Protein AF-A0A397E0H6-F1 (afdb_monomer_lite)

Foldseek 3Di:
DDDDDPDDPPPPVQAPLNCVCVVPDPDDDVVVVLVSLLVSLVVLVPDADAQNNLVSNCVRLVVQCVDPDPVSNVSSLSSLLSCLPPVVVRHDPVNLVSLVVCLQPDDDPLVSSLSSVCSSCVLQQNLPPVLVCVLVSLLVCCVPPPPNVSSLSSLLSNCQNPVCSNADDDPDPDDDDDDPDPPGRPSLLSVLLSLLVVLVVCVVVVNLVSVVSNQSSLVSCLVNVVLVSCLDLSNLLSLLLCQPVDDPPGHSLVSLLSSCQDPNVVSNLVSLLVQLVDPHDLSSNLSSLQNLLCQPQNPNHRPPPPDDPQRSLVSCVSLLQDPDLSSVLSVLVSLQSCLVGCQLPDAVVVVSVLVSLVSCLVLLPDDDPDDDDSSNCNNVSSQVSLVSLVCQQVVPPDPDDDDDDPRSHGNYDPVSSLVSCLSVVLPHDPVSLLVSLVVLLQLLAVVRHVCNLVSLQVLCVRQAQDPSHDVVSNLSSLVSLLVRCVVCVVPDDCCSCVVPVVVSLVSQVPDPDVVSVVSVVVSVVVD

pLDDT: mean 84.05, std 16.73, range [27.31, 98.31]

InterPro domains:
  IPR003913 Tuberin [PR01431] (282-300)
  IPR003913 Tuberin [PR01431] (344-364)
  IPR016024 Armadillo-type fold [SSF48371] (53-520)
  IPR024584 Tuberin, N-terminal [PF11864] (35-481)
  IPR027107 Tuberin/Ral GTPase-activating protein subunit alpha [PTHR10063] (54-516)

Radius of gyration: 38.67 Å; chains: 1; bounding box: 84×50×134 Å

Structure (mmCIF, N/CA/C/O backbone):
data_AF-A0A397E0H6-F1
#
_entry.id   AF-A0A397E0H6-F1
#
loop_
_atom_site.group_PDB
_atom_site.id
_atom_site.type_symbol
_atom_site.label_atom_id
_atom_site.label_alt_id
_atom_site.label_comp_id
_atom_site.label_asym_id
_atom_site.label_entity_id
_atom_site.label_seq_id
_atom_site.pdbx_PDB_ins_code
_atom_site.Cartn_x
_atom_site.Cartn_y
_atom_site.Cartn_z
_atom_site.occupancy
_atom_site.B_iso_or_equiv
_atom_site.auth_seq_id
_atom_site.auth_comp_id
_atom_site.auth_asym_id
_atom_site.auth_atom_id
_atom_site.pdbx_PDB_model_num
ATOM 1 N N . MET A 1 1 ? 41.457 31.563 -72.357 1.00 27.31 1 MET A N 1
ATOM 2 C CA . MET A 1 1 ? 42.685 30.755 -72.526 1.00 27.31 1 MET A CA 1
ATOM 3 C C . MET A 1 1 ? 43.413 30.785 -71.192 1.00 27.31 1 MET A C 1
ATOM 5 O O . MET A 1 1 ? 43.821 31.866 -70.815 1.00 27.31 1 MET A O 1
ATOM 9 N N . TYR A 1 2 ? 43.526 29.762 -70.355 1.00 27.62 2 TYR A N 1
ATOM 10 C CA . TYR A 1 2 ? 43.350 28.307 -70.429 1.00 27.62 2 TYR A CA 1
ATOM 11 C C . TYR A 1 2 ? 42.858 27.888 -69.021 1.00 27.62 2 TYR A C 1
ATOM 13 O O . TYR A 1 2 ? 43.515 28.206 -68.040 1.00 27.62 2 TYR A O 1
ATOM 21 N N . THR A 1 3 ? 41.612 27.454 -68.815 1.00 32.72 3 THR A N 1
ATOM 22 C CA . THR A 1 3 ? 41.187 26.036 -68.766 1.00 32.72 3 THR A CA 1
ATOM 23 C C . THR A 1 3 ? 42.172 25.087 -68.078 1.00 32.72 3 THR A C 1
ATOM 25 O O . THR A 1 3 ? 43.045 24.526 -68.733 1.00 32.72 3 THR A O 1
ATOM 28 N N . LEU A 1 4 ? 41.931 24.812 -66.793 1.00 31.28 4 LEU A N 1
ATOM 29 C CA . LEU A 1 4 ? 42.229 23.523 -66.167 1.00 31.28 4 LEU A CA 1
ATOM 30 C C . LEU A 1 4 ? 40.945 23.004 -65.502 1.00 31.28 4 LEU A C 1
ATOM 32 O O . LEU A 1 4 ? 40.546 23.426 -64.422 1.00 31.28 4 LEU A O 1
ATOM 36 N N . ARG A 1 5 ? 40.260 22.181 -66.302 1.00 30.34 5 ARG A N 1
ATOM 37 C CA . ARG A 1 5 ? 39.240 21.164 -66.016 1.00 30.34 5 ARG A CA 1
ATOM 38 C C . ARG A 1 5 ? 38.643 21.126 -64.601 1.00 30.34 5 ARG A C 1
ATOM 40 O O . ARG A 1 5 ? 39.133 20.460 -63.698 1.00 30.34 5 ARG A O 1
ATOM 47 N N . ARG A 1 6 ? 37.449 21.715 -64.506 1.00 35.50 6 ARG A N 1
ATOM 48 C CA . ARG A 1 6 ? 36.252 21.013 -64.015 1.00 35.50 6 ARG A CA 1
ATOM 49 C C . ARG A 1 6 ? 36.130 19.707 -64.814 1.00 35.50 6 ARG A C 1
ATOM 51 O O . ARG A 1 6 ? 35.813 19.819 -65.989 1.00 35.50 6 ARG A O 1
ATOM 58 N N . GLU A 1 7 ? 36.443 18.550 -64.227 1.00 31.86 7 GLU A N 1
ATOM 59 C CA . GLU A 1 7 ? 35.822 17.251 -64.587 1.00 31.86 7 GLU A CA 1
ATOM 60 C C . GLU A 1 7 ? 36.237 16.046 -63.716 1.00 31.86 7 GLU A C 1
ATOM 62 O O . GLU A 1 7 ? 35.491 15.081 -63.698 1.00 31.86 7 GLU A O 1
ATOM 67 N N . ASP A 1 8 ? 37.276 16.103 -62.872 1.00 29.28 8 ASP A N 1
ATOM 68 C CA . ASP A 1 8 ? 37.739 14.888 -62.149 1.00 29.28 8 ASP A CA 1
ATOM 69 C C . ASP A 1 8 ? 37.393 14.821 -60.640 1.00 29.28 8 ASP A C 1
ATOM 71 O O . ASP A 1 8 ? 37.991 14.058 -59.884 1.00 29.28 8 ASP A O 1
ATOM 75 N N . ALA A 1 9 ? 36.432 15.616 -60.155 1.00 33.66 9 ALA A N 1
ATOM 76 C CA . ALA A 1 9 ? 36.119 15.697 -58.716 1.00 33.66 9 ALA A CA 1
ATOM 77 C C . ALA A 1 9 ? 34.960 14.795 -58.245 1.00 33.66 9 ALA A C 1
ATOM 79 O O . ALA A 1 9 ? 34.721 14.706 -57.042 1.00 33.66 9 ALA A O 1
ATOM 80 N N . ALA A 1 10 ? 34.227 14.144 -59.155 1.00 33.75 10 ALA A N 1
ATOM 81 C CA . ALA A 1 10 ? 33.052 13.345 -58.791 1.00 33.75 10 ALA A CA 1
ATOM 82 C C . ALA A 1 10 ? 33.398 11.899 -58.385 1.00 33.75 10 ALA A C 1
ATOM 84 O O . ALA A 1 10 ? 32.737 11.351 -57.507 1.00 33.75 10 ALA A O 1
ATOM 85 N N . ASP A 1 11 ? 34.473 11.322 -58.931 1.00 32.25 11 ASP A N 1
ATOM 86 C CA . ASP A 1 11 ? 34.811 9.906 -58.708 1.00 32.25 11 ASP A CA 1
ATOM 87 C C . ASP A 1 11 ? 35.861 9.673 -57.604 1.00 32.25 11 ASP A C 1
ATOM 89 O O . ASP A 1 11 ? 36.039 8.549 -57.138 1.00 32.25 11 ASP A O 1
ATOM 93 N N . HIS A 1 12 ? 36.513 10.728 -57.099 1.00 39.12 12 HIS A N 1
ATOM 94 C CA . HIS A 1 12 ? 37.555 10.621 -56.064 1.00 39.12 12 HIS A CA 1
ATOM 95 C C . HIS A 1 12 ? 37.115 10.974 -54.634 1.00 39.12 12 HIS A C 1
ATOM 97 O O . HIS A 1 12 ? 37.938 10.988 -53.720 1.00 39.12 12 HIS A O 1
ATOM 103 N N . VAL A 1 13 ? 35.817 11.182 -54.402 1.00 40.03 13 VAL A N 1
ATOM 104 C CA . VAL A 1 13 ? 35.252 11.352 -53.047 1.00 40.03 13 VAL A CA 1
ATOM 105 C C . VAL A 1 13 ? 34.705 10.025 -52.500 1.00 40.03 13 VAL A C 1
ATOM 107 O O . VAL A 1 13 ? 34.210 9.972 -51.390 1.00 40.03 13 VAL A O 1
ATOM 110 N N . ALA A 1 14 ? 34.803 8.910 -53.225 1.00 39.25 14 ALA A N 1
ATOM 111 C CA . ALA A 1 14 ? 34.188 7.657 -52.783 1.00 39.25 14 ALA A CA 1
ATOM 112 C C . ALA A 1 14 ? 34.902 6.957 -51.603 1.00 39.25 14 ALA A C 1
ATOM 114 O O . ALA A 1 14 ? 34.354 5.986 -51.081 1.00 39.25 14 ALA A O 1
ATOM 115 N N . ASP A 1 15 ? 36.094 7.400 -51.165 1.00 54.31 15 ASP A N 1
ATOM 116 C CA . ASP A 1 15 ? 36.912 6.561 -50.274 1.00 54.31 15 ASP A CA 1
ATOM 117 C C . ASP A 1 15 ? 37.754 7.256 -49.191 1.00 54.31 15 ASP A C 1
ATOM 119 O O . ASP A 1 15 ? 38.861 6.818 -48.883 1.00 54.31 15 ASP A O 1
ATOM 123 N N . SER A 1 16 ? 37.245 8.302 -48.532 1.00 60.78 16 SER A N 1
ATOM 124 C CA . SER A 1 16 ? 37.999 8.911 -47.415 1.00 60.78 16 SER A CA 1
ATOM 125 C C . SER A 1 16 ? 38.149 8.007 -46.173 1.00 60.78 16 SER A C 1
ATOM 127 O O . SER A 1 16 ? 39.018 8.251 -45.337 1.00 60.78 16 SER A O 1
ATOM 129 N N . LEU A 1 17 ? 37.361 6.928 -46.068 1.00 69.06 17 LEU A N 1
ATOM 130 C CA . LEU A 1 17 ? 37.456 5.921 -44.999 1.00 69.06 17 LEU A CA 1
ATOM 131 C C . LEU A 1 17 ? 38.109 4.593 -45.441 1.00 69.06 17 LEU A C 1
ATOM 133 O O . LEU A 1 17 ? 38.307 3.700 -44.613 1.00 69.06 17 LEU A O 1
ATOM 137 N N . GLY A 1 18 ? 38.470 4.454 -46.722 1.00 71.94 18 GLY A N 1
ATOM 138 C CA . GLY A 1 18 ? 39.122 3.254 -47.259 1.00 71.94 18 GLY A CA 1
ATOM 139 C C . GLY A 1 18 ? 38.237 2.003 -47.251 1.00 71.94 18 GLY A C 1
ATOM 140 O O . GLY A 1 18 ? 38.749 0.898 -47.073 1.00 71.94 18 GLY A O 1
ATOM 141 N N . PHE A 1 19 ? 36.914 2.166 -47.356 1.00 72.12 19 PHE A N 1
ATOM 142 C CA . PHE A 1 19 ? 35.956 1.059 -47.375 1.00 72.12 19 PHE A CA 1
ATOM 143 C C . PHE A 1 19 ? 35.555 0.610 -48.789 1.00 72.12 19 PHE A C 1
ATOM 145 O O . PHE A 1 19 ? 35.068 -0.510 -48.950 1.00 72.12 19 PHE A O 1
ATOM 152 N N . SER A 1 20 ? 35.799 1.424 -49.821 1.00 65.75 20 SER A N 1
ATOM 153 C CA . SER A 1 20 ? 35.358 1.152 -51.199 1.00 65.75 20 SER A CA 1
ATOM 154 C C . SER A 1 20 ? 35.969 -0.127 -51.793 1.00 65.75 20 SER A C 1
ATOM 156 O O . SER A 1 20 ? 35.307 -0.863 -52.531 1.00 65.75 20 SER A O 1
ATOM 158 N N . VAL A 1 21 ? 37.203 -0.455 -51.389 1.00 66.31 21 VAL A N 1
ATOM 159 C CA . VAL A 1 21 ? 37.923 -1.679 -51.784 1.00 66.31 21 VAL A CA 1
ATOM 160 C C . VAL A 1 21 ? 37.172 -2.943 -51.344 1.00 66.31 21 VAL A C 1
ATOM 162 O O . VAL A 1 21 ? 37.228 -3.973 -52.014 1.00 66.31 21 VAL A O 1
ATOM 165 N N . TYR A 1 22 ? 36.424 -2.870 -50.242 1.00 66.75 22 TYR A N 1
ATOM 166 C CA . TYR A 1 22 ? 35.673 -4.002 -49.696 1.00 66.75 22 TYR A CA 1
ATOM 167 C C . TYR A 1 22 ? 34.263 -4.136 -50.287 1.00 66.75 22 TYR A C 1
ATOM 169 O O . TYR A 1 22 ? 33.674 -5.209 -50.197 1.00 66.75 22 TYR A O 1
ATOM 177 N N . LEU A 1 23 ? 33.740 -3.091 -50.938 1.00 60.72 23 LEU A N 1
ATOM 178 C CA . LEU A 1 23 ? 32.472 -3.148 -51.677 1.00 60.72 23 LEU A CA 1
ATOM 179 C C . LEU A 1 23 ? 32.618 -3.839 -53.042 1.00 60.72 23 LEU A C 1
ATOM 181 O O . LEU A 1 23 ? 31.641 -4.352 -53.580 1.00 60.72 23 LEU A O 1
ATOM 185 N N . THR A 1 24 ? 33.830 -3.853 -53.603 1.00 59.41 24 THR A N 1
ATOM 186 C CA . THR A 1 24 ? 34.114 -4.301 -54.979 1.00 59.41 24 THR A CA 1
ATOM 187 C C . THR A 1 24 ? 34.946 -5.586 -55.059 1.00 59.41 24 THR A C 1
ATOM 189 O O . THR A 1 24 ? 34.969 -6.238 -56.103 1.00 59.41 24 THR A O 1
ATOM 192 N N . SER A 1 25 ? 35.610 -5.990 -53.971 1.00 61.09 25 SER A N 1
ATOM 193 C CA . SER A 1 25 ? 36.477 -7.173 -53.941 1.00 61.09 25 SER A CA 1
ATOM 194 C C . SER A 1 25 ? 35.722 -8.461 -53.589 1.00 61.09 25 SER A C 1
ATOM 196 O O . SER A 1 25 ? 35.027 -8.543 -52.579 1.00 61.09 25 SER A O 1
ATOM 198 N N . SER A 1 26 ? 35.912 -9.512 -54.393 1.00 54.69 26 SER A N 1
ATOM 199 C CA . SER A 1 26 ? 35.296 -10.837 -54.200 1.00 54.69 26 SER A CA 1
ATOM 200 C C . SER A 1 26 ? 36.013 -11.727 -53.173 1.00 54.69 26 SER A C 1
ATOM 202 O O . SER A 1 26 ? 35.472 -12.758 -52.771 1.00 54.69 26 SER A O 1
ATOM 204 N N . ARG A 1 27 ? 37.227 -11.354 -52.738 1.00 59.03 27 ARG A N 1
ATOM 205 C CA . ARG A 1 27 ? 38.014 -12.071 -51.721 1.00 59.03 27 ARG A CA 1
ATOM 206 C C . ARG A 1 27 ? 38.712 -11.081 -50.801 1.00 59.03 27 ARG A C 1
ATOM 208 O O . ARG A 1 27 ? 39.828 -10.638 -51.059 1.00 59.03 27 ARG A O 1
ATOM 215 N N . VAL A 1 28 ? 38.031 -10.750 -49.716 1.00 66.50 28 VAL A N 1
ATOM 216 C CA . VAL A 1 28 ? 38.548 -9.907 -48.641 1.00 66.50 28 VAL A CA 1
ATOM 217 C C . VAL A 1 28 ? 38.973 -10.809 -47.488 1.00 66.50 28 VAL A C 1
ATOM 219 O O . VAL A 1 28 ? 38.177 -11.628 -47.033 1.00 66.50 28 VAL A O 1
ATOM 222 N N . ASP A 1 29 ? 40.210 -10.663 -47.005 1.00 80.56 29 ASP A N 1
ATOM 223 C CA . ASP A 1 29 ? 40.610 -11.279 -45.737 1.00 80.56 29 ASP A CA 1
ATOM 224 C C . ASP A 1 29 ? 39.825 -10.612 -44.599 1.00 80.56 29 ASP A C 1
ATOM 226 O O . ASP A 1 29 ? 40.024 -9.437 -44.278 1.00 80.56 29 ASP A O 1
ATOM 230 N N . GLU A 1 30 ? 38.914 -11.375 -44.001 1.00 80.94 30 GLU A N 1
ATOM 231 C CA . GLU A 1 30 ? 38.028 -10.922 -42.934 1.00 80.94 30 GLU A CA 1
ATOM 232 C C . GLU A 1 30 ? 38.810 -10.354 -41.740 1.00 80.94 30 GLU A C 1
ATOM 234 O O . GLU A 1 30 ? 38.400 -9.351 -41.158 1.00 80.94 30 GLU A O 1
ATOM 239 N N . ARG A 1 31 ? 39.979 -10.918 -41.399 1.00 84.44 31 ARG A N 1
ATOM 240 C CA . ARG A 1 31 ? 40.794 -10.415 -40.279 1.00 84.44 31 ARG A CA 1
ATOM 241 C C . ARG A 1 31 ? 41.354 -9.031 -40.576 1.00 84.44 31 ARG A C 1
ATOM 243 O O . ARG A 1 31 ? 41.370 -8.169 -39.697 1.00 84.44 31 ARG A O 1
ATOM 250 N N . VAL A 1 32 ? 41.798 -8.815 -41.813 1.00 85.56 32 VAL A N 1
ATOM 251 C CA . VAL A 1 32 ? 42.306 -7.517 -42.273 1.00 85.56 32 VAL A CA 1
ATOM 252 C C . VAL A 1 32 ? 41.175 -6.494 -42.305 1.00 85.56 32 VAL A C 1
ATOM 254 O O . VAL A 1 32 ? 41.358 -5.375 -41.825 1.00 85.56 32 VAL A O 1
ATOM 257 N N . PHE A 1 33 ? 39.994 -6.891 -42.782 1.00 87.94 33 PHE A N 1
ATOM 258 C CA . PHE A 1 33 ? 38.812 -6.035 -42.796 1.00 87.94 33 PHE A CA 1
ATOM 259 C C . PHE A 1 33 ? 38.377 -5.622 -41.386 1.00 87.94 33 PHE A C 1
ATOM 261 O O . PHE A 1 33 ? 38.225 -4.435 -41.116 1.00 87.94 33 PHE A O 1
ATOM 268 N N . VAL A 1 34 ? 38.260 -6.566 -40.451 1.00 89.06 34 VAL A N 1
ATOM 269 C CA . VAL A 1 34 ? 37.884 -6.278 -39.057 1.00 89.06 34 VAL A CA 1
ATOM 270 C C . VAL A 1 34 ? 38.916 -5.374 -38.371 1.00 89.06 34 VAL A C 1
ATOM 272 O O . VAL A 1 34 ? 38.546 -4.422 -37.679 1.00 89.06 34 VAL A O 1
ATOM 275 N N . ALA A 1 35 ? 40.213 -5.598 -38.608 1.00 89.31 35 ALA A N 1
ATOM 276 C CA . ALA A 1 35 ? 41.266 -4.709 -38.117 1.00 89.31 35 ALA A CA 1
ATOM 277 C C . ALA A 1 35 ? 41.178 -3.301 -38.735 1.00 89.31 35 ALA A C 1
ATOM 279 O O . ALA A 1 35 ? 41.455 -2.309 -38.055 1.00 89.31 35 ALA A O 1
ATOM 280 N N . HIS A 1 36 ? 40.777 -3.195 -40.005 1.00 89.69 36 HIS A N 1
ATOM 281 C CA . HIS A 1 36 ? 40.522 -1.914 -40.665 1.00 89.69 36 HIS A CA 1
ATOM 282 C C . HIS A 1 36 ? 39.322 -1.191 -40.049 1.00 89.69 36 HIS A C 1
ATOM 284 O O . HIS A 1 36 ? 39.450 -0.024 -39.691 1.00 89.69 36 HIS A O 1
ATOM 290 N N . VAL A 1 37 ? 38.205 -1.886 -39.805 1.00 91.00 37 VAL A N 1
ATOM 291 C CA . VAL A 1 37 ? 37.029 -1.324 -39.111 1.00 91.00 37 VAL A CA 1
ATOM 292 C C . VAL A 1 37 ? 37.414 -0.780 -37.734 1.00 91.00 37 VAL A C 1
ATOM 294 O O . VAL A 1 37 ? 37.039 0.341 -37.391 1.00 91.00 37 VAL A O 1
ATOM 297 N N . ALA A 1 38 ? 38.225 -1.515 -36.967 1.00 91.25 38 ALA A N 1
ATOM 298 C CA . ALA A 1 38 ? 38.719 -1.049 -35.672 1.00 91.25 38 ALA A CA 1
ATOM 299 C C . ALA A 1 38 ? 39.569 0.231 -35.795 1.00 91.25 38 ALA A C 1
ATOM 301 O O . ALA A 1 38 ? 39.382 1.178 -35.027 1.00 91.25 38 ALA A O 1
ATOM 302 N N . LYS A 1 39 ? 40.473 0.300 -36.783 1.00 89.75 39 LYS A N 1
ATOM 303 C CA . LYS A 1 39 ? 41.269 1.510 -37.060 1.00 89.75 39 LYS A CA 1
ATOM 304 C C . LYS A 1 39 ? 40.386 2.690 -37.451 1.00 89.75 39 LYS A C 1
ATOM 306 O O . LYS A 1 39 ? 40.607 3.794 -36.952 1.00 89.75 39 LYS A O 1
ATOM 311 N N . VAL A 1 40 ? 39.378 2.465 -38.293 1.00 89.31 40 VAL A N 1
ATOM 312 C CA . VAL A 1 40 ? 38.433 3.511 -38.695 1.00 89.31 40 VAL A CA 1
ATOM 313 C C . VAL A 1 40 ? 37.622 4.001 -37.497 1.00 89.31 40 VAL A C 1
ATOM 315 O O . VAL A 1 40 ? 37.531 5.208 -37.302 1.00 89.31 40 VAL A O 1
ATOM 318 N N . ALA A 1 41 ? 37.120 3.113 -36.635 1.00 90.81 41 ALA A N 1
ATOM 319 C CA . ALA A 1 41 ? 36.413 3.509 -35.415 1.00 90.81 41 ALA A CA 1
ATOM 320 C C . ALA A 1 41 ? 37.281 4.399 -34.501 1.00 90.81 41 ALA A C 1
ATOM 322 O O . ALA A 1 41 ? 36.798 5.390 -33.955 1.00 90.81 41 ALA A O 1
ATOM 323 N N . VAL A 1 42 ? 38.582 4.105 -34.377 1.00 90.94 42 VAL A N 1
ATOM 324 C CA . VAL A 1 42 ? 39.536 4.968 -33.652 1.00 90.94 42 VAL A CA 1
ATOM 325 C C . VAL A 1 42 ? 39.750 6.305 -34.372 1.00 90.94 42 VAL A C 1
ATOM 327 O O . VAL A 1 42 ? 39.802 7.349 -33.720 1.00 90.94 42 VAL A O 1
ATOM 330 N N . GLY A 1 43 ? 39.855 6.296 -35.703 1.00 87.44 43 GLY A N 1
ATOM 331 C CA . GLY A 1 43 ? 40.001 7.502 -36.524 1.00 87.44 43 GLY A CA 1
ATOM 332 C C . GLY A 1 43 ? 38.798 8.444 -36.427 1.00 87.44 43 GLY A C 1
ATOM 333 O O . GLY A 1 43 ? 38.975 9.649 -36.243 1.00 87.44 43 GLY A O 1
ATOM 334 N N . LEU A 1 44 ? 37.582 7.894 -36.434 1.00 89.38 44 LEU A N 1
ATOM 335 C CA . LEU A 1 44 ? 36.327 8.637 -36.288 1.00 89.38 44 LEU A CA 1
ATOM 336 C C . LEU A 1 44 ? 36.214 9.375 -34.948 1.00 89.38 44 LEU A C 1
ATOM 338 O O . LEU A 1 44 ? 35.483 10.356 -34.854 1.00 89.38 44 LEU A O 1
ATOM 342 N N . ARG A 1 45 ? 36.964 8.974 -33.914 1.00 90.31 45 ARG A N 1
ATOM 343 C CA . ARG A 1 45 ? 37.030 9.737 -32.654 1.00 90.31 45 ARG A CA 1
ATOM 344 C C . ARG A 1 45 ? 37.818 11.041 -32.772 1.00 90.31 45 ARG A C 1
ATOM 346 O O . ARG A 1 45 ? 37.684 11.909 -31.918 1.00 90.31 45 ARG A O 1
ATOM 353 N N . ARG A 1 46 ? 38.665 11.169 -33.795 1.00 89.44 46 ARG A N 1
ATOM 354 C CA . ARG A 1 46 ? 39.565 12.315 -33.997 1.00 89.44 46 ARG A CA 1
ATOM 355 C C . ARG A 1 46 ? 39.123 13.218 -35.143 1.00 89.44 46 ARG A C 1
ATOM 357 O O . ARG A 1 46 ? 39.477 14.392 -35.150 1.00 89.44 46 ARG A O 1
ATOM 364 N N . VAL A 1 47 ? 38.384 12.676 -36.110 1.00 86.69 47 VAL A N 1
ATOM 365 C CA . VAL A 1 47 ? 38.043 13.365 -37.358 1.00 86.69 47 VAL A CA 1
ATOM 366 C C . VAL A 1 47 ? 36.541 13.305 -37.603 1.00 86.69 47 VAL A C 1
ATOM 368 O O . VAL A 1 47 ? 35.925 12.248 -37.482 1.00 86.69 47 VAL A O 1
ATOM 371 N N . ARG A 1 48 ? 35.956 14.449 -37.976 1.00 85.38 48 ARG A N 1
ATOM 372 C CA . ARG A 1 48 ? 34.564 14.535 -38.431 1.00 85.38 48 ARG A CA 1
ATOM 373 C C . ARG A 1 48 ? 34.439 14.124 -39.888 1.00 85.38 48 ARG A C 1
ATOM 375 O O . ARG A 1 48 ? 35.131 14.665 -40.742 1.00 85.38 48 ARG A O 1
ATOM 382 N N . VAL A 1 49 ? 33.500 13.226 -40.151 1.00 87.06 49 VAL A N 1
ATOM 383 C CA . VAL A 1 49 ? 33.224 12.675 -41.482 1.00 87.06 49 VAL A CA 1
ATOM 384 C C . VAL A 1 49 ? 31.828 13.102 -41.918 1.00 87.06 49 VAL A C 1
ATOM 386 O O . VAL A 1 49 ? 30.996 13.427 -41.073 1.00 87.06 49 VAL A O 1
ATOM 389 N N . ASP A 1 50 ? 31.591 13.248 -43.215 1.00 87.88 50 ASP A N 1
ATOM 390 C CA . ASP A 1 50 ? 30.279 13.626 -43.743 1.00 87.88 50 ASP A CA 1
ATOM 391 C C . ASP A 1 50 ? 29.299 12.431 -43.781 1.00 87.88 50 ASP A C 1
ATOM 393 O O . ASP A 1 50 ? 29.629 11.284 -43.471 1.00 87.88 50 ASP A O 1
ATOM 397 N N . SER A 1 51 ? 28.056 12.716 -44.157 1.00 89.00 51 SER A N 1
ATOM 398 C CA . SER A 1 51 ? 26.976 11.733 -44.190 1.00 89.00 51 SER A CA 1
ATOM 399 C C . SER A 1 51 ? 27.156 10.637 -45.245 1.00 89.00 51 SER A C 1
ATOM 401 O O . SER A 1 51 ? 26.753 9.500 -44.999 1.00 89.00 51 SER A O 1
ATOM 403 N N . CYS A 1 52 ? 27.739 10.943 -46.411 1.00 86.12 52 CYS A N 1
ATOM 404 C CA . CYS A 1 52 ? 27.876 9.962 -47.492 1.00 86.12 52 CYS A CA 1
ATOM 405 C C . CYS A 1 52 ? 28.941 8.912 -47.164 1.00 86.12 52 CYS A C 1
ATOM 407 O O . CYS A 1 52 ? 28.691 7.721 -47.335 1.00 86.12 52 CYS A O 1
ATOM 409 N N . HIS A 1 53 ? 30.079 9.318 -46.599 1.00 85.69 53 HIS A N 1
ATOM 410 C CA . HIS A 1 53 ? 31.125 8.379 -46.208 1.00 85.69 53 HIS A CA 1
ATOM 411 C C . HIS A 1 53 ? 30.702 7.495 -45.029 1.00 85.69 53 HIS A C 1
ATOM 413 O O . HIS A 1 53 ? 31.016 6.304 -45.021 1.00 85.69 53 HIS A O 1
ATOM 419 N N . LEU A 1 54 ? 29.951 8.037 -44.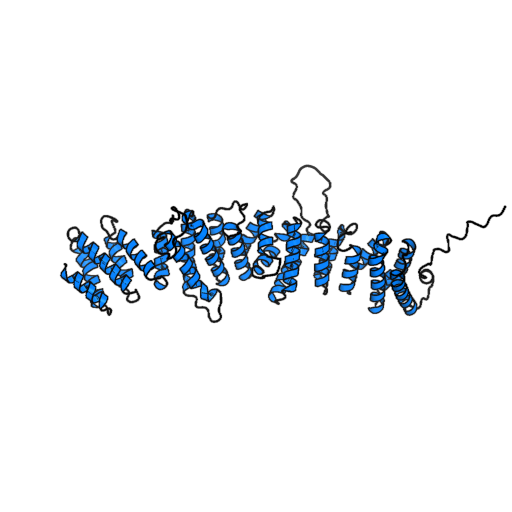059 1.00 89.06 54 LEU A N 1
ATOM 420 C CA . LEU A 1 54 ? 29.375 7.235 -42.971 1.00 89.06 54 LEU A CA 1
ATOM 421 C C . LEU A 1 54 ? 28.384 6.188 -43.498 1.00 89.06 54 LEU A C 1
ATOM 423 O O . LEU A 1 54 ? 28.420 5.041 -43.056 1.00 89.06 54 LEU A O 1
ATOM 427 N N . GLN A 1 55 ? 27.547 6.550 -44.476 1.00 88.94 55 GLN A N 1
ATOM 428 C CA . GLN A 1 55 ? 26.608 5.621 -45.108 1.00 88.94 55 GLN A CA 1
ATOM 429 C C . GLN A 1 55 ? 27.328 4.492 -45.865 1.00 88.94 55 GLN A C 1
ATOM 431 O O . GLN A 1 55 ? 26.944 3.331 -45.728 1.00 88.94 55 GLN A O 1
ATOM 436 N N . SER A 1 56 ? 28.375 4.806 -46.633 1.00 85.69 56 SER A N 1
ATOM 437 C CA . SER A 1 56 ? 29.169 3.797 -47.352 1.00 85.69 56 SER A CA 1
ATOM 438 C C . SER A 1 56 ? 29.923 2.873 -46.392 1.00 85.69 56 SER A C 1
ATOM 440 O O . SER A 1 56 ? 29.955 1.659 -46.587 1.00 85.69 56 SER A O 1
ATOM 442 N N . ALA A 1 57 ? 30.485 3.427 -45.312 1.00 87.44 57 ALA A N 1
ATOM 443 C CA . ALA A 1 57 ? 31.119 2.643 -44.254 1.00 87.44 57 ALA A CA 1
ATOM 444 C C . ALA A 1 57 ? 30.118 1.695 -43.579 1.00 87.44 57 ALA A C 1
ATOM 446 O O . ALA A 1 57 ? 30.408 0.516 -43.380 1.00 87.44 57 ALA A O 1
ATOM 447 N N . TRP A 1 58 ? 28.915 2.186 -43.281 1.00 90.19 58 TRP A N 1
ATOM 448 C CA . TRP A 1 58 ? 27.841 1.387 -42.700 1.00 90.19 58 TRP A CA 1
ATOM 449 C C . TRP A 1 58 ? 27.452 0.186 -43.569 1.00 90.19 58 TRP A C 1
ATOM 451 O O . TRP A 1 58 ? 27.360 -0.918 -43.044 1.00 90.19 58 TRP A O 1
ATOM 461 N N . GLN A 1 59 ? 27.319 0.366 -44.887 1.00 87.38 59 GLN A N 1
ATOM 462 C CA . GLN A 1 59 ? 27.017 -0.726 -45.832 1.00 87.38 59 GLN A CA 1
ATOM 463 C C . GLN A 1 59 ? 28.078 -1.841 -45.855 1.00 87.38 59 GLN A C 1
ATOM 465 O O . GLN A 1 59 ? 27.808 -2.941 -46.335 1.00 87.38 59 GLN A O 1
ATOM 470 N N . CYS A 1 60 ? 29.290 -1.560 -45.371 1.00 86.06 60 CYS A N 1
ATOM 471 C CA . CYS A 1 60 ? 30.349 -2.557 -45.229 1.00 86.06 60 CYS A CA 1
ATOM 472 C C . CYS A 1 60 ? 30.316 -3.239 -43.854 1.00 86.06 60 CYS A C 1
ATOM 474 O O . CYS A 1 60 ? 30.648 -4.418 -43.735 1.00 86.06 60 CYS A O 1
ATOM 476 N N . VAL A 1 61 ? 29.973 -2.486 -42.804 1.00 89.00 61 VAL A N 1
ATOM 477 C CA . VAL A 1 61 ? 30.074 -2.922 -41.403 1.00 89.00 61 VAL A CA 1
ATOM 478 C C . VAL A 1 61 ? 28.807 -3.628 -40.911 1.00 89.00 61 VAL A C 1
ATOM 480 O O . VAL A 1 61 ? 28.909 -4.475 -40.026 1.00 89.00 61 VAL A O 1
ATOM 483 N N . ASP A 1 62 ? 27.630 -3.335 -41.469 1.00 88.62 62 ASP A N 1
ATOM 484 C CA . ASP A 1 62 ? 26.335 -3.853 -40.999 1.00 88.62 62 ASP A CA 1
ATOM 485 C C . ASP A 1 62 ? 26.300 -5.388 -40.865 1.00 88.62 62 ASP A C 1
ATOM 487 O O . ASP A 1 62 ? 25.874 -5.924 -39.839 1.00 88.62 62 ASP A O 1
ATOM 491 N N . LYS A 1 63 ? 26.856 -6.112 -41.840 1.00 86.62 63 LYS A N 1
ATOM 492 C CA . LYS A 1 63 ? 26.942 -7.580 -41.848 1.00 86.62 63 LYS A CA 1
ATOM 493 C C . LYS A 1 63 ? 27.788 -8.133 -40.702 1.00 86.62 63 LYS A C 1
ATOM 495 O O . LYS A 1 63 ? 27.530 -9.248 -40.244 1.00 86.62 63 LYS A O 1
ATOM 500 N N . LEU A 1 64 ? 28.763 -7.368 -40.199 1.00 89.75 64 LEU A N 1
ATOM 501 C CA . LEU A 1 64 ? 29.602 -7.792 -39.076 1.00 89.75 64 LEU A CA 1
ATOM 502 C C . LEU A 1 64 ? 28.817 -7.886 -37.764 1.00 89.75 64 LEU A C 1
ATOM 504 O O . LEU A 1 64 ? 29.223 -8.644 -36.888 1.00 89.75 64 LEU A O 1
ATOM 508 N N . LEU A 1 65 ? 27.683 -7.187 -37.628 1.00 87.62 65 LEU A N 1
ATOM 509 C CA . LEU A 1 65 ? 26.826 -7.267 -36.437 1.00 87.62 65 LEU A CA 1
ATOM 510 C C . LEU A 1 65 ? 26.137 -8.633 -36.294 1.00 87.62 65 LEU A C 1
ATOM 512 O O . LEU A 1 65 ? 25.782 -9.021 -35.185 1.00 87.62 65 LEU A O 1
ATOM 516 N N . SER A 1 66 ? 26.001 -9.386 -37.390 1.00 87.12 66 SER A N 1
ATOM 517 C CA . SER A 1 66 ? 25.470 -10.760 -37.396 1.00 87.12 66 SER A CA 1
ATOM 518 C C . SER A 1 66 ? 26.572 -11.826 -37.479 1.00 87.12 66 SER A C 1
ATOM 520 O O . SER A 1 66 ? 26.295 -13.001 -37.727 1.00 87.12 66 SER A O 1
ATOM 522 N N . HIS A 1 67 ? 27.839 -11.438 -37.300 1.00 90.00 67 HIS A N 1
ATOM 523 C CA . HIS A 1 67 ? 28.964 -12.361 -37.417 1.00 90.00 67 HIS A CA 1
ATOM 524 C C . HIS A 1 67 ? 28.973 -13.406 -36.290 1.00 90.00 67 HIS A C 1
ATOM 526 O O . HIS A 1 67 ? 28.502 -13.134 -35.192 1.00 90.00 67 HIS A O 1
ATOM 532 N N . ARG A 1 68 ? 29.541 -14.602 -36.508 1.00 88.12 68 ARG A N 1
ATOM 533 C CA . ARG A 1 68 ? 29.575 -15.674 -35.485 1.00 88.12 68 ARG A CA 1
ATOM 534 C C . ARG A 1 68 ? 30.514 -15.357 -34.317 1.00 88.12 68 ARG A C 1
ATOM 536 O O . ARG A 1 68 ? 30.223 -15.724 -33.181 1.00 88.12 68 ARG A O 1
ATOM 543 N N . ASN A 1 69 ? 31.618 -14.663 -34.589 1.00 89.81 69 ASN A N 1
ATOM 544 C CA . ASN A 1 69 ? 32.618 -14.298 -33.585 1.00 89.81 69 ASN A CA 1
ATOM 545 C C . ASN A 1 69 ? 32.188 -13.060 -32.773 1.00 89.81 69 ASN A C 1
ATOM 547 O O . ASN A 1 69 ? 31.918 -12.005 -33.351 1.00 89.81 69 ASN A O 1
ATOM 551 N N . HIS A 1 70 ? 32.196 -13.191 -31.443 1.00 90.31 70 HIS A N 1
ATOM 552 C CA . HIS A 1 70 ? 31.913 -12.117 -30.487 1.00 90.31 70 HIS A CA 1
ATOM 553 C C . HIS A 1 70 ? 32.844 -10.909 -30.647 1.00 90.31 70 HIS A C 1
ATOM 555 O O . HIS A 1 70 ? 32.370 -9.776 -30.613 1.00 90.31 70 HIS A O 1
ATOM 561 N N . ASP A 1 71 ? 34.142 -11.120 -30.872 1.00 91.50 71 ASP A N 1
ATOM 562 C CA . ASP A 1 71 ? 35.106 -10.014 -30.974 1.00 91.50 71 ASP A CA 1
ATOM 563 C C . ASP A 1 71 ? 34.870 -9.177 -32.236 1.00 91.50 71 ASP A C 1
ATOM 565 O O . ASP A 1 71 ? 34.925 -7.946 -32.208 1.00 91.50 71 ASP A O 1
ATOM 569 N N . THR A 1 72 ? 34.518 -9.840 -33.341 1.00 91.62 72 THR A N 1
ATOM 570 C CA . THR A 1 72 ? 34.133 -9.176 -34.592 1.00 91.62 72 THR A CA 1
ATOM 571 C C . THR A 1 72 ? 32.886 -8.317 -34.394 1.00 91.62 72 THR A C 1
ATOM 573 O O . THR A 1 72 ? 32.877 -7.147 -34.782 1.00 91.62 72 THR A O 1
ATOM 576 N N . ARG A 1 73 ? 31.849 -8.863 -33.741 1.00 91.88 73 ARG A N 1
ATOM 577 C CA . ARG A 1 73 ? 30.634 -8.100 -33.423 1.00 91.88 73 ARG A CA 1
ATOM 578 C C . ARG A 1 73 ? 30.940 -6.929 -32.492 1.00 91.88 73 ARG A C 1
ATOM 580 O O . ARG A 1 73 ? 30.461 -5.826 -32.727 1.00 91.88 73 ARG A O 1
ATOM 587 N N . ALA A 1 74 ? 31.789 -7.122 -31.483 1.00 93.25 74 ALA A N 1
ATOM 588 C CA . ALA A 1 74 ? 32.194 -6.070 -30.553 1.00 93.25 74 ALA A CA 1
ATOM 589 C C . ALA A 1 74 ? 32.865 -4.878 -31.257 1.00 93.25 74 ALA A C 1
ATOM 591 O O . ALA A 1 74 ? 32.605 -3.726 -30.900 1.00 93.25 74 ALA A O 1
ATOM 592 N N . ILE A 1 75 ? 33.694 -5.140 -32.270 1.00 93.81 75 ILE A N 1
ATOM 593 C CA . ILE A 1 75 ? 34.311 -4.098 -33.101 1.00 93.81 75 ILE A CA 1
ATOM 594 C C . ILE A 1 75 ? 33.248 -3.366 -33.930 1.00 93.81 75 ILE A C 1
ATOM 596 O O . ILE A 1 75 ? 33.267 -2.136 -33.985 1.00 93.81 75 ILE A O 1
ATOM 600 N N . ALA A 1 76 ? 32.285 -4.091 -34.505 1.00 93.25 76 ALA A N 1
ATOM 601 C CA . ALA A 1 76 ? 31.173 -3.491 -35.243 1.00 93.25 76 ALA A CA 1
ATOM 602 C C . ALA A 1 76 ? 30.288 -2.598 -34.350 1.00 93.25 76 ALA A C 1
ATOM 604 O O . ALA A 1 76 ? 29.978 -1.470 -34.731 1.00 93.25 76 ALA A O 1
ATOM 605 N N . TYR A 1 77 ? 29.963 -3.039 -33.128 1.00 95.12 77 TYR A N 1
ATOM 606 C CA . TYR A 1 77 ? 29.272 -2.206 -32.134 1.00 95.12 77 TYR A CA 1
ATOM 607 C C . TYR A 1 77 ? 30.100 -0.982 -31.734 1.00 95.12 77 TYR A C 1
ATOM 609 O O . TYR A 1 77 ? 29.558 0.106 -31.627 1.00 95.12 77 TYR A O 1
ATOM 617 N N . THR A 1 78 ? 31.421 -1.116 -31.592 1.00 95.38 78 THR A N 1
ATOM 618 C CA . THR A 1 78 ? 32.292 0.030 -31.276 1.00 95.38 78 THR A CA 1
ATOM 619 C C . THR A 1 78 ? 32.267 1.079 -32.390 1.00 95.38 78 THR A C 1
ATOM 621 O O . THR A 1 78 ? 32.232 2.276 -32.113 1.00 95.38 78 THR A O 1
ATOM 624 N N . PHE A 1 79 ? 32.273 0.645 -33.653 1.00 94.88 79 PHE A N 1
ATOM 625 C CA . PHE A 1 79 ? 32.098 1.539 -34.797 1.00 94.88 79 PHE A CA 1
ATOM 626 C C . PHE A 1 79 ? 30.731 2.237 -34.754 1.00 94.88 79 PHE A C 1
ATOM 628 O O . PHE A 1 79 ? 30.664 3.459 -34.897 1.00 94.88 79 PHE A O 1
ATOM 635 N N . LEU A 1 80 ? 29.660 1.472 -34.515 1.00 95.25 80 LEU A N 1
ATOM 636 C CA . LEU A 1 80 ? 28.295 1.983 -34.403 1.00 95.25 80 LEU A CA 1
ATOM 637 C C . LEU A 1 80 ? 28.170 3.034 -33.291 1.00 95.25 80 LEU A C 1
ATOM 639 O O . LEU A 1 80 ? 27.666 4.130 -33.537 1.00 95.25 80 LEU A O 1
ATOM 643 N N . ASP A 1 81 ? 28.673 2.721 -32.098 1.00 95.69 81 ASP A N 1
ATOM 644 C CA . ASP A 1 81 ? 28.632 3.597 -30.931 1.00 95.69 81 ASP A CA 1
ATOM 645 C C . ASP A 1 81 ? 29.373 4.908 -31.213 1.00 95.69 81 ASP A C 1
ATOM 647 O O . ASP A 1 81 ? 28.828 5.978 -30.969 1.00 95.69 81 ASP A O 1
ATOM 651 N N . VAL A 1 82 ? 30.561 4.858 -31.833 1.00 95.31 82 VAL A N 1
ATOM 652 C CA . VAL A 1 82 ? 31.309 6.069 -32.222 1.00 95.31 82 VAL A CA 1
ATOM 653 C C . VAL A 1 82 ? 30.534 6.919 -33.234 1.00 95.31 82 VAL A C 1
ATOM 655 O O . VAL A 1 82 ? 30.536 8.148 -33.128 1.00 95.31 82 VAL A O 1
ATOM 658 N N . CYS A 1 83 ? 29.858 6.295 -34.202 1.00 94.75 83 CYS A N 1
ATOM 659 C CA . CYS A 1 83 ? 29.026 7.018 -35.165 1.00 94.75 83 CYS A CA 1
ATOM 660 C C . CYS A 1 83 ? 27.859 7.734 -34.472 1.00 94.75 83 CYS A C 1
ATOM 662 O O . CYS A 1 83 ? 27.615 8.910 -34.739 1.00 94.75 83 CYS A O 1
ATOM 664 N N . LEU A 1 84 ? 27.156 7.041 -33.572 1.00 95.50 84 LEU A N 1
ATOM 665 C CA . LEU A 1 84 ? 25.991 7.579 -32.869 1.00 95.50 84 LEU A CA 1
ATOM 666 C C . LEU A 1 84 ? 26.360 8.577 -31.763 1.00 95.50 84 LEU A C 1
ATOM 668 O O . LEU A 1 84 ? 25.593 9.495 -31.502 1.00 95.50 84 LEU A O 1
ATOM 672 N N . GLU A 1 85 ? 27.516 8.428 -31.123 1.00 94.62 85 GLU A N 1
ATOM 673 C CA . GLU A 1 85 ? 27.963 9.306 -30.040 1.00 94.62 85 GLU A CA 1
ATOM 674 C C . GLU A 1 85 ? 28.568 10.612 -30.573 1.00 94.62 85 GLU A C 1
ATOM 676 O O . GLU A 1 85 ? 28.233 11.692 -30.087 1.00 94.62 85 GLU A O 1
ATOM 681 N N . LEU A 1 86 ? 29.441 10.538 -31.587 1.00 93.44 86 LEU A N 1
ATOM 682 C CA . LEU A 1 86 ? 30.251 11.686 -32.024 1.00 93.44 86 LEU A CA 1
ATOM 683 C C . LEU A 1 86 ? 29.786 12.334 -33.330 1.00 93.44 86 LEU A C 1
ATOM 685 O O . LEU A 1 86 ? 30.111 13.498 -33.573 1.00 93.44 86 LEU A O 1
ATOM 689 N N . HIS A 1 87 ? 29.039 11.605 -34.164 1.00 93.00 87 HIS A N 1
ATOM 690 C CA . HIS A 1 87 ? 28.615 12.063 -35.495 1.00 93.00 87 HIS A CA 1
ATOM 691 C C . HIS A 1 87 ? 27.102 11.977 -35.695 1.00 93.00 87 HIS A C 1
ATOM 693 O O . HIS A 1 87 ? 26.644 11.927 -36.836 1.00 93.00 87 HIS A O 1
ATOM 699 N N . TYR A 1 88 ? 26.317 11.947 -34.612 1.00 93.69 88 TYR A N 1
ATOM 700 C CA . TYR A 1 88 ? 24.867 11.733 -34.662 1.00 93.69 88 TYR A CA 1
ATOM 701 C C . TYR A 1 88 ? 24.164 12.617 -35.700 1.00 93.69 88 TYR A C 1
ATOM 703 O O . TYR A 1 88 ? 23.387 12.125 -36.515 1.00 93.69 88 TYR A O 1
ATOM 711 N N . ASP A 1 89 ? 24.481 13.914 -35.700 1.00 92.31 89 ASP A N 1
ATOM 712 C CA . ASP A 1 89 ? 23.980 14.953 -36.608 1.00 92.31 89 ASP A CA 1
ATOM 713 C C . ASP A 1 89 ? 24.209 14.631 -38.090 1.00 92.31 89 ASP A C 1
ATOM 715 O O . ASP A 1 89 ? 23.456 15.091 -38.946 1.00 92.31 89 ASP A O 1
ATOM 719 N N . ARG A 1 90 ? 25.209 13.801 -38.390 1.00 92.38 90 ARG A N 1
ATOM 720 C CA . ARG A 1 90 ? 25.602 13.408 -39.744 1.00 92.38 90 ARG A CA 1
ATOM 721 C C . ARG A 1 90 ? 25.197 11.987 -40.109 1.00 92.38 90 ARG A C 1
ATOM 723 O O . ARG A 1 90 ? 25.242 11.664 -41.293 1.00 92.38 90 ARG A O 1
ATOM 730 N N . VAL A 1 91 ? 24.779 11.158 -39.151 1.00 94.06 91 VAL A N 1
ATOM 731 C CA . VAL A 1 91 ? 24.225 9.824 -39.430 1.00 94.06 91 VAL A CA 1
ATOM 732 C C . VAL A 1 91 ? 22.877 9.986 -40.151 1.00 94.06 91 VAL A C 1
ATOM 734 O O . VAL A 1 91 ? 21.928 10.478 -39.526 1.00 94.06 91 VAL A O 1
ATOM 737 N N . PRO A 1 92 ? 22.752 9.572 -41.430 1.00 93.31 92 PRO A N 1
ATOM 738 C CA . PRO A 1 92 ? 21.520 9.734 -42.202 1.00 93.31 92 PRO A CA 1
ATOM 739 C C . PRO A 1 92 ? 20.340 8.974 -41.599 1.00 93.31 92 PRO A C 1
ATOM 741 O O . PRO A 1 92 ? 20.513 7.913 -40.999 1.00 93.31 92 PRO A O 1
ATOM 744 N N . LEU A 1 93 ? 19.118 9.455 -41.842 1.00 92.50 93 LEU A N 1
ATOM 745 C CA . LEU A 1 93 ? 17.896 8.808 -41.352 1.00 92.50 93 LEU A CA 1
ATOM 746 C C . LEU A 1 93 ? 17.791 7.335 -41.782 1.00 92.50 93 LEU A C 1
ATOM 748 O O . LEU A 1 93 ? 17.445 6.488 -40.965 1.00 92.50 93 LEU A O 1
ATOM 752 N N . GLY A 1 94 ? 18.139 7.021 -43.035 1.00 92.94 94 GLY A N 1
ATOM 753 C CA . GLY A 1 94 ? 18.134 5.646 -43.544 1.00 92.94 94 GLY A CA 1
ATOM 754 C C . GLY A 1 94 ? 19.078 4.721 -42.768 1.00 92.94 94 GLY A C 1
ATOM 755 O O . GLY A 1 94 ? 18.682 3.621 -42.392 1.00 92.94 94 GLY A O 1
ATOM 756 N N . MET A 1 95 ? 20.287 5.195 -42.443 1.00 94.12 95 MET A N 1
ATOM 757 C CA . MET A 1 95 ? 21.219 4.471 -41.572 1.00 94.12 95 MET A CA 1
ATOM 758 C C . MET A 1 95 ? 20.637 4.292 -40.169 1.00 94.12 95 MET A C 1
ATOM 760 O O . MET A 1 95 ? 20.668 3.186 -39.642 1.00 94.12 95 MET A O 1
ATOM 764 N N . ARG A 1 96 ? 20.043 5.335 -39.576 1.00 95.31 96 ARG A N 1
ATOM 765 C CA . ARG A 1 96 ? 19.423 5.242 -38.243 1.00 95.31 96 ARG A CA 1
ATOM 766 C C . ARG A 1 96 ? 18.278 4.221 -38.187 1.00 95.31 96 ARG A C 1
ATOM 768 O O . ARG A 1 96 ? 18.191 3.469 -37.221 1.00 95.31 96 ARG A O 1
ATOM 775 N N . LEU A 1 97 ? 17.429 4.167 -39.215 1.00 94.94 97 LEU A N 1
ATOM 776 C CA . LEU A 1 97 ? 16.349 3.177 -39.334 1.00 94.94 97 LEU A CA 1
ATOM 777 C C . LEU A 1 97 ? 16.892 1.751 -39.487 1.00 94.94 97 LEU A C 1
ATOM 779 O O . LEU A 1 97 ? 16.411 0.844 -38.812 1.00 94.94 97 LEU A O 1
ATOM 783 N N . ALA A 1 98 ? 17.925 1.559 -40.312 1.00 93.69 98 ALA A N 1
ATOM 784 C CA . ALA A 1 98 ? 18.578 0.259 -40.467 1.00 93.69 98 ALA A CA 1
ATOM 785 C C . ALA A 1 98 ? 19.230 -0.211 -39.156 1.00 93.69 98 ALA A C 1
ATOM 787 O O . ALA A 1 98 ? 19.065 -1.363 -38.757 1.00 93.69 98 ALA A O 1
ATOM 788 N N . ILE A 1 99 ? 19.913 0.695 -38.445 1.00 95.25 99 ILE A N 1
ATOM 789 C CA . ILE A 1 99 ? 20.466 0.429 -37.112 1.00 95.25 99 ILE A CA 1
ATOM 790 C C . ILE A 1 99 ? 19.345 0.006 -36.160 1.00 95.25 99 ILE A C 1
ATOM 792 O O . ILE A 1 99 ? 19.476 -1.018 -35.498 1.00 95.25 99 ILE A O 1
ATOM 796 N N . PHE A 1 100 ? 18.236 0.749 -36.100 1.00 95.75 100 PHE A N 1
ATOM 797 C CA . PHE A 1 100 ? 17.110 0.406 -35.229 1.00 95.75 100 PHE A CA 1
ATOM 798 C C . PHE A 1 100 ? 16.572 -1.003 -35.507 1.00 95.75 100 PHE A C 1
ATOM 800 O O . PHE A 1 100 ? 16.422 -1.791 -34.577 1.00 95.75 100 PHE A O 1
ATOM 807 N N . GLN A 1 101 ? 16.344 -1.348 -36.777 1.00 93.56 101 GLN A N 1
ATOM 808 C CA . GLN A 1 101 ? 15.851 -2.671 -37.173 1.00 93.56 101 GLN A CA 1
ATOM 809 C C . GLN A 1 101 ? 16.811 -3.798 -36.768 1.00 93.56 101 GLN A C 1
ATOM 811 O O . GLN A 1 101 ? 16.367 -4.827 -36.253 1.00 93.56 101 GLN A O 1
ATOM 816 N N . LEU A 1 102 ? 18.122 -3.601 -36.934 1.00 92.56 102 LEU A N 1
ATOM 817 C CA . LEU A 1 102 ? 19.139 -4.562 -36.490 1.00 92.56 102 LEU A CA 1
ATOM 818 C C . LEU A 1 102 ? 19.156 -4.711 -34.966 1.00 92.56 102 LEU A C 1
ATOM 820 O O . LEU A 1 102 ? 19.207 -5.825 -34.446 1.00 92.56 102 LEU A O 1
ATOM 824 N N . LEU A 1 103 ? 19.077 -3.596 -34.237 1.00 93.25 103 LEU A N 1
ATOM 825 C CA . LEU A 1 103 ? 19.032 -3.611 -32.777 1.00 93.25 103 LEU A CA 1
ATOM 826 C C . LEU A 1 103 ? 17.746 -4.255 -32.251 1.00 93.25 103 LEU A C 1
ATOM 828 O O . LEU A 1 103 ? 17.804 -4.918 -31.217 1.00 93.25 103 LEU A O 1
ATOM 832 N N . ALA A 1 104 ? 16.620 -4.107 -32.952 1.00 90.69 104 ALA A N 1
ATOM 833 C CA . ALA A 1 104 ? 15.335 -4.707 -32.604 1.00 90.69 104 ALA A CA 1
ATOM 834 C C . ALA A 1 104 ? 15.318 -6.227 -32.835 1.00 90.69 104 ALA A C 1
ATOM 836 O O . ALA A 1 104 ? 14.925 -6.980 -31.948 1.00 90.69 104 ALA A O 1
ATOM 837 N N . THR A 1 105 ? 15.799 -6.682 -33.993 1.00 89.00 105 THR A N 1
ATOM 838 C CA . THR A 1 105 ? 15.719 -8.094 -34.422 1.00 89.00 105 THR A CA 1
ATOM 839 C C . THR A 1 105 ? 16.898 -8.958 -33.976 1.00 89.00 105 THR A C 1
ATOM 841 O O . THR A 1 105 ? 16.817 -10.182 -34.044 1.00 89.00 105 THR A O 1
ATOM 844 N N . GLY A 1 106 ? 17.991 -8.350 -33.504 1.00 83.56 106 GLY A N 1
ATOM 845 C CA . GLY A 1 106 ? 19.181 -9.080 -33.075 1.00 83.56 106 GLY A CA 1
ATOM 846 C C . GLY A 1 106 ? 18.927 -10.092 -31.948 1.00 83.56 106 GLY A C 1
ATOM 847 O O . GLY A 1 106 ? 17.992 -9.972 -31.151 1.00 83.56 106 GLY A O 1
ATOM 848 N N . HIS A 1 107 ? 19.824 -11.071 -31.828 1.00 81.25 107 HIS A N 1
ATOM 849 C CA . HIS A 1 107 ? 19.831 -12.054 -30.742 1.00 81.25 107 HIS A CA 1
ATOM 850 C C . HIS A 1 107 ? 21.127 -11.953 -29.931 1.00 81.25 107 HIS A C 1
ATOM 852 O O . HIS A 1 107 ? 22.204 -11.757 -30.492 1.00 81.25 107 HIS A O 1
ATOM 858 N N . GLY A 1 108 ? 21.030 -12.095 -28.606 1.00 85.44 108 GLY A N 1
ATOM 859 C CA . GLY A 1 108 ? 22.177 -11.979 -27.702 1.00 85.44 108 GLY A CA 1
ATOM 860 C C . GLY A 1 108 ? 22.752 -10.559 -27.610 1.00 85.44 108 GLY A C 1
ATOM 861 O O . GLY A 1 108 ? 22.133 -9.595 -28.059 1.00 85.44 108 GLY A O 1
ATOM 862 N N . GLU A 1 109 ? 23.920 -10.440 -26.964 1.00 89.44 109 GLU A N 1
ATOM 863 C CA . GLU A 1 109 ? 24.671 -9.184 -26.749 1.00 89.44 109 GLU A CA 1
ATOM 864 C C . GLU A 1 109 ? 23.811 -8.012 -26.253 1.00 89.44 109 GLU A C 1
ATOM 866 O O . GLU A 1 109 ? 24.006 -6.857 -26.641 1.00 89.44 109 GLU A O 1
ATOM 871 N N . PHE A 1 110 ? 22.864 -8.320 -25.362 1.00 93.00 110 PHE A N 1
ATOM 872 C CA . PHE A 1 110 ? 21.840 -7.391 -24.894 1.00 93.00 110 PHE A CA 1
ATOM 873 C C . PHE A 1 110 ? 22.422 -6.075 -24.382 1.00 93.00 110 PHE A C 1
ATOM 875 O O . PHE A 1 110 ? 21.939 -5.013 -24.761 1.00 93.00 110 PHE A O 1
ATOM 882 N N . LEU A 1 111 ? 23.505 -6.132 -23.602 1.00 94.00 111 LEU A N 1
ATOM 883 C CA . LEU A 1 111 ? 24.171 -4.942 -23.078 1.00 94.00 111 LEU A CA 1
ATOM 884 C C . LEU A 1 111 ? 24.651 -3.993 -24.192 1.00 94.00 111 LEU A C 1
ATOM 886 O O . LEU A 1 111 ? 24.416 -2.789 -24.121 1.00 94.00 111 LEU A O 1
ATOM 890 N N . ARG A 1 112 ? 25.299 -4.524 -25.239 1.00 93.25 112 ARG A N 1
ATOM 891 C CA . ARG A 1 112 ? 25.787 -3.713 -26.369 1.00 93.25 112 ARG A CA 1
ATOM 892 C C . ARG A 1 112 ? 24.620 -3.128 -27.148 1.00 93.25 112 ARG A C 1
ATOM 894 O O . ARG A 1 112 ? 24.595 -1.929 -27.393 1.00 93.25 112 ARG A O 1
ATOM 901 N N . ARG A 1 113 ? 23.613 -3.953 -27.443 1.00 93.75 113 ARG A N 1
ATOM 902 C CA . ARG A 1 113 ? 22.404 -3.514 -28.149 1.00 93.75 113 ARG A CA 1
ATOM 903 C C . ARG A 1 113 ? 21.676 -2.400 -27.413 1.00 93.75 113 ARG A C 1
ATOM 905 O O . ARG A 1 113 ? 21.276 -1.426 -28.038 1.00 93.75 113 ARG A O 1
ATOM 912 N N . GLN A 1 114 ? 21.523 -2.522 -26.097 1.00 95.31 114 GLN A N 1
ATOM 913 C CA . GLN A 1 114 ? 20.875 -1.510 -25.265 1.00 95.31 114 GLN A CA 1
ATOM 914 C C . GLN A 1 114 ? 21.681 -0.212 -25.207 1.00 95.31 114 GLN A C 1
ATOM 916 O O . GLN A 1 114 ? 21.088 0.864 -25.263 1.00 95.31 114 GLN A O 1
ATOM 921 N N . ASN A 1 115 ? 23.014 -0.290 -25.157 1.00 95.44 115 ASN A N 1
ATOM 922 C CA . ASN A 1 115 ? 23.879 0.889 -25.214 1.00 95.44 115 ASN A CA 1
ATOM 923 C C . ASN A 1 115 ? 23.785 1.599 -26.571 1.00 95.44 115 ASN A C 1
ATOM 925 O O . ASN A 1 115 ? 23.549 2.805 -26.609 1.00 95.44 115 ASN A O 1
ATOM 929 N N . SER A 1 116 ? 23.876 0.867 -27.682 1.00 95.75 116 SER A N 1
ATOM 930 C CA . SER A 1 116 ? 23.714 1.460 -29.013 1.00 95.75 116 SER A CA 1
ATOM 931 C C . SER A 1 116 ? 22.296 1.998 -29.227 1.00 95.75 116 SER A C 1
ATOM 933 O O . SER A 1 116 ? 22.131 3.065 -29.813 1.00 95.75 116 SER A O 1
ATOM 935 N N . LEU A 1 117 ? 21.264 1.322 -28.700 1.00 96.38 117 LEU A N 1
ATOM 936 C CA . LEU A 1 117 ? 19.882 1.810 -28.731 1.00 96.38 117 LEU A CA 1
ATOM 937 C C . LEU A 1 117 ? 19.752 3.121 -27.951 1.00 96.38 117 LEU A C 1
ATOM 939 O O . LEU A 1 117 ? 19.152 4.065 -28.457 1.00 96.38 117 LEU A O 1
ATOM 943 N N . ARG A 1 118 ? 20.361 3.211 -26.761 1.00 96.62 118 ARG A N 1
ATOM 944 C CA . ARG A 1 118 ? 20.418 4.437 -25.952 1.00 96.62 118 ARG A CA 1
ATOM 945 C C . ARG A 1 118 ? 21.035 5.601 -26.725 1.00 96.62 118 ARG A C 1
ATOM 947 O O . ARG A 1 118 ? 20.483 6.702 -26.684 1.00 96.62 118 ARG A O 1
ATOM 954 N N . LEU A 1 119 ? 22.140 5.363 -27.432 1.00 97.00 119 LEU A N 1
ATOM 955 C CA . LEU A 1 119 ? 22.786 6.372 -28.277 1.00 97.00 119 LEU A CA 1
ATOM 956 C C . LEU A 1 119 ? 21.902 6.760 -29.470 1.00 97.00 119 LEU A C 1
ATOM 958 O O . LEU A 1 119 ? 21.769 7.943 -29.777 1.00 97.00 119 LEU A O 1
ATOM 962 N N . LEU A 1 120 ? 21.241 5.784 -30.100 1.00 96.69 120 LEU A N 1
ATOM 963 C CA . LEU A 1 120 ? 20.361 6.007 -31.247 1.00 96.69 120 LEU A CA 1
ATOM 964 C C . LEU A 1 120 ? 19.176 6.921 -30.907 1.00 96.69 120 LEU A C 1
ATOM 966 O O . LEU A 1 120 ? 18.853 7.819 -31.687 1.00 96.69 120 LEU A O 1
ATOM 970 N N . VAL A 1 121 ? 18.565 6.718 -29.736 1.00 95.50 121 VAL A N 1
ATOM 971 C CA . VAL A 1 121 ? 17.455 7.553 -29.243 1.00 95.50 121 VAL A CA 1
ATOM 972 C C . VAL A 1 121 ? 17.921 8.766 -28.423 1.00 95.50 121 VAL A C 1
ATOM 974 O O . VAL A 1 121 ? 17.094 9.503 -27.881 1.00 95.50 121 VAL A O 1
ATOM 977 N N . GLN A 1 122 ? 19.240 8.956 -28.281 1.00 94.62 122 GLN A N 1
ATOM 978 C CA . GLN A 1 122 ? 19.899 9.980 -27.459 1.00 94.62 122 GLN A CA 1
ATOM 979 C C . GLN A 1 122 ? 19.279 10.130 -26.061 1.00 94.62 122 GLN A C 1
ATOM 981 O O . GLN A 1 122 ? 18.856 11.222 -25.652 1.00 94.62 122 GLN A O 1
ATOM 986 N N . ASP A 1 123 ? 19.190 9.015 -25.328 1.00 92.50 123 ASP A N 1
ATOM 987 C CA . ASP A 1 123 ? 18.556 8.952 -24.002 1.00 92.50 123 ASP A CA 1
ATOM 988 C C . ASP A 1 123 ? 17.117 9.510 -24.011 1.00 92.50 123 ASP A C 1
ATOM 990 O O . ASP A 1 123 ? 16.714 10.240 -23.107 1.00 92.50 123 ASP A O 1
ATOM 994 N N . GLY A 1 124 ? 16.354 9.241 -25.071 1.00 91.44 124 GLY A N 1
ATOM 995 C CA . GLY A 1 124 ? 14.970 9.688 -25.214 1.00 91.44 124 GLY A CA 1
ATOM 996 C C . GLY A 1 124 ? 14.783 11.101 -25.763 1.00 91.44 124 GLY A C 1
ATOM 997 O O . GLY A 1 124 ? 13.663 11.591 -25.745 1.00 91.44 124 GLY A O 1
ATOM 998 N N . ARG A 1 125 ? 15.834 11.790 -26.232 1.00 91.38 125 ARG A N 1
ATOM 999 C CA . ARG A 1 125 ? 15.676 13.097 -26.913 1.00 91.38 125 ARG A CA 1
ATOM 1000 C C . ARG A 1 125 ? 15.166 12.949 -28.344 1.00 91.38 125 ARG A C 1
ATOM 1002 O O . ARG A 1 125 ? 14.496 13.843 -28.848 1.00 91.38 125 ARG A O 1
ATOM 1009 N N . THR A 1 126 ? 15.500 11.842 -28.996 1.00 90.94 126 THR A N 1
ATOM 1010 C CA . THR A 1 126 ? 15.220 11.584 -30.414 1.00 90.94 126 THR A CA 1
ATOM 1011 C C . THR A 1 126 ? 14.541 10.230 -30.554 1.00 90.94 126 THR A C 1
ATOM 1013 O O . THR A 1 126 ? 15.123 9.246 -31.001 1.00 90.94 126 THR A O 1
ATOM 1016 N N . VAL A 1 127 ? 13.280 10.177 -30.121 1.00 90.12 127 VAL A N 1
ATOM 1017 C CA . VAL A 1 127 ? 12.457 8.961 -30.204 1.00 90.12 127 VAL A CA 1
ATOM 1018 C C . VAL A 1 127 ? 11.803 8.808 -31.578 1.00 90.12 127 VAL A C 1
ATOM 1020 O O . VAL A 1 127 ? 11.703 7.696 -32.087 1.00 90.12 127 VAL A O 1
ATOM 1023 N N . LEU A 1 128 ? 11.398 9.907 -32.219 1.00 88.25 128 LEU A N 1
ATOM 1024 C CA . LEU A 1 128 ? 10.951 9.883 -33.614 1.00 88.25 128 LEU A CA 1
ATOM 1025 C C . LEU A 1 128 ? 12.170 9.700 -34.537 1.00 88.25 128 LEU A C 1
ATOM 1027 O O . LEU A 1 128 ? 13.173 10.395 -34.349 1.00 88.25 128 LEU A O 1
ATOM 1031 N N . PRO A 1 129 ? 12.120 8.783 -35.525 1.00 89.19 129 PRO A N 1
ATOM 1032 C CA . PRO A 1 129 ? 10.934 8.114 -36.093 1.00 89.19 129 PRO A CA 1
ATOM 1033 C C . PRO A 1 129 ? 10.561 6.746 -35.479 1.00 89.19 129 PRO A C 1
ATOM 1035 O O . PRO A 1 129 ? 9.636 6.102 -35.959 1.00 89.19 129 PRO A O 1
ATOM 1038 N N . PHE A 1 130 ? 11.270 6.268 -34.457 1.00 91.12 130 PHE A N 1
ATOM 1039 C CA . PHE A 1 130 ? 11.153 4.894 -33.938 1.00 91.12 130 PHE A CA 1
ATOM 1040 C C . PHE A 1 130 ? 9.942 4.652 -33.029 1.00 91.12 130 PHE A C 1
ATOM 1042 O O . PHE A 1 130 ? 9.679 3.507 -32.673 1.00 91.12 130 PHE A O 1
ATOM 1049 N N . ALA A 1 131 ? 9.225 5.710 -32.639 1.00 85.12 131 ALA A N 1
ATOM 1050 C CA . ALA A 1 131 ? 8.146 5.693 -31.646 1.00 85.12 131 ALA A CA 1
ATOM 1051 C C . ALA A 1 131 ? 7.163 4.518 -31.799 1.00 85.12 131 ALA A C 1
ATOM 1053 O O . ALA A 1 131 ? 6.850 3.857 -30.812 1.00 85.12 131 ALA A O 1
ATOM 1054 N N . LYS A 1 132 ? 6.754 4.217 -33.041 1.00 84.69 132 LYS A N 1
ATOM 1055 C CA . LYS A 1 132 ? 5.787 3.157 -33.366 1.00 84.69 132 LYS A CA 1
ATOM 1056 C C . LYS A 1 132 ? 6.198 1.778 -32.834 1.00 84.69 132 LYS A C 1
ATOM 1058 O O . LYS A 1 132 ? 5.369 1.062 -32.286 1.00 84.69 132 LYS A O 1
ATOM 1063 N N . ASP A 1 133 ? 7.468 1.418 -32.998 1.00 88.88 133 ASP A N 1
ATOM 1064 C CA . ASP A 1 133 ? 7.963 0.071 -32.697 1.00 88.88 133 ASP A CA 1
ATOM 1065 C C . ASP A 1 133 ? 8.809 0.042 -31.412 1.00 88.88 133 ASP A C 1
ATOM 1067 O O . ASP A 1 133 ? 9.015 -1.015 -30.816 1.00 88.88 133 ASP A O 1
ATOM 1071 N N . LEU A 1 134 ? 9.304 1.200 -30.955 1.00 91.75 134 LEU A N 1
ATOM 1072 C CA . LEU A 1 134 ? 10.228 1.298 -29.824 1.00 91.75 134 LEU A CA 1
ATOM 1073 C C . LEU A 1 134 ? 9.644 0.704 -28.538 1.00 91.75 134 LEU A C 1
ATOM 1075 O O . LEU A 1 134 ? 10.359 0.002 -27.826 1.00 91.75 134 LEU A O 1
ATOM 1079 N N . GLY A 1 135 ? 8.366 0.954 -28.247 1.00 90.50 135 GLY A N 1
ATOM 1080 C CA . GLY A 1 135 ? 7.707 0.409 -27.058 1.00 90.50 135 GLY A CA 1
ATOM 1081 C C . GLY A 1 135 ? 7.735 -1.124 -27.024 1.00 90.50 135 GLY A C 1
ATOM 1082 O O . GLY A 1 135 ? 8.169 -1.713 -26.034 1.00 90.50 135 GLY A O 1
ATOM 1083 N N . TRP A 1 136 ? 7.376 -1.767 -28.137 1.00 90.00 136 TRP A N 1
ATOM 1084 C CA . TRP A 1 136 ? 7.392 -3.227 -28.282 1.00 90.00 136 TRP A CA 1
ATOM 1085 C C . TRP A 1 136 ? 8.800 -3.817 -28.202 1.00 90.00 136 TRP A C 1
ATOM 1087 O O . TRP A 1 136 ? 9.011 -4.852 -27.566 1.00 90.00 136 TRP A O 1
ATOM 1097 N N . VAL A 1 137 ? 9.786 -3.144 -28.802 1.00 92.81 137 VAL A N 1
ATOM 1098 C CA . VAL A 1 137 ? 11.194 -3.554 -28.711 1.00 92.81 137 VAL A CA 1
ATOM 1099 C C . VAL A 1 137 ? 11.678 -3.501 -27.264 1.00 92.81 137 VAL A C 1
ATOM 1101 O O . VAL A 1 137 ? 12.327 -4.436 -26.800 1.00 92.81 137 VAL A O 1
ATOM 1104 N N . LEU A 1 138 ? 11.344 -2.440 -26.527 1.00 94.19 138 LEU A N 1
ATOM 1105 C CA . LEU A 1 138 ? 11.704 -2.312 -25.115 1.00 94.19 138 LEU A CA 1
ATOM 1106 C C . LEU A 1 138 ? 11.016 -3.374 -24.254 1.00 94.19 138 LEU A C 1
ATOM 1108 O O . LEU A 1 138 ? 11.674 -3.944 -23.388 1.00 94.19 138 LEU A O 1
ATOM 1112 N N . LEU A 1 139 ? 9.742 -3.681 -24.515 1.00 93.19 139 LEU A N 1
ATOM 1113 C CA . LEU A 1 139 ? 9.018 -4.753 -23.831 1.00 93.19 139 LEU A CA 1
ATOM 1114 C C . LEU A 1 139 ? 9.664 -6.125 -24.090 1.00 93.19 139 LEU A C 1
ATOM 1116 O O . LEU A 1 139 ? 10.000 -6.836 -23.148 1.00 93.19 139 LEU A O 1
ATOM 1120 N N . THR A 1 140 ? 9.967 -6.441 -25.350 1.00 92.94 140 THR A N 1
ATOM 1121 C CA . THR A 1 140 ? 10.644 -7.696 -25.729 1.00 92.94 140 THR A CA 1
ATOM 1122 C C . THR A 1 140 ? 12.027 -7.803 -25.077 1.00 92.94 140 THR A C 1
ATOM 1124 O O . THR A 1 140 ? 12.434 -8.858 -24.580 1.00 92.94 140 THR A O 1
ATOM 1127 N N . LEU A 1 141 ? 12.783 -6.699 -25.049 1.00 94.12 141 LEU A N 1
ATOM 1128 C CA . LEU A 1 141 ? 14.079 -6.651 -24.374 1.00 94.12 141 LEU A CA 1
ATOM 1129 C C . LEU A 1 141 ? 13.924 -6.797 -22.862 1.00 94.12 141 LEU A C 1
ATOM 1131 O O . LEU A 1 141 ? 14.771 -7.433 -22.238 1.00 94.12 141 LEU A O 1
ATOM 1135 N N . LEU A 1 142 ? 12.863 -6.247 -22.264 1.00 94.12 142 LEU A N 1
ATOM 1136 C CA . LEU A 1 142 ? 12.597 -6.448 -20.848 1.00 94.12 142 LEU A CA 1
ATOM 1137 C C . LEU A 1 142 ? 12.423 -7.935 -20.603 1.00 94.12 142 LEU A C 1
ATOM 1139 O O . LEU A 1 142 ? 13.147 -8.458 -19.769 1.00 94.12 142 LEU A O 1
ATOM 1143 N N . GLU A 1 143 ? 11.582 -8.630 -21.358 1.00 92.75 143 GLU A N 1
ATOM 1144 C CA . GLU A 1 143 ? 11.324 -10.064 -21.190 1.00 92.75 143 GLU A CA 1
ATOM 1145 C C . GLU A 1 143 ? 12.569 -10.942 -21.373 1.00 92.75 143 GLU A C 1
ATOM 1147 O O . GLU A 1 143 ? 12.786 -11.860 -20.584 1.00 92.75 143 GLU A O 1
ATOM 1152 N N . THR A 1 144 ? 13.410 -10.640 -22.366 1.00 92.31 144 THR A N 1
ATOM 1153 C CA . THR A 1 144 ? 14.474 -11.558 -22.823 1.00 92.31 144 THR A CA 1
ATOM 1154 C C . THR A 1 144 ? 15.881 -11.233 -22.317 1.00 92.31 144 THR A C 1
ATOM 1156 O O . THR A 1 144 ? 16.736 -12.117 -22.285 1.00 92.31 144 THR A O 1
ATOM 1159 N N . SER A 1 145 ? 16.157 -9.985 -21.931 1.00 92.81 145 SER A N 1
ATOM 1160 C CA . SER A 1 145 ? 17.512 -9.533 -21.597 1.00 92.81 145 SER A CA 1
ATOM 1161 C C . SER A 1 145 ? 17.996 -9.997 -20.219 1.00 92.81 145 SER A C 1
ATOM 1163 O O . SER A 1 145 ? 17.265 -9.975 -19.234 1.00 92.81 145 SER A O 1
ATOM 1165 N N . ASP A 1 146 ? 19.301 -10.231 -20.098 1.00 90.00 146 ASP A N 1
ATOM 1166 C CA . ASP A 1 146 ? 20.022 -10.360 -18.823 1.00 90.00 146 ASP A CA 1
ATOM 1167 C C . ASP A 1 146 ? 20.491 -8.995 -18.258 1.00 90.00 146 ASP A C 1
ATOM 1169 O O . ASP A 1 146 ? 20.524 -8.783 -17.047 1.00 90.00 146 ASP A O 1
ATOM 1173 N N . ALA A 1 147 ? 20.763 -8.015 -19.125 1.00 90.81 147 ALA A N 1
ATOM 1174 C CA . ALA A 1 147 ? 21.207 -6.655 -18.789 1.00 90.81 147 ALA A CA 1
ATOM 1175 C C . ALA A 1 147 ? 20.102 -5.695 -18.269 1.00 90.81 147 ALA A C 1
ATOM 1177 O O . ALA A 1 147 ? 20.015 -4.535 -18.668 1.00 90.81 147 ALA A O 1
ATOM 1178 N N . GLN A 1 148 ? 19.262 -6.136 -17.329 1.00 90.75 148 GLN A N 1
ATOM 1179 C CA . GLN A 1 148 ? 18.073 -5.382 -16.884 1.00 90.75 148 GLN A CA 1
ATOM 1180 C C . GLN A 1 148 ? 18.358 -3.982 -16.321 1.00 90.75 148 GLN A C 1
ATOM 1182 O O . GLN A 1 148 ? 17.559 -3.064 -16.493 1.00 90.75 148 GLN A O 1
ATOM 1187 N N . LYS A 1 149 ? 19.506 -3.789 -15.664 1.00 91.69 149 LYS A N 1
ATOM 1188 C CA . LYS A 1 149 ? 19.886 -2.493 -15.082 1.00 91.69 149 LYS A CA 1
ATOM 1189 C C . LYS A 1 149 ? 19.990 -1.393 -16.143 1.00 91.69 149 LYS A C 1
ATOM 1191 O O . LYS A 1 149 ? 19.493 -0.288 -15.919 1.00 91.69 149 LYS A O 1
ATOM 1196 N N . GLU A 1 150 ? 20.630 -1.691 -17.271 1.00 92.19 150 GLU A N 1
ATOM 1197 C CA . GLU A 1 150 ? 20.814 -0.712 -18.343 1.00 92.19 150 GLU A CA 1
ATOM 1198 C C . GLU A 1 150 ? 19.502 -0.413 -19.053 1.00 92.19 150 GLU A C 1
ATOM 1200 O O . GLU A 1 150 ? 19.188 0.754 -19.304 1.00 92.19 150 GLU A O 1
ATOM 1205 N N . LEU A 1 151 ? 18.691 -1.444 -19.276 1.00 93.56 151 LEU A N 1
ATOM 1206 C CA . LEU A 1 151 ? 17.378 -1.292 -19.876 1.00 93.56 151 LEU A CA 1
ATOM 1207 C C . LEU A 1 151 ? 16.427 -0.447 -19.018 1.00 93.56 151 LEU A C 1
ATOM 1209 O O . LEU A 1 151 ? 15.812 0.481 -19.538 1.00 93.56 151 LEU A O 1
ATOM 1213 N N . SER A 1 152 ? 16.355 -0.688 -17.702 1.00 93.69 152 SER A N 1
ATOM 1214 C CA . SER A 1 152 ? 15.562 0.157 -16.795 1.00 93.69 152 SER A CA 1
ATOM 1215 C C . SER A 1 152 ? 16.040 1.611 -16.817 1.00 93.69 152 SER A C 1
ATOM 1217 O O . SER A 1 152 ? 15.232 2.533 -16.861 1.00 93.69 152 SER A O 1
ATOM 1219 N N . SER A 1 153 ? 17.359 1.831 -16.825 1.00 94.88 153 SER A N 1
ATOM 1220 C CA . SER A 1 153 ? 17.933 3.179 -16.910 1.00 94.88 153 SER A CA 1
ATOM 1221 C C . SER A 1 153 ? 17.553 3.881 -18.222 1.00 94.88 153 SER A C 1
ATOM 1223 O O . SER A 1 153 ? 17.154 5.044 -18.208 1.00 94.88 153 SER A O 1
ATOM 1225 N N . LEU A 1 154 ? 17.597 3.165 -19.352 1.00 94.94 154 LEU A N 1
ATOM 1226 C CA . LEU A 1 154 ? 17.157 3.690 -20.647 1.00 94.94 154 LEU A CA 1
ATOM 1227 C C . LEU A 1 154 ? 15.660 4.039 -20.642 1.00 94.94 154 LEU A C 1
ATOM 1229 O O . LEU A 1 154 ? 15.295 5.132 -21.071 1.00 94.94 154 LEU A O 1
ATOM 1233 N N . LEU A 1 155 ? 14.807 3.161 -20.109 1.00 94.81 155 LEU A N 1
ATOM 1234 C CA . LEU A 1 155 ? 13.370 3.417 -19.963 1.00 94.81 155 LEU A CA 1
ATOM 1235 C C . LEU A 1 155 ? 13.091 4.679 -19.141 1.00 94.81 155 LEU A C 1
ATOM 1237 O O . LEU A 1 155 ? 12.268 5.500 -19.544 1.00 94.81 155 LEU A O 1
ATOM 1241 N N . HIS A 1 156 ? 13.822 4.882 -18.039 1.00 94.75 156 HIS A N 1
ATOM 1242 C CA . HIS A 1 156 ? 13.712 6.102 -17.235 1.00 94.75 156 HIS A CA 1
ATOM 1243 C C . HIS A 1 156 ? 14.046 7.351 -18.056 1.00 94.75 156 HIS A C 1
ATOM 1245 O O . HIS A 1 156 ? 13.343 8.355 -17.960 1.00 94.75 156 HIS A O 1
ATOM 1251 N N . CYS A 1 157 ? 15.121 7.305 -18.848 1.00 95.62 157 CYS A N 1
ATOM 1252 C CA . CYS A 1 157 ? 15.525 8.413 -19.712 1.00 95.62 157 CYS A CA 1
ATOM 1253 C C . CYS A 1 157 ? 14.458 8.727 -20.770 1.00 95.62 157 CYS A C 1
ATOM 1255 O O . CYS A 1 157 ? 14.101 9.894 -20.937 1.00 95.62 157 CYS A O 1
ATOM 1257 N N . ILE A 1 158 ? 13.925 7.694 -21.434 1.00 94.38 158 ILE A N 1
ATOM 1258 C CA . ILE A 1 158 ? 12.897 7.830 -22.473 1.00 94.38 158 ILE A CA 1
ATOM 1259 C C . ILE A 1 158 ? 11.635 8.465 -21.902 1.00 94.38 158 ILE A C 1
ATOM 1261 O O . ILE A 1 158 ? 11.239 9.526 -22.374 1.00 94.38 158 ILE A O 1
ATOM 1265 N N . LEU A 1 159 ? 11.048 7.884 -20.855 1.00 92.38 159 LEU A N 1
ATOM 1266 C CA . LEU A 1 159 ? 9.802 8.402 -20.289 1.00 92.38 159 LEU A CA 1
ATOM 1267 C C . LEU A 1 159 ? 9.972 9.790 -19.665 1.00 92.38 159 LEU A C 1
ATOM 1269 O O . LEU A 1 159 ? 9.069 10.610 -19.758 1.00 92.38 159 LEU A O 1
ATOM 1273 N N . ARG A 1 160 ? 11.146 10.107 -19.103 1.00 94.06 160 ARG A N 1
ATOM 1274 C CA . ARG A 1 160 ? 11.406 11.445 -18.551 1.00 94.06 160 ARG A CA 1
ATOM 1275 C C . ARG A 1 160 ? 11.478 12.538 -19.619 1.00 94.06 160 ARG A C 1
ATOM 1277 O O . ARG A 1 160 ? 11.154 13.690 -19.345 1.00 94.06 160 ARG A O 1
ATOM 1284 N N . ARG A 1 161 ? 11.999 12.222 -20.808 1.00 93.62 161 ARG A N 1
ATOM 1285 C CA . ARG A 1 161 ? 12.217 13.209 -21.884 1.00 93.62 161 ARG A CA 1
ATOM 1286 C C . ARG A 1 161 ? 11.135 13.185 -22.956 1.00 93.62 161 ARG A C 1
ATOM 1288 O O . ARG A 1 161 ? 11.009 14.145 -23.706 1.00 93.62 161 ARG A O 1
ATOM 1295 N N . SER A 1 162 ? 10.408 12.084 -23.071 1.00 90.44 162 SER A N 1
ATOM 1296 C CA . SER A 1 162 ? 9.413 11.819 -24.107 1.00 90.44 162 SER A CA 1
ATOM 1297 C C . SER A 1 162 ? 8.332 10.867 -23.561 1.00 90.44 162 SER A C 1
ATOM 1299 O O . SER A 1 162 ? 8.221 9.733 -24.032 1.00 90.44 162 SER A O 1
ATOM 1301 N N . PRO A 1 163 ? 7.540 11.302 -22.560 1.00 86.00 163 PRO A N 1
ATOM 1302 C CA . PRO A 1 163 ? 6.620 10.439 -21.808 1.00 86.00 163 PRO A CA 1
ATOM 1303 C C . PRO A 1 163 ? 5.581 9.737 -22.686 1.00 86.00 163 PRO A C 1
ATOM 1305 O O . PRO A 1 163 ? 5.357 8.540 -22.539 1.00 86.00 163 PRO A O 1
ATOM 1308 N N . HIS A 1 164 ? 5.023 10.439 -23.672 1.00 85.75 164 HIS A N 1
ATOM 1309 C CA . HIS A 1 164 ? 3.994 9.889 -24.565 1.00 85.75 164 HIS A CA 1
ATOM 1310 C C . HIS A 1 164 ? 4.561 9.221 -25.829 1.00 85.75 164 HIS A C 1
ATOM 1312 O O . HIS A 1 164 ? 3.810 8.780 -26.698 1.00 85.75 164 HIS A O 1
ATOM 1318 N N . ALA A 1 165 ? 5.888 9.127 -25.973 1.00 82.62 165 ALA A N 1
ATOM 1319 C CA . ALA A 1 165 ? 6.480 8.618 -27.209 1.00 82.62 165 ALA A CA 1
ATOM 1320 C C . ALA A 1 165 ? 6.380 7.097 -27.366 1.00 82.62 165 ALA A C 1
ATOM 1322 O O . ALA A 1 165 ? 6.464 6.605 -28.486 1.00 82.62 165 ALA A O 1
ATOM 1323 N N . LEU A 1 166 ? 6.175 6.355 -26.274 1.00 80.94 166 LEU A N 1
ATOM 1324 C CA . LEU A 1 166 ? 5.962 4.903 -26.314 1.00 80.94 166 LEU A CA 1
ATOM 1325 C C . LEU A 1 166 ? 4.497 4.522 -26.564 1.00 80.94 166 LEU A C 1
ATOM 1327 O O . LEU A 1 166 ? 4.176 3.337 -26.564 1.00 80.94 166 LEU A O 1
ATOM 1331 N N . GLY A 1 167 ? 3.622 5.518 -26.747 1.00 63.19 167 GLY A N 1
ATOM 1332 C CA . GLY A 1 167 ? 2.185 5.318 -26.693 1.00 63.19 167 GLY A CA 1
ATOM 1333 C C . GLY A 1 167 ? 1.361 5.632 -27.925 1.00 63.19 167 GLY A C 1
ATOM 1334 O O . GLY A 1 167 ? 0.138 5.617 -27.874 1.00 63.19 167 GLY A O 1
ATOM 1335 N N . THR A 1 168 ? 2.003 5.919 -29.047 1.00 53.69 168 THR A N 1
ATOM 1336 C CA . THR A 1 168 ? 1.289 6.317 -30.258 1.00 53.69 168 THR A CA 1
ATOM 1337 C C . THR A 1 168 ? 1.031 5.122 -31.168 1.00 53.69 168 THR A C 1
ATOM 1339 O O . THR A 1 168 ? 1.789 4.867 -32.100 1.00 53.69 168 THR A O 1
ATOM 1342 N N . GLN A 1 169 ? -0.097 4.440 -30.958 1.00 45.91 169 GLN A N 1
ATOM 1343 C CA . GLN A 1 169 ? -0.865 3.862 -32.061 1.00 45.91 169 GLN A CA 1
ATOM 1344 C C . GLN A 1 169 ? -2.346 4.215 -31.901 1.00 45.91 169 GLN A C 1
ATOM 1346 O O . GLN A 1 169 ? -2.937 3.992 -30.855 1.00 45.91 169 GLN A O 1
ATOM 1351 N N . ASN A 1 170 ? -2.906 4.753 -32.988 1.00 42.25 170 ASN A N 1
ATOM 1352 C CA . ASN A 1 170 ? -4.297 5.157 -33.198 1.00 42.25 170 ASN A CA 1
ATOM 1353 C C . ASN A 1 170 ? -4.690 6.525 -32.619 1.00 42.25 170 ASN A C 1
ATOM 1355 O O . ASN A 1 170 ? -5.582 6.635 -31.784 1.00 42.25 170 ASN A O 1
ATOM 1359 N N . GLN A 1 171 ? -4.165 7.603 -33.222 1.00 38.53 171 GLN A N 1
ATOM 1360 C CA . GLN A 1 171 ? -5.100 8.674 -33.581 1.00 38.53 171 GLN A CA 1
ATOM 1361 C C . GLN A 1 171 ? -6.200 8.011 -34.409 1.00 38.53 171 GLN A C 1
ATOM 1363 O O . GLN A 1 171 ? -5.952 7.569 -35.534 1.00 38.53 171 GLN A O 1
ATOM 1368 N N . HIS A 1 172 ? -7.377 7.866 -33.806 1.00 37.31 172 HIS A N 1
ATOM 1369 C CA . HIS A 1 172 ? -8.594 7.563 -34.529 1.00 37.31 172 HIS A CA 1
ATOM 1370 C C . HIS A 1 172 ? -8.655 8.481 -35.749 1.00 37.31 172 HIS A C 1
ATOM 1372 O O . HIS A 1 172 ? -8.579 9.707 -35.638 1.00 37.31 172 HIS A O 1
ATOM 1378 N N . GLN A 1 173 ? -8.795 7.864 -36.920 1.00 33.69 173 GLN A N 1
ATOM 1379 C CA . GLN A 1 173 ? -9.536 8.482 -38.002 1.00 33.69 173 GLN A CA 1
ATOM 1380 C C . GLN A 1 173 ? -10.836 8.997 -37.394 1.00 33.69 173 GLN A C 1
ATOM 1382 O O . GLN A 1 173 ? -11.646 8.226 -36.887 1.00 33.69 173 GLN A O 1
ATOM 1387 N N . THR A 1 174 ? -10.963 10.316 -37.379 1.00 36.56 174 THR A N 1
ATOM 1388 C CA . THR A 1 174 ? -12.158 11.043 -36.983 1.00 36.56 174 THR A CA 1
ATOM 1389 C C . THR A 1 174 ? -13.348 10.502 -37.766 1.00 36.56 174 THR A C 1
ATOM 1391 O O . THR A 1 174 ? -13.506 10.846 -38.934 1.00 36.56 174 THR A O 1
ATOM 1394 N N . ASN A 1 175 ? -14.181 9.691 -37.124 1.00 35.62 175 ASN A N 1
ATOM 1395 C CA . ASN A 1 175 ? -15.591 9.583 -37.449 1.00 35.62 175 ASN A CA 1
ATOM 1396 C C . ASN A 1 175 ? -16.342 9.917 -36.160 1.00 35.62 175 ASN A C 1
ATOM 1398 O O . ASN A 1 175 ? -16.272 9.170 -35.194 1.00 35.62 175 ASN A O 1
ATOM 1402 N N . SER A 1 176 ? -16.921 11.118 -36.177 1.00 44.00 176 SER A N 1
ATOM 1403 C CA . SER A 1 176 ? -18.120 11.578 -35.466 1.00 44.00 176 SER A CA 1
ATOM 1404 C C . SER A 1 176 ? -18.595 10.797 -34.235 1.00 44.00 176 SER A C 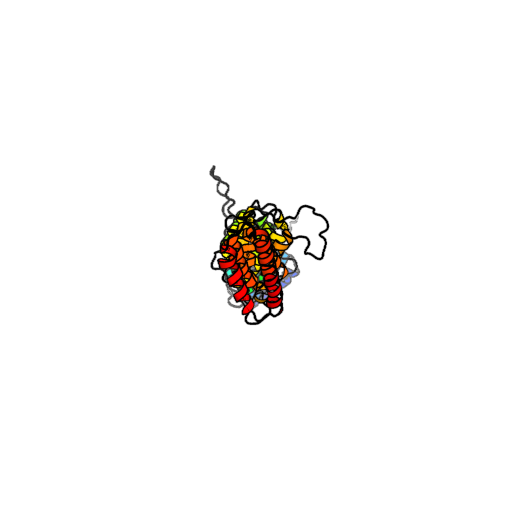1
ATOM 1406 O O . SER A 1 176 ? -19.026 9.654 -34.354 1.00 44.00 176 SER A O 1
ATOM 1408 N N . ASP A 1 177 ? -18.678 11.544 -33.133 1.00 46.41 177 ASP A N 1
ATOM 1409 C CA . ASP A 1 177 ? -19.690 11.420 -32.084 1.00 46.41 177 ASP A CA 1
ATOM 1410 C C . ASP A 1 177 ? -19.717 10.091 -31.316 1.00 46.41 177 ASP A C 1
ATOM 1412 O O . ASP A 1 177 ? -20.703 9.369 -31.363 1.00 46.41 177 ASP A O 1
ATOM 1416 N N . ASP A 1 178 ? -18.659 9.807 -30.557 1.00 45.38 178 ASP A N 1
ATOM 1417 C CA . ASP A 1 178 ? -18.773 9.033 -29.316 1.00 45.38 178 ASP A CA 1
ATOM 1418 C C . ASP A 1 178 ? -17.584 9.337 -28.389 1.00 45.38 178 ASP A C 1
ATOM 1420 O O . ASP A 1 178 ? -16.516 9.758 -28.834 1.00 45.38 178 ASP A O 1
ATOM 1424 N N . GLU A 1 179 ? -17.829 9.216 -27.087 1.00 42.81 179 GLU A N 1
ATOM 1425 C CA . GLU A 1 179 ? -17.006 9.664 -25.957 1.00 42.81 179 GLU A CA 1
ATOM 1426 C C . GLU A 1 179 ? -15.482 9.508 -26.136 1.00 42.81 179 GLU A C 1
ATOM 1428 O O . GLU A 1 179 ? -14.965 8.435 -26.450 1.00 42.81 179 GLU A O 1
ATOM 1433 N N . CYS A 1 180 ? -14.741 10.586 -25.851 1.00 38.22 180 CYS A N 1
ATOM 1434 C CA . CYS A 1 180 ? -13.285 10.579 -25.728 1.00 38.22 180 CYS A CA 1
ATOM 1435 C C . CYS A 1 180 ? -12.864 9.701 -24.538 1.00 38.22 180 CYS A C 1
ATOM 1437 O O . CYS A 1 180 ? -12.668 10.197 -23.431 1.00 38.22 180 CYS A O 1
ATOM 1439 N N . VAL A 1 181 ? -12.731 8.395 -24.750 1.00 42.12 181 VAL A N 1
ATOM 1440 C CA . VAL A 1 181 ? -11.976 7.541 -23.835 1.00 42.12 181 VAL A CA 1
ATOM 1441 C C . VAL A 1 181 ? -10.504 7.792 -24.134 1.00 42.12 181 VAL A C 1
ATOM 1443 O O . VAL A 1 181 ? -10.018 7.449 -25.212 1.00 42.12 181 VAL A O 1
ATOM 1446 N N . ASP A 1 182 ? -9.800 8.421 -23.196 1.00 38.81 182 ASP A N 1
ATOM 1447 C CA . ASP A 1 182 ? -8.345 8.546 -23.215 1.00 38.81 182 ASP A CA 1
ATOM 1448 C C . ASP A 1 182 ? -7.733 7.138 -23.133 1.00 38.81 182 ASP A C 1
ATOM 1450 O O . ASP A 1 182 ? -7.468 6.604 -22.056 1.00 38.81 182 ASP A O 1
ATOM 1454 N N . VAL A 1 183 ? -7.575 6.476 -24.283 1.00 47.53 183 VAL A N 1
ATOM 1455 C CA . VAL A 1 183 ? -6.921 5.168 -24.367 1.00 47.53 183 VAL A CA 1
ATOM 1456 C C . VAL A 1 183 ? -5.435 5.396 -24.130 1.00 47.53 183 VAL A C 1
ATOM 1458 O O . VAL A 1 183 ? -4.674 5.724 -25.042 1.00 47.53 183 VAL A O 1
ATOM 1461 N N . GLU A 1 184 ? -5.023 5.259 -22.872 1.00 53.75 184 GLU A N 1
ATOM 1462 C CA . GLU A 1 184 ? -3.615 5.160 -22.526 1.00 53.75 184 GLU A CA 1
ATOM 1463 C C . GLU A 1 184 ? -2.935 4.038 -23.325 1.00 53.75 184 GLU A C 1
ATOM 1465 O O . GLU A 1 184 ? -3.555 3.033 -23.687 1.00 53.75 184 GLU A O 1
ATOM 1470 N N . PRO A 1 185 ? -1.634 4.174 -23.601 1.00 60.06 185 PRO A N 1
ATOM 1471 C CA . PRO A 1 185 ? -0.946 3.221 -24.442 1.00 60.06 185 PRO A CA 1
ATOM 1472 C C . PRO A 1 185 ? -0.752 1.871 -23.764 1.00 60.06 185 PRO A C 1
ATOM 1474 O O . PRO A 1 185 ? 0.095 1.724 -22.883 1.00 60.06 185 PRO A O 1
ATOM 1477 N N . GLU A 1 186 ? -1.466 0.868 -24.274 1.00 78.06 186 GLU A N 1
ATOM 1478 C CA . GLU A 1 186 ? -1.403 -0.559 -23.919 1.00 78.06 186 GLU A CA 1
ATOM 1479 C C . GLU A 1 186 ? 0.027 -1.069 -23.631 1.00 78.06 186 GLU A C 1
ATOM 1481 O O . GLU A 1 186 ? 0.258 -1.877 -22.727 1.00 78.06 186 GLU A O 1
ATOM 1486 N N . ILE A 1 187 ? 1.023 -0.539 -24.347 1.00 88.25 187 ILE A N 1
ATOM 1487 C CA . ILE A 1 187 ? 2.435 -0.901 -24.198 1.00 88.25 187 ILE A CA 1
ATOM 1488 C C . ILE A 1 187 ? 3.044 -0.400 -22.881 1.00 88.25 187 ILE A C 1
ATOM 1490 O O . ILE A 1 187 ? 3.768 -1.149 -22.227 1.00 88.25 187 ILE A O 1
ATOM 1494 N N . VAL A 1 188 ? 2.793 0.852 -22.475 1.00 90.56 188 VAL A N 1
ATOM 1495 C CA . VAL A 1 188 ? 3.350 1.398 -21.221 1.00 90.56 188 VAL A CA 1
ATOM 1496 C C . VAL A 1 188 ? 2.750 0.656 -20.035 1.00 90.56 188 VAL A C 1
ATOM 1498 O O . VAL A 1 188 ? 3.485 0.271 -19.126 1.00 90.56 188 VAL A O 1
ATOM 1501 N N . THR A 1 189 ? 1.452 0.363 -20.088 1.00 91.31 189 THR A N 1
ATOM 1502 C CA . THR A 1 189 ? 0.770 -0.488 -19.111 1.00 91.31 189 THR A CA 1
ATOM 1503 C C . THR A 1 189 ? 1.425 -1.868 -19.040 1.00 91.31 189 THR A C 1
ATOM 1505 O O . THR A 1 189 ? 1.860 -2.273 -17.967 1.00 91.31 189 THR A O 1
ATOM 1508 N N . SER A 1 190 ? 1.641 -2.530 -20.183 1.00 92.62 190 SER A N 1
ATOM 1509 C CA . SER A 1 190 ? 2.309 -3.842 -20.250 1.00 92.62 190 SER A CA 1
ATOM 1510 C C . SER A 1 190 ? 3.729 -3.827 -19.668 1.00 92.62 190 SER A C 1
ATOM 1512 O O . SER A 1 190 ? 4.106 -4.711 -18.895 1.00 92.62 190 SER A O 1
ATOM 1514 N N . ILE A 1 191 ? 4.521 -2.794 -19.986 1.00 94.31 191 ILE A N 1
ATOM 1515 C CA . ILE A 1 191 ? 5.858 -2.587 -19.411 1.00 94.31 191 ILE A CA 1
ATOM 1516 C C . ILE A 1 191 ? 5.766 -2.431 -17.890 1.00 94.31 191 ILE A C 1
ATOM 1518 O O . ILE A 1 191 ? 6.554 -3.033 -17.159 1.00 94.31 191 ILE A O 1
ATOM 1522 N N . THR A 1 192 ? 4.815 -1.634 -17.409 1.00 95.00 192 THR A N 1
ATOM 1523 C CA . THR A 1 192 ? 4.648 -1.355 -15.979 1.00 95.00 192 THR A CA 1
ATOM 1524 C C . THR A 1 192 ? 4.240 -2.619 -15.224 1.00 95.00 192 THR A C 1
ATOM 1526 O O . THR A 1 192 ? 4.882 -2.961 -14.229 1.00 95.00 192 THR A O 1
ATOM 1529 N N . THR A 1 193 ? 3.278 -3.384 -15.745 1.00 94.88 193 THR A N 1
ATOM 1530 C CA . THR A 1 193 ? 2.863 -4.677 -15.186 1.00 94.88 193 THR A CA 1
ATOM 1531 C C . THR A 1 193 ? 4.033 -5.663 -15.130 1.00 94.88 193 THR A C 1
ATOM 1533 O O . THR A 1 193 ? 4.288 -6.254 -14.080 1.00 94.88 193 THR A O 1
ATOM 1536 N N . LEU A 1 194 ? 4.836 -5.782 -16.193 1.00 95.44 194 LEU A N 1
ATOM 1537 C CA . LEU A 1 194 ? 6.026 -6.642 -16.183 1.00 95.44 194 LEU A CA 1
ATOM 1538 C C . LEU A 1 194 ? 7.058 -6.205 -15.127 1.00 95.44 194 LEU A C 1
ATOM 1540 O O . LEU A 1 194 ? 7.661 -7.041 -14.446 1.00 95.44 194 LEU A O 1
ATOM 1544 N N . LEU A 1 195 ? 7.281 -4.896 -14.981 1.00 96.06 195 LEU A N 1
ATOM 1545 C CA . LEU A 1 195 ? 8.199 -4.354 -13.978 1.00 96.06 195 LEU A CA 1
ATOM 1546 C C . LEU A 1 195 ? 7.684 -4.552 -12.546 1.00 96.06 195 LEU A C 1
ATOM 1548 O O . LEU A 1 195 ? 8.505 -4.803 -11.663 1.00 96.06 195 LEU A O 1
ATOM 1552 N N . SER A 1 196 ? 6.368 -4.503 -12.325 1.00 95.94 196 SER A N 1
ATOM 1553 C CA . SER A 1 196 ? 5.740 -4.759 -11.020 1.00 95.94 196 SER A CA 1
ATOM 1554 C C . SER A 1 196 ? 5.996 -6.197 -10.541 1.00 95.94 196 SER A C 1
ATOM 1556 O O . SER A 1 196 ? 6.634 -6.395 -9.507 1.00 95.94 196 SER A O 1
ATOM 1558 N N . GLY A 1 197 ? 5.711 -7.208 -11.373 1.00 94.44 197 GLY A N 1
ATOM 1559 C CA . GLY A 1 197 ? 5.991 -8.611 -11.037 1.00 94.44 197 GLY A CA 1
ATOM 1560 C C . GLY A 1 197 ? 7.483 -8.896 -10.812 1.00 94.44 197 GLY A C 1
ATOM 1561 O O . GLY A 1 197 ? 7.868 -9.731 -9.988 1.00 94.44 197 GLY A O 1
ATOM 1562 N N . ARG A 1 198 ? 8.370 -8.156 -11.490 1.00 93.62 198 ARG A N 1
ATOM 1563 C CA . ARG A 1 198 ? 9.819 -8.224 -11.238 1.00 93.62 198 ARG A CA 1
ATOM 1564 C C . ARG A 1 198 ? 10.229 -7.573 -9.931 1.00 93.62 198 ARG A C 1
ATOM 1566 O O . ARG A 1 198 ? 11.151 -8.082 -9.290 1.00 93.62 198 ARG A O 1
ATOM 1573 N N . ALA A 1 199 ? 9.590 -6.470 -9.556 1.00 93.88 199 ALA A N 1
ATOM 1574 C CA . ALA A 1 199 ? 9.804 -5.828 -8.270 1.00 93.88 199 ALA A CA 1
ATOM 1575 C C . ALA A 1 199 ? 9.394 -6.767 -7.129 1.00 93.88 199 ALA A C 1
ATOM 1577 O O . ALA A 1 199 ? 10.158 -6.919 -6.179 1.00 93.88 199 ALA A O 1
ATOM 1578 N N . ASP A 1 200 ? 8.280 -7.484 -7.272 1.00 93.81 200 ASP A N 1
ATOM 1579 C CA . ASP A 1 200 ? 7.830 -8.472 -6.285 1.00 93.81 200 ASP A CA 1
ATOM 1580 C C . ASP A 1 200 ? 8.824 -9.631 -6.150 1.00 93.81 200 ASP A C 1
ATOM 1582 O O . ASP A 1 200 ? 9.270 -9.971 -5.049 1.00 93.81 200 ASP A O 1
ATOM 1586 N N . ALA A 1 201 ? 9.267 -10.193 -7.280 1.00 93.56 201 ALA A N 1
ATOM 1587 C CA . ALA A 1 201 ? 10.278 -11.247 -7.285 1.00 93.56 201 ALA A CA 1
ATOM 1588 C C . ALA A 1 201 ? 11.625 -10.766 -6.707 1.00 93.56 201 ALA A C 1
ATOM 1590 O O . ALA A 1 201 ? 12.335 -11.528 -6.047 1.00 93.56 201 ALA A O 1
ATOM 1591 N N . ALA A 1 202 ? 12.000 -9.508 -6.951 1.00 92.31 202 ALA A N 1
ATOM 1592 C CA . ALA A 1 202 ? 13.197 -8.897 -6.382 1.00 92.31 202 ALA A CA 1
ATOM 1593 C C . ALA A 1 202 ? 13.074 -8.671 -4.872 1.00 92.31 202 ALA A C 1
ATOM 1595 O O . ALA A 1 202 ? 14.015 -8.972 -4.133 1.00 92.31 202 ALA A O 1
ATOM 1596 N N . TYR A 1 203 ? 11.913 -8.211 -4.407 1.00 91.00 203 TYR A N 1
ATOM 1597 C CA . TYR A 1 203 ? 11.625 -8.018 -2.993 1.00 91.00 203 TYR A CA 1
ATOM 1598 C C . TYR A 1 203 ? 11.738 -9.335 -2.219 1.00 91.00 203 TYR A C 1
ATOM 1600 O O . TYR A 1 203 ? 12.425 -9.385 -1.198 1.00 91.00 203 TYR A O 1
ATOM 1608 N N . ALA A 1 204 ? 11.184 -10.426 -2.762 1.00 90.94 204 ALA A N 1
ATOM 1609 C CA . ALA A 1 204 ? 11.317 -11.767 -2.189 1.00 90.94 204 ALA A CA 1
ATOM 1610 C C . ALA A 1 204 ? 12.787 -12.219 -2.058 1.00 90.94 204 ALA A C 1
ATOM 1612 O O . ALA A 1 204 ? 13.157 -12.874 -1.085 1.00 90.94 204 ALA A O 1
ATOM 1613 N N . ARG A 1 205 ? 13.653 -11.814 -2.999 1.00 93.00 205 ARG A N 1
ATOM 1614 C CA . ARG A 1 205 ? 15.107 -12.069 -2.965 1.00 93.00 205 ARG A CA 1
ATOM 1615 C C . ARG A 1 205 ? 15.910 -11.040 -2.158 1.00 93.00 205 ARG A C 1
ATOM 1617 O O . ARG A 1 205 ? 17.133 -11.140 -2.112 1.00 93.00 205 ARG A O 1
ATOM 1624 N N . ARG A 1 206 ? 15.255 -10.057 -1.528 1.00 90.00 206 ARG A N 1
ATOM 1625 C CA . ARG A 1 206 ? 15.881 -8.922 -0.819 1.00 90.00 206 ARG A CA 1
ATOM 1626 C C . ARG A 1 206 ? 16.780 -8.041 -1.706 1.00 90.00 206 ARG A C 1
ATOM 1628 O O . ARG A 1 206 ? 17.666 -7.355 -1.197 1.00 90.00 206 ARG A O 1
ATOM 1635 N N . ASP A 1 207 ? 16.530 -8.008 -3.015 1.00 91.25 207 ASP A N 1
ATOM 1636 C CA . ASP A 1 207 ? 17.215 -7.113 -3.956 1.00 91.25 207 ASP A CA 1
ATOM 1637 C C . ASP A 1 207 ? 16.596 -5.707 -3.903 1.00 91.25 207 ASP A C 1
ATOM 1639 O O . ASP A 1 207 ? 15.678 -5.358 -4.651 1.00 91.25 207 ASP A O 1
ATOM 1643 N N . LYS A 1 208 ? 17.115 -4.882 -2.987 1.00 88.50 208 LYS A N 1
ATOM 1644 C CA . LYS A 1 208 ? 16.643 -3.505 -2.783 1.00 88.50 208 LYS A CA 1
ATOM 1645 C C . LYS A 1 208 ? 16.857 -2.617 -4.006 1.00 88.50 208 LYS A C 1
ATOM 1647 O O . LYS A 1 208 ? 16.062 -1.711 -4.244 1.00 88.50 208 LYS A O 1
ATOM 1652 N N . ASP A 1 209 ? 17.908 -2.848 -4.789 1.00 88.81 209 ASP A N 1
ATOM 1653 C CA . ASP A 1 209 ? 18.238 -1.978 -5.917 1.00 88.81 209 ASP A CA 1
ATOM 1654 C C . ASP A 1 209 ? 17.248 -2.144 -7.070 1.00 88.81 209 ASP A C 1
ATOM 1656 O O . ASP A 1 209 ? 16.912 -1.164 -7.740 1.00 88.81 209 ASP A O 1
ATOM 1660 N N . ALA A 1 210 ? 16.753 -3.361 -7.300 1.00 90.44 210 ALA A N 1
ATOM 1661 C CA . ALA A 1 210 ? 15.669 -3.602 -8.247 1.00 90.44 210 ALA A CA 1
ATOM 1662 C C . ALA A 1 210 ? 14.359 -2.936 -7.806 1.00 90.44 210 ALA A C 1
ATOM 1664 O O . ALA A 1 210 ? 13.752 -2.228 -8.612 1.00 90.44 210 ALA A O 1
ATOM 1665 N N . CYS A 1 211 ? 13.981 -3.051 -6.528 1.00 92.19 211 CYS A N 1
ATOM 1666 C CA . CYS A 1 211 ? 12.807 -2.352 -5.995 1.00 92.19 211 CYS A CA 1
ATOM 1667 C C . CYS A 1 211 ? 12.945 -0.827 -6.140 1.00 92.19 211 CYS A C 1
ATOM 1669 O O . CYS A 1 211 ? 12.012 -0.159 -6.576 1.00 92.19 211 CYS A O 1
ATOM 1671 N N . LYS A 1 212 ? 14.132 -0.264 -5.873 1.00 90.69 212 LYS A N 1
ATOM 1672 C CA . LYS A 1 212 ? 14.407 1.170 -6.080 1.00 90.69 212 LYS A CA 1
ATOM 1673 C C . LYS A 1 212 ? 14.243 1.601 -7.534 1.00 90.69 212 LYS A C 1
ATOM 1675 O O . LYS A 1 212 ? 13.752 2.700 -7.788 1.00 90.69 212 LYS A O 1
ATOM 1680 N N . ARG A 1 213 ? 14.675 0.778 -8.498 1.00 91.38 213 ARG A N 1
ATOM 1681 C CA . ARG A 1 213 ? 14.478 1.072 -9.928 1.00 91.38 213 ARG A CA 1
ATOM 1682 C C . ARG A 1 213 ? 12.993 1.102 -10.276 1.00 91.38 213 ARG A C 1
ATOM 1684 O O . ARG A 1 213 ? 12.572 2.062 -10.909 1.00 91.38 213 ARG A O 1
ATOM 1691 N N . PHE A 1 214 ? 12.216 0.134 -9.790 1.00 94.44 214 PHE A N 1
ATOM 1692 C CA . PHE A 1 214 ? 10.763 0.124 -9.961 1.00 94.44 214 PHE A CA 1
ATOM 1693 C C . PHE A 1 214 ? 10.100 1.366 -9.353 1.00 94.44 214 PHE A C 1
ATOM 1695 O O . PHE A 1 214 ? 9.369 2.066 -10.041 1.00 94.44 214 PHE A O 1
ATOM 1702 N N . LEU A 1 215 ? 10.415 1.721 -8.105 1.00 94.62 215 LEU A N 1
ATOM 1703 C CA . LEU A 1 215 ? 9.820 2.905 -7.479 1.00 94.62 215 LEU A CA 1
ATOM 1704 C C . LEU A 1 215 ? 10.177 4.202 -8.226 1.00 94.62 215 LEU A C 1
ATOM 1706 O O . LEU A 1 215 ? 9.319 5.060 -8.403 1.00 94.62 215 LEU A O 1
ATOM 1710 N N . LYS A 1 216 ? 11.414 4.333 -8.730 1.00 93.19 216 LYS A N 1
ATOM 1711 C CA . LYS A 1 216 ? 11.807 5.462 -9.593 1.00 93.19 216 LYS A CA 1
ATOM 1712 C C . LYS A 1 216 ? 11.020 5.491 -10.902 1.00 93.19 216 LYS A C 1
ATOM 1714 O O . LYS A 1 216 ? 10.661 6.578 -11.343 1.00 93.19 216 LYS A O 1
ATOM 1719 N N . PHE A 1 217 ? 10.768 4.333 -11.509 1.00 94.56 217 PHE A N 1
ATOM 1720 C CA . PHE A 1 217 ? 9.931 4.216 -12.702 1.00 94.56 217 PHE A CA 1
ATOM 1721 C C . PHE A 1 217 ? 8.503 4.696 -12.417 1.00 94.56 217 PHE A C 1
ATOM 1723 O O . PHE A 1 217 ? 8.010 5.575 -13.115 1.00 94.56 217 PHE A O 1
ATOM 1730 N N . MET A 1 218 ? 7.896 4.230 -11.322 1.00 95.25 218 MET A N 1
ATOM 1731 C CA . MET A 1 218 ? 6.560 4.659 -10.894 1.00 95.25 218 MET A CA 1
ATOM 1732 C C . MET A 1 218 ? 6.487 6.168 -10.622 1.00 95.25 218 MET A C 1
ATOM 1734 O O . MET A 1 218 ? 5.542 6.822 -11.048 1.00 95.25 218 MET A O 1
ATOM 1738 N N . THR A 1 219 ? 7.502 6.758 -9.977 1.00 94.25 219 THR A N 1
ATOM 1739 C CA . THR A 1 219 ? 7.575 8.220 -9.807 1.00 94.25 219 THR A CA 1
ATOM 1740 C C . THR A 1 219 ? 7.616 8.958 -11.146 1.00 94.25 219 THR A C 1
ATOM 1742 O O . THR A 1 219 ? 7.037 10.033 -11.258 1.00 94.25 219 THR A O 1
ATOM 1745 N N . ILE A 1 220 ? 8.300 8.414 -12.158 1.00 93.88 220 ILE A N 1
ATOM 1746 C CA . ILE A 1 220 ? 8.348 9.020 -13.496 1.00 93.88 220 ILE A CA 1
ATOM 1747 C C . ILE A 1 220 ? 6.965 8.976 -14.149 1.00 93.88 220 ILE A C 1
ATOM 1749 O O . ILE A 1 220 ? 6.551 10.003 -14.672 1.00 93.88 220 ILE A O 1
ATOM 1753 N N . LEU A 1 221 ? 6.254 7.843 -14.088 1.00 93.19 221 LEU A N 1
ATOM 1754 C CA . LEU A 1 221 ? 4.900 7.726 -14.649 1.00 93.19 221 LEU A CA 1
ATOM 1755 C C . LEU A 1 221 ? 3.962 8.783 -14.068 1.00 93.19 221 LEU A C 1
ATOM 1757 O O . LEU A 1 221 ? 3.384 9.580 -14.798 1.00 93.19 221 LEU A O 1
ATOM 1761 N N . VAL A 1 222 ? 3.915 8.841 -12.741 1.00 92.81 222 VAL A N 1
ATOM 1762 C CA . VAL A 1 222 ? 3.061 9.761 -11.993 1.00 92.81 222 VAL A CA 1
ATOM 1763 C C . VAL A 1 222 ? 3.420 11.230 -12.256 1.00 92.81 222 VAL A C 1
ATOM 1765 O O . VAL A 1 222 ? 2.546 12.065 -12.438 1.00 92.81 222 VAL A O 1
ATOM 1768 N N . ASN A 1 223 ? 4.709 11.575 -12.342 1.00 92.56 223 ASN A N 1
ATOM 1769 C CA . ASN A 1 223 ? 5.130 12.950 -12.650 1.00 92.56 223 ASN A CA 1
ATOM 1770 C C . ASN A 1 223 ? 4.822 13.390 -14.092 1.00 92.56 223 ASN A C 1
ATOM 1772 O O . ASN A 1 223 ? 4.942 14.577 -14.394 1.00 92.56 223 ASN A O 1
ATOM 1776 N N . HIS A 1 224 ? 4.500 12.448 -14.977 1.00 90.88 224 HIS A N 1
ATOM 1777 C CA . HIS A 1 224 ? 4.171 12.697 -16.378 1.00 90.88 224 HIS A CA 1
ATOM 1778 C C . HIS A 1 224 ? 2.723 12.326 -16.722 1.00 90.88 224 HIS A C 1
ATOM 1780 O O . HIS A 1 224 ? 2.428 12.129 -17.897 1.00 90.88 224 HIS A O 1
ATOM 1786 N N . GLU A 1 225 ? 1.842 12.241 -15.717 1.00 88.88 225 GLU A N 1
ATOM 1787 C CA . GLU A 1 225 ? 0.400 12.009 -15.900 1.00 88.88 225 GLU A CA 1
ATOM 1788 C C . GLU A 1 225 ? 0.083 10.694 -16.646 1.00 88.88 225 GLU A C 1
ATOM 1790 O O . GLU A 1 225 ? -0.929 10.580 -17.328 1.00 88.88 225 GLU A O 1
ATOM 1795 N N . LEU A 1 226 ? 0.950 9.679 -16.517 1.00 90.19 226 LEU A N 1
ATOM 1796 C CA . LEU A 1 226 ? 0.739 8.315 -17.032 1.00 90.19 226 LEU A CA 1
ATOM 1797 C C . LEU A 1 226 ? 0.092 7.444 -15.945 1.00 90.19 226 LEU A C 1
ATOM 1799 O O . LEU A 1 226 ? 0.648 6.440 -15.483 1.00 90.19 226 LEU A O 1
ATOM 1803 N N . ASP A 1 227 ? -1.044 7.928 -15.467 1.00 90.25 227 ASP A N 1
ATOM 1804 C CA . ASP A 1 227 ? -1.719 7.475 -14.261 1.00 90.25 227 ASP A CA 1
ATOM 1805 C C . ASP A 1 227 ? -2.366 6.091 -14.421 1.00 90.25 227 ASP A C 1
ATOM 1807 O O . ASP A 1 227 ? -2.289 5.284 -13.494 1.00 90.25 227 ASP A O 1
ATOM 1811 N N . ALA A 1 228 ? -2.981 5.775 -15.564 1.00 87.50 228 ALA A N 1
ATOM 1812 C CA . ALA A 1 228 ? -3.692 4.509 -15.747 1.00 87.50 228 ALA A CA 1
ATOM 1813 C C . ALA A 1 228 ? -2.724 3.314 -15.797 1.00 87.50 228 ALA A C 1
ATOM 1815 O O . ALA A 1 228 ? -3.011 2.274 -15.201 1.00 87.50 228 ALA A O 1
ATOM 1816 N N . ALA A 1 229 ? -1.536 3.483 -16.387 1.00 90.62 229 ALA A N 1
ATOM 1817 C CA . ALA A 1 229 ? -0.447 2.511 -16.342 1.00 90.62 229 ALA A CA 1
ATOM 1818 C C . ALA A 1 229 ? 0.043 2.282 -14.903 1.00 90.62 229 ALA A C 1
ATOM 1820 O O . ALA A 1 229 ? 0.292 1.143 -14.496 1.00 90.62 229 ALA A O 1
ATOM 1821 N N . ALA A 1 230 ? 0.144 3.355 -14.110 1.00 92.88 230 ALA A N 1
ATOM 1822 C CA . ALA A 1 230 ? 0.584 3.291 -12.719 1.00 92.88 230 ALA A CA 1
ATOM 1823 C C . ALA A 1 230 ? -0.495 2.760 -11.748 1.00 92.88 230 ALA A C 1
ATOM 1825 O O . ALA A 1 230 ? -0.157 2.228 -10.688 1.00 92.88 230 ALA A O 1
ATOM 1826 N N . ALA A 1 231 ? -1.775 2.889 -12.104 1.00 93.69 231 ALA A N 1
ATOM 1827 C CA . ALA A 1 231 ? -2.934 2.510 -11.297 1.00 93.69 231 ALA A CA 1
ATOM 1828 C C . ALA A 1 231 ? -3.473 1.098 -11.599 1.00 93.69 231 ALA A C 1
ATOM 1830 O O . ALA A 1 231 ? -4.589 0.756 -11.192 1.00 93.69 231 ALA A O 1
ATOM 1831 N N . THR A 1 232 ? -2.714 0.266 -12.316 1.00 93.06 232 THR A N 1
ATOM 1832 C CA . THR A 1 232 ? -3.083 -1.139 -12.546 1.00 93.06 232 THR A CA 1
ATOM 1833 C C . THR A 1 232 ? -3.101 -1.944 -11.239 1.00 93.06 232 THR A C 1
ATOM 1835 O O . THR A 1 232 ? -2.320 -1.650 -10.326 1.00 93.06 232 THR A O 1
ATOM 1838 N N . PRO A 1 233 ? -3.958 -2.977 -11.117 1.00 93.62 233 PRO A N 1
ATOM 1839 C CA . PRO A 1 233 ? -4.043 -3.799 -9.908 1.00 93.62 233 PRO A CA 1
ATOM 1840 C C . PRO A 1 233 ? -2.702 -4.404 -9.474 1.00 93.62 233 PRO A C 1
ATOM 1842 O O . PRO A 1 233 ? -2.383 -4.398 -8.285 1.00 93.62 233 PRO A O 1
ATOM 1845 N N . GLU A 1 234 ? -1.889 -4.872 -10.423 1.00 94.94 234 GLU A N 1
ATOM 1846 C CA . GLU A 1 234 ?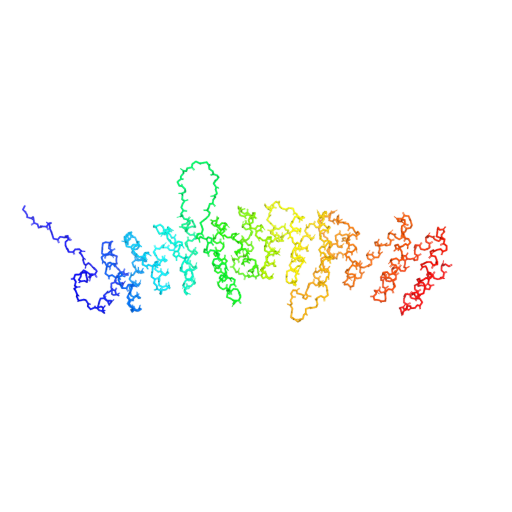 -0.567 -5.447 -10.166 1.00 94.94 234 GLU A CA 1
ATOM 1847 C C . GLU A 1 234 ? 0.386 -4.396 -9.591 1.00 94.94 234 GLU A C 1
ATOM 1849 O O . GLU A 1 234 ? 1.064 -4.641 -8.594 1.00 94.94 234 GLU A O 1
ATOM 1854 N N . CYS A 1 235 ? 0.374 -3.181 -10.145 1.00 96.00 235 CYS A N 1
ATOM 1855 C CA . CYS A 1 235 ? 1.203 -2.090 -9.642 1.00 96.00 235 CYS A CA 1
ATOM 1856 C C . CYS A 1 235 ? 0.788 -1.649 -8.242 1.00 96.00 235 CYS A C 1
ATOM 1858 O O . CYS A 1 235 ? 1.650 -1.423 -7.389 1.00 96.00 235 CYS A O 1
ATOM 1860 N N . LEU A 1 236 ? -0.518 -1.552 -7.982 1.00 97.56 236 LEU A N 1
ATOM 1861 C CA . LEU A 1 236 ? -1.031 -1.240 -6.650 1.00 97.56 236 LEU A CA 1
ATOM 1862 C C . LEU A 1 236 ? -0.638 -2.327 -5.644 1.00 97.56 236 LEU A C 1
ATOM 1864 O O . LEU A 1 236 ? -0.206 -1.992 -4.539 1.00 97.56 236 LEU A O 1
ATOM 1868 N N . ALA A 1 237 ? -0.706 -3.606 -6.028 1.00 97.38 237 ALA A N 1
ATOM 1869 C CA . ALA A 1 237 ? -0.266 -4.718 -5.190 1.00 97.38 237 ALA A CA 1
ATOM 1870 C C . ALA A 1 237 ? 1.232 -4.620 -4.851 1.00 97.38 237 ALA A C 1
ATOM 1872 O O . ALA A 1 237 ? 1.598 -4.669 -3.671 1.00 97.38 237 ALA A O 1
ATOM 1873 N N . SER A 1 238 ? 2.095 -4.388 -5.847 1.00 96.81 238 SER A N 1
ATOM 1874 C CA . SER A 1 238 ? 3.536 -4.221 -5.622 1.00 96.81 238 SER A CA 1
ATOM 1875 C C . SER A 1 238 ? 3.847 -2.988 -4.763 1.00 96.81 238 SER A C 1
ATOM 1877 O O . SER A 1 238 ? 4.654 -3.061 -3.835 1.00 96.81 238 SER A O 1
ATOM 1879 N N . LEU A 1 239 ? 3.183 -1.847 -4.994 1.00 97.06 239 LEU A N 1
ATOM 1880 C CA . LEU A 1 239 ? 3.344 -0.643 -4.163 1.00 97.06 239 LEU A CA 1
ATOM 1881 C C . LEU A 1 239 ? 2.923 -0.889 -2.706 1.00 97.06 239 LEU A C 1
ATOM 1883 O O . LEU A 1 239 ? 3.613 -0.433 -1.788 1.00 97.06 239 LEU A O 1
ATOM 1887 N N . CYS A 1 240 ? 1.832 -1.630 -2.486 1.00 97.00 240 CYS A N 1
ATOM 1888 C CA . CYS A 1 240 ? 1.396 -2.062 -1.158 1.00 97.00 240 CYS A CA 1
ATOM 1889 C C . CYS A 1 240 ? 2.437 -2.963 -0.492 1.00 97.00 240 CYS A C 1
ATOM 1891 O O . CYS A 1 240 ? 2.779 -2.749 0.672 1.00 97.00 240 CYS A O 1
ATOM 1893 N N . GLY A 1 241 ? 3.003 -3.920 -1.230 1.00 94.56 241 GLY A N 1
ATOM 1894 C CA . GLY A 1 241 ? 4.034 -4.800 -0.687 1.00 94.56 241 GLY A CA 1
ATOM 1895 C C . GLY A 1 241 ? 5.336 -4.081 -0.327 1.00 94.56 241 GLY A C 1
ATOM 1896 O O . GLY A 1 241 ? 6.017 -4.451 0.630 1.00 94.56 241 GLY A O 1
ATOM 1897 N N . LEU A 1 242 ? 5.645 -2.989 -1.026 1.00 93.94 242 LEU A N 1
ATOM 1898 C CA . LEU A 1 242 ? 6.839 -2.172 -0.807 1.00 93.94 242 LEU A CA 1
ATOM 1899 C C . LEU A 1 242 ? 6.641 -1.037 0.212 1.00 93.94 242 LEU A C 1
ATOM 1901 O O . LEU A 1 242 ? 7.547 -0.226 0.400 1.00 93.94 242 LEU A O 1
ATOM 1905 N N . VAL A 1 243 ? 5.503 -0.958 0.911 1.00 91.12 243 VAL A N 1
ATOM 1906 C CA . VAL A 1 243 ? 5.163 0.169 1.805 1.00 91.12 243 VAL A CA 1
ATOM 1907 C C . VAL A 1 243 ? 6.216 0.465 2.891 1.00 91.12 243 VAL A C 1
ATOM 1909 O O . VAL A 1 243 ? 6.416 1.618 3.266 1.00 91.12 243 VAL A O 1
ATOM 1912 N N . ASN A 1 244 ? 6.932 -0.559 3.370 1.00 84.12 244 ASN A N 1
ATOM 1913 C CA . ASN A 1 244 ? 7.972 -0.426 4.402 1.00 84.12 244 ASN A CA 1
ATOM 1914 C C . ASN A 1 244 ? 9.388 -0.238 3.845 1.00 84.12 244 ASN A C 1
ATOM 1916 O O . ASN A 1 244 ? 10.345 -0.126 4.617 1.00 84.12 244 ASN A O 1
ATOM 1920 N N . VAL A 1 245 ? 9.552 -0.230 2.524 1.00 81.94 245 VAL A N 1
ATOM 1921 C CA . VAL A 1 245 ? 10.849 -0.013 1.887 1.00 81.94 245 VAL A CA 1
ATOM 1922 C C . VAL A 1 245 ? 11.168 1.479 1.974 1.00 81.94 245 VAL A C 1
ATOM 1924 O O . VAL A 1 245 ? 10.694 2.288 1.182 1.00 81.94 245 VAL A O 1
ATOM 1927 N N . LYS A 1 246 ? 11.929 1.850 3.011 1.00 70.12 246 LYS A N 1
ATOM 1928 C CA . LYS A 1 246 ? 12.419 3.217 3.223 1.00 70.12 246 LYS A CA 1
ATOM 1929 C C . LYS A 1 246 ? 13.636 3.447 2.341 1.00 70.12 246 LYS A C 1
ATOM 1931 O O . LYS A 1 246 ? 14.663 2.808 2.548 1.00 70.12 246 LYS A O 1
ATOM 1936 N N . GLU A 1 247 ? 13.517 4.352 1.381 1.00 67.88 247 GLU A N 1
ATOM 1937 C CA . GLU A 1 247 ? 14.599 4.689 0.461 1.00 67.88 247 GLU A CA 1
ATOM 1938 C C . GLU A 1 247 ? 14.683 6.202 0.265 1.00 67.88 247 GLU A C 1
ATOM 1940 O O . GLU A 1 247 ? 13.664 6.898 0.212 1.00 67.88 247 GLU A O 1
ATOM 1945 N N . ASP A 1 248 ? 15.911 6.710 0.163 1.00 60.97 248 ASP A N 1
ATOM 1946 C CA . ASP A 1 248 ? 16.172 8.142 0.045 1.00 60.97 248 ASP A CA 1
ATOM 1947 C C . ASP A 1 248 ? 15.517 8.710 -1.224 1.00 60.97 248 ASP A C 1
ATOM 1949 O O . ASP A 1 248 ? 15.845 8.337 -2.354 1.00 60.97 248 ASP A O 1
ATOM 1953 N N . GLY A 1 249 ? 14.570 9.630 -1.028 1.00 60.59 249 GLY A N 1
ATOM 1954 C CA . GLY A 1 249 ? 13.946 10.409 -2.098 1.00 60.59 249 GLY A CA 1
ATOM 1955 C C . GLY A 1 249 ? 12.834 9.717 -2.895 1.00 60.59 249 GLY A C 1
ATOM 1956 O O . GLY A 1 249 ? 12.291 10.356 -3.793 1.00 60.59 249 GLY A O 1
ATOM 1957 N N . VAL A 1 250 ? 12.455 8.466 -2.593 1.00 74.31 250 VAL A N 1
ATOM 1958 C CA . VAL A 1 250 ? 11.318 7.796 -3.255 1.00 74.31 250 VAL A CA 1
ATOM 1959 C C . VAL A 1 250 ? 10.458 7.050 -2.238 1.00 74.31 250 VAL A C 1
ATOM 1961 O O . VAL A 1 250 ? 10.901 6.093 -1.612 1.00 74.31 250 VAL A O 1
ATOM 1964 N N . SER A 1 251 ? 9.205 7.483 -2.094 1.00 85.50 251 SER A N 1
ATOM 1965 C CA . SER A 1 251 ? 8.237 6.900 -1.163 1.00 85.50 251 SER A CA 1
ATOM 1966 C C . SER A 1 251 ? 7.026 6.365 -1.920 1.00 85.50 251 SER A C 1
ATOM 1968 O O . SER A 1 251 ? 6.420 7.088 -2.711 1.00 85.50 251 SER A O 1
ATOM 1970 N N . THR A 1 252 ? 6.633 5.126 -1.623 1.00 94.00 252 THR A N 1
ATOM 1971 C CA . THR A 1 252 ? 5.384 4.523 -2.121 1.00 94.00 252 THR A CA 1
ATOM 1972 C C . THR A 1 252 ? 4.164 5.368 -1.758 1.00 94.00 252 THR A C 1
ATOM 1974 O O . THR A 1 252 ? 3.263 5.530 -2.576 1.00 94.00 252 THR A O 1
ATOM 1977 N N . TRP A 1 253 ? 4.171 6.004 -0.581 1.00 93.88 253 TRP A N 1
ATOM 1978 C CA . TRP A 1 253 ? 3.122 6.939 -0.187 1.00 93.88 253 TRP A CA 1
ATOM 1979 C C . TRP A 1 253 ? 3.058 8.174 -1.090 1.00 93.88 253 TRP A C 1
ATOM 1981 O O . TRP A 1 253 ? 1.965 8.591 -1.447 1.00 93.88 253 TRP A O 1
ATOM 1991 N N . ALA A 1 254 ? 4.193 8.755 -1.490 1.00 92.94 254 ALA A N 1
ATOM 1992 C CA . ALA A 1 254 ? 4.187 9.922 -2.376 1.00 92.94 254 ALA A CA 1
ATOM 1993 C C . ALA A 1 254 ? 3.562 9.593 -3.744 1.00 92.94 254 ALA A C 1
ATOM 1995 O O . ALA A 1 254 ? 2.794 10.395 -4.270 1.00 92.94 254 ALA A O 1
ATOM 1996 N N . ILE A 1 255 ? 3.843 8.394 -4.267 1.00 95.19 255 ILE A N 1
ATOM 1997 C CA . ILE A 1 255 ? 3.269 7.867 -5.514 1.00 95.19 255 ILE A CA 1
ATOM 1998 C C . ILE A 1 255 ? 1.753 7.679 -5.356 1.00 95.19 255 ILE A C 1
ATOM 2000 O O . ILE A 1 255 ? 0.979 8.299 -6.079 1.00 95.19 255 ILE A O 1
ATOM 2004 N N . ILE A 1 256 ? 1.317 6.897 -4.360 1.00 96.31 256 ILE A N 1
ATOM 2005 C CA . ILE A 1 256 ? -0.110 6.625 -4.110 1.00 96.31 256 ILE A CA 1
ATOM 2006 C C . ILE A 1 256 ? -0.887 7.910 -3.810 1.00 96.31 256 ILE A C 1
ATOM 2008 O O . ILE A 1 256 ? -2.003 8.084 -4.289 1.00 96.31 256 ILE A O 1
ATOM 2012 N N . LYS A 1 257 ? -0.306 8.845 -3.052 1.00 95.00 257 LYS A N 1
ATOM 20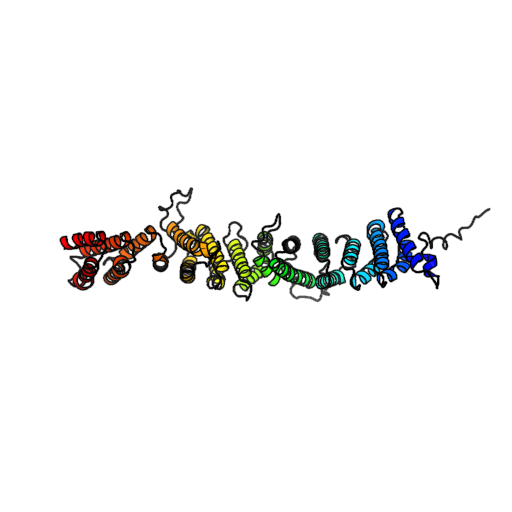13 C CA . LYS A 1 257 ? -0.935 10.133 -2.747 1.00 95.00 257 LYS A CA 1
ATOM 2014 C C . LYS A 1 257 ? -1.169 10.957 -4.008 1.00 95.00 257 LYS A C 1
ATOM 2016 O O . LYS A 1 257 ? -2.227 11.572 -4.113 1.00 95.00 257 LYS A O 1
ATOM 2021 N N . HIS A 1 258 ? -0.207 10.993 -4.928 1.00 94.31 258 HIS A N 1
ATOM 2022 C CA . HIS A 1 258 ? -0.376 11.693 -6.198 1.00 94.31 258 HIS A CA 1
ATOM 2023 C C . HIS A 1 258 ? -1.510 11.055 -7.005 1.00 94.31 258 HIS A C 1
ATOM 2025 O O . HIS A 1 258 ? -2.449 11.760 -7.355 1.00 94.31 258 HIS A O 1
ATOM 2031 N N . LEU A 1 259 ? -1.489 9.731 -7.180 1.00 95.44 259 LEU A N 1
ATOM 2032 C CA . LEU A 1 259 ? -2.532 8.983 -7.891 1.00 95.44 259 LEU A CA 1
ATOM 2033 C C . LEU A 1 259 ? -3.935 9.213 -7.291 1.00 95.44 259 LEU A C 1
ATOM 2035 O O . LEU A 1 259 ? -4.888 9.540 -7.991 1.00 95.44 259 LEU A O 1
ATOM 2039 N N . LEU A 1 260 ? -4.063 9.155 -5.960 1.00 95.44 260 LEU A N 1
ATOM 2040 C CA . LEU A 1 260 ? -5.315 9.462 -5.254 1.00 95.44 260 LEU A CA 1
ATOM 2041 C C . LEU A 1 260 ? -5.723 10.941 -5.360 1.00 95.44 260 LEU A C 1
ATOM 2043 O O . LEU A 1 260 ? -6.894 11.275 -5.182 1.00 95.44 260 LEU A O 1
ATOM 2047 N N . SER A 1 261 ? -4.780 11.845 -5.616 1.00 93.44 261 SER A N 1
ATOM 2048 C CA . SER A 1 261 ? -5.068 13.271 -5.802 1.00 93.44 261 SER A CA 1
ATOM 2049 C C . SER A 1 261 ? -5.427 13.608 -7.252 1.00 93.44 261 SER A C 1
ATOM 2051 O O . SER A 1 261 ? -6.146 14.586 -7.454 1.00 93.44 261 SER A O 1
ATOM 2053 N N . GLY A 1 262 ? -4.983 12.804 -8.221 1.00 90.88 262 GLY A N 1
ATOM 2054 C CA . GLY A 1 262 ? -5.153 13.006 -9.661 1.00 90.88 262 GLY A CA 1
ATOM 2055 C C . GLY A 1 262 ? -6.449 12.438 -10.248 1.00 90.88 262 GLY A C 1
ATOM 2056 O O . GLY A 1 262 ? -7.439 12.230 -9.537 1.00 90.88 262 GLY A O 1
ATOM 2057 N N . ALA A 1 263 ? -6.435 12.211 -11.565 1.00 88.44 263 ALA A N 1
ATOM 2058 C CA . ALA A 1 263 ? -7.576 11.719 -12.344 1.00 88.44 263 ALA A CA 1
ATOM 2059 C C . ALA A 1 263 ? -7.873 10.230 -12.087 1.00 88.44 263 ALA A C 1
ATOM 2061 O O . ALA A 1 263 ? -9.031 9.817 -12.083 1.00 88.44 263 ALA A O 1
ATOM 2062 N N . SER A 1 264 ? -6.846 9.435 -11.769 1.00 90.31 264 SER A N 1
ATOM 2063 C CA . SER A 1 264 ? -6.966 7.998 -11.471 1.00 90.31 264 SER A CA 1
ATOM 2064 C C . SER A 1 264 ? -7.499 7.672 -10.071 1.00 90.31 264 SER A C 1
ATOM 2066 O O . SER A 1 264 ? -7.614 6.501 -9.705 1.00 90.31 264 SER A O 1
ATOM 2068 N N . ARG A 1 265 ? -7.878 8.682 -9.276 1.00 93.44 265 ARG A N 1
ATOM 2069 C CA . ARG A 1 265 ? -8.327 8.546 -7.880 1.00 93.44 265 ARG A CA 1
ATOM 2070 C C . ARG A 1 265 ? -9.312 7.404 -7.646 1.00 93.44 265 ARG A C 1
ATOM 2072 O O . ARG A 1 265 ? -9.120 6.626 -6.713 1.00 93.44 265 ARG A O 1
ATOM 2079 N N . TYR A 1 266 ? -10.376 7.335 -8.448 1.00 91.62 266 TYR A N 1
ATOM 2080 C CA . TYR A 1 266 ? -11.416 6.317 -8.285 1.00 91.62 266 TYR A CA 1
ATOM 2081 C C . TYR A 1 266 ? -10.860 4.912 -8.537 1.00 91.62 266 TYR A C 1
ATOM 2083 O O . TYR A 1 266 ? -11.037 4.032 -7.699 1.00 91.62 266 TYR A O 1
ATOM 2091 N N . GLN A 1 267 ? -10.125 4.728 -9.639 1.00 93.44 267 GLN A N 1
ATOM 2092 C CA . GLN A 1 267 ? -9.486 3.458 -9.989 1.00 93.44 267 GLN A CA 1
ATOM 2093 C C . GLN A 1 267 ? -8.507 3.006 -8.903 1.00 93.44 267 GLN A C 1
ATOM 2095 O O . GLN A 1 267 ? -8.518 1.845 -8.507 1.00 93.44 267 GLN A O 1
ATOM 2100 N N . VAL A 1 268 ? -7.695 3.926 -8.381 1.00 96.56 268 VAL A N 1
ATOM 2101 C CA . VAL A 1 268 ? -6.697 3.633 -7.346 1.00 96.56 268 VAL A CA 1
ATOM 2102 C C . VAL A 1 268 ? -7.379 3.237 -6.046 1.00 96.56 268 VAL A C 1
ATOM 2104 O O . VAL A 1 268 ? -7.021 2.222 -5.455 1.00 96.56 268 VAL A O 1
ATOM 2107 N N . LEU A 1 269 ? -8.384 4.000 -5.603 1.00 95.44 269 LEU A N 1
ATOM 2108 C CA . LEU A 1 269 ? -9.129 3.668 -4.393 1.00 95.44 269 LEU A CA 1
ATOM 2109 C C . LEU A 1 269 ? -9.842 2.319 -4.542 1.00 95.44 269 LEU A C 1
ATOM 2111 O O . LEU A 1 269 ? -9.704 1.469 -3.669 1.00 95.44 269 LEU A O 1
ATOM 2115 N N . HIS A 1 270 ? -10.549 2.099 -5.651 1.00 94.50 270 HIS A N 1
ATOM 2116 C CA . HIS A 1 270 ? -11.229 0.836 -5.923 1.00 94.50 270 HIS A CA 1
ATOM 2117 C C . HIS A 1 270 ? -10.244 -0.340 -5.988 1.00 94.50 270 HIS A C 1
ATOM 2119 O O . HIS A 1 270 ? -10.504 -1.395 -5.416 1.00 94.50 270 HIS A O 1
ATOM 2125 N N . GLY A 1 271 ? -9.081 -0.153 -6.617 1.00 96.62 271 GLY A N 1
ATOM 2126 C CA . GLY A 1 271 ? -8.014 -1.149 -6.660 1.00 96.62 271 GLY A CA 1
ATOM 2127 C C . GLY A 1 271 ? -7.471 -1.489 -5.271 1.00 96.62 271 GLY A C 1
ATOM 2128 O O . GLY A 1 271 ? -7.366 -2.663 -4.931 1.00 96.62 271 GLY A O 1
ATOM 2129 N N . LEU A 1 272 ? -7.201 -0.483 -4.429 1.00 97.75 272 LEU A N 1
ATOM 2130 C CA . LEU A 1 272 ? -6.774 -0.694 -3.040 1.00 97.75 272 LEU A CA 1
ATOM 2131 C C . LEU A 1 272 ? -7.833 -1.435 -2.212 1.00 97.75 272 LEU A C 1
ATOM 2133 O O . LEU A 1 272 ? -7.476 -2.301 -1.419 1.00 97.75 272 LEU A O 1
ATOM 2137 N N . LEU A 1 273 ? -9.117 -1.114 -2.398 1.00 96.50 273 LEU A N 1
ATOM 2138 C CA . LEU A 1 273 ? -10.217 -1.826 -1.745 1.00 96.50 273 LEU A CA 1
ATOM 2139 C C . LEU A 1 273 ? -10.307 -3.281 -2.225 1.00 96.50 273 LEU A C 1
ATOM 2141 O O . LEU A 1 273 ? -10.431 -4.181 -1.400 1.00 96.50 273 LEU A O 1
ATOM 2145 N N . GLY A 1 274 ? -10.161 -3.529 -3.530 1.00 96.75 274 GLY A N 1
ATOM 2146 C CA . GLY A 1 274 ? -10.155 -4.880 -4.098 1.00 96.75 274 GLY A CA 1
ATOM 2147 C C . GLY A 1 274 ? -9.025 -5.763 -3.554 1.00 96.75 274 GLY A C 1
ATOM 2148 O O . GLY A 1 274 ? -9.213 -6.963 -3.364 1.00 96.75 274 GLY A O 1
ATOM 2149 N N . LEU A 1 275 ? -7.870 -5.177 -3.214 1.00 97.81 275 LEU A N 1
ATOM 2150 C CA . LEU A 1 275 ? -6.759 -5.906 -2.588 1.00 97.81 275 LEU A CA 1
ATOM 2151 C C . LEU A 1 275 ? -7.074 -6.432 -1.181 1.00 97.81 275 LEU A C 1
ATOM 2153 O O . LEU A 1 275 ? -6.358 -7.311 -0.709 1.00 97.81 275 LEU A O 1
ATOM 2157 N N . LEU A 1 276 ? -8.107 -5.919 -0.503 1.00 97.38 276 LEU A N 1
ATOM 2158 C CA . LEU A 1 276 ? -8.491 -6.399 0.828 1.00 97.38 276 LEU A CA 1
ATOM 2159 C C . LEU A 1 276 ? -9.143 -7.788 0.796 1.00 97.38 276 LEU A C 1
ATOM 2161 O O . LEU A 1 276 ? -9.092 -8.500 1.795 1.00 97.38 276 LEU A O 1
ATOM 2165 N N . GLU A 1 277 ? -9.731 -8.166 -0.341 1.00 93.56 277 GLU A N 1
ATOM 2166 C CA . GLU A 1 277 ? -10.431 -9.443 -0.548 1.00 93.56 277 GLU A CA 1
ATOM 2167 C C . GLU A 1 277 ? -9.684 -10.377 -1.513 1.00 93.56 277 GLU A C 1
ATOM 2169 O O . GLU A 1 277 ? -9.955 -11.577 -1.567 1.00 93.56 277 GLU A O 1
ATOM 2174 N N . ALA A 1 278 ? -8.736 -9.839 -2.283 1.00 93.75 278 ALA A N 1
ATOM 2175 C CA . ALA A 1 278 ? -7.965 -10.603 -3.249 1.00 93.75 278 ALA A CA 1
ATOM 2176 C C . ALA A 1 278 ? -7.071 -11.665 -2.571 1.00 93.75 278 ALA A C 1
ATOM 2178 O O . ALA A 1 278 ? -6.560 -11.441 -1.470 1.00 93.75 278 ALA A O 1
ATOM 2179 N N . PRO A 1 279 ? -6.787 -12.797 -3.247 1.00 93.69 279 PRO A N 1
ATOM 2180 C CA . PRO A 1 279 ? -5.875 -13.832 -2.758 1.00 93.69 279 PRO A CA 1
ATOM 2181 C C . PRO A 1 279 ? -4.402 -13.400 -2.906 1.00 93.69 279 PRO A C 1
ATOM 2183 O O . PRO A 1 279 ? -3.604 -14.050 -3.582 1.00 93.69 279 PRO A O 1
ATOM 2186 N N . VAL A 1 280 ? -4.043 -12.268 -2.302 1.00 94.62 280 VAL A N 1
ATOM 2187 C CA . VAL A 1 280 ? -2.695 -11.688 -2.305 1.00 94.62 280 VAL A CA 1
ATOM 2188 C C . VAL A 1 280 ? -1.978 -11.963 -0.986 1.00 94.62 280 VAL A C 1
ATOM 2190 O O . VAL A 1 280 ? -2.576 -12.354 0.016 1.00 94.62 280 VAL A O 1
ATOM 2193 N N . ALA A 1 281 ? -0.662 -11.761 -0.966 1.00 94.44 281 ALA A N 1
ATOM 2194 C CA . ALA A 1 281 ? 0.118 -11.998 0.239 1.00 94.44 281 ALA A CA 1
ATOM 2195 C C . ALA A 1 281 ? -0.285 -11.039 1.387 1.00 94.44 281 ALA A C 1
ATOM 2197 O O . ALA A 1 281 ? -0.593 -9.871 1.133 1.00 94.44 281 ALA A O 1
ATOM 2198 N N . PRO A 1 282 ? -0.197 -11.451 2.668 1.00 94.75 282 PRO A N 1
ATOM 2199 C CA . PRO A 1 282 ? -0.697 -10.649 3.795 1.00 94.75 282 PRO A CA 1
ATOM 2200 C C . PRO A 1 282 ? -0.039 -9.271 3.932 1.00 94.75 282 PRO A C 1
ATOM 2202 O O . PRO A 1 282 ? -0.664 -8.308 4.368 1.00 94.75 282 PRO A O 1
ATOM 2205 N N . PHE A 1 283 ? 1.229 -9.146 3.532 1.00 93.50 283 PHE A N 1
ATOM 2206 C CA . PHE A 1 283 ? 1.941 -7.868 3.548 1.00 93.50 283 PHE A CA 1
ATOM 2207 C C . PHE A 1 283 ? 1.401 -6.872 2.502 1.00 93.50 283 PHE A C 1
ATOM 2209 O O . PHE A 1 283 ? 1.493 -5.666 2.726 1.00 93.50 283 PHE A O 1
ATOM 2216 N N . VAL A 1 284 ? 0.799 -7.357 1.407 1.00 96.88 284 VAL A N 1
ATOM 2217 C CA . VAL A 1 284 ? 0.099 -6.535 0.404 1.00 96.88 284 VAL A CA 1
ATOM 2218 C C . VAL A 1 284 ? -1.209 -6.013 0.989 1.00 96.88 284 VAL A C 1
ATOM 2220 O O . VAL A 1 284 ? -1.425 -4.805 0.984 1.00 96.88 284 VAL A O 1
ATOM 2223 N N . VAL A 1 285 ? -2.030 -6.885 1.588 1.00 97.94 285 VAL A N 1
ATOM 2224 C CA . VAL A 1 285 ? -3.271 -6.478 2.280 1.00 97.94 285 VAL A CA 1
ATOM 2225 C C . VAL A 1 285 ? -2.964 -5.435 3.355 1.00 97.94 285 VAL A C 1
ATOM 2227 O O . VAL A 1 285 ? -3.603 -4.388 3.427 1.00 97.94 285 VAL A O 1
ATOM 2230 N N . ARG A 1 286 ? -1.911 -5.666 4.147 1.00 96.94 286 ARG A N 1
ATOM 2231 C CA . ARG A 1 286 ? -1.438 -4.706 5.147 1.00 96.94 286 ARG A CA 1
ATOM 2232 C C . ARG A 1 286 ? -1.054 -3.356 4.523 1.00 96.94 286 ARG A C 1
ATOM 2234 O O . ARG A 1 286 ? -1.386 -2.312 5.080 1.00 96.94 286 ARG A O 1
ATOM 2241 N N . GLY A 1 287 ? -0.375 -3.353 3.376 1.00 97.62 287 GLY A N 1
ATOM 2242 C CA . GLY A 1 287 ? -0.074 -2.131 2.624 1.00 97.62 287 GLY A CA 1
ATOM 2243 C C . GLY A 1 287 ? -1.327 -1.398 2.135 1.00 97.62 287 GLY A C 1
ATOM 2244 O O . GLY A 1 287 ? -1.400 -0.175 2.257 1.00 97.62 287 GLY A O 1
ATOM 2245 N N . ALA A 1 288 ? -2.340 -2.132 1.671 1.00 98.31 288 ALA A N 1
ATOM 2246 C CA . ALA A 1 288 ? -3.619 -1.560 1.259 1.00 98.31 288 ALA A CA 1
ATOM 2247 C C . ALA A 1 288 ? -4.340 -0.886 2.439 1.00 98.31 288 ALA A C 1
ATOM 2249 O O . ALA A 1 288 ? -4.707 0.285 2.336 1.00 98.31 288 ALA A O 1
ATOM 2250 N N . VAL A 1 289 ? -4.439 -1.559 3.596 1.00 98.25 289 VAL A N 1
ATOM 2251 C CA . VAL A 1 289 ? -4.994 -0.975 4.836 1.00 98.25 289 VAL A CA 1
ATOM 2252 C C . VAL A 1 289 ? -4.247 0.304 5.225 1.00 98.25 289 VAL A C 1
ATOM 2254 O O . VAL A 1 289 ? -4.879 1.314 5.550 1.00 98.25 289 VAL A O 1
ATOM 2257 N N . PHE A 1 290 ? -2.910 0.295 5.150 1.00 97.44 290 PHE A N 1
ATOM 2258 C CA . PHE A 1 290 ? -2.093 1.478 5.420 1.00 97.44 290 PHE A CA 1
ATOM 2259 C C . PHE A 1 290 ? -2.447 2.641 4.484 1.00 97.44 290 PHE A C 1
ATOM 2261 O O . PHE A 1 290 ? -2.681 3.752 4.963 1.00 97.44 290 PHE A O 1
ATOM 2268 N N . PHE A 1 291 ? -2.508 2.418 3.167 1.00 97.62 291 PHE A N 1
ATOM 2269 C CA . PHE A 1 291 ? -2.796 3.487 2.206 1.00 97.62 291 PHE A CA 1
ATOM 2270 C C . PHE A 1 291 ? -4.225 4.015 2.312 1.00 97.62 291 PHE A C 1
ATOM 2272 O O . PHE A 1 291 ? -4.423 5.233 2.298 1.00 97.62 291 PHE A O 1
ATOM 2279 N N . ILE A 1 292 ? -5.208 3.136 2.496 1.00 97.25 292 ILE A N 1
ATOM 2280 C CA . ILE A 1 292 ? -6.604 3.522 2.724 1.00 97.25 292 ILE A CA 1
ATOM 2281 C C . ILE A 1 292 ? -6.708 4.371 4.000 1.00 97.25 292 ILE A C 1
ATOM 2283 O O . ILE A 1 292 ? -7.207 5.494 3.961 1.00 97.25 292 ILE A O 1
ATOM 2287 N N . GLY A 1 293 ? -6.146 3.904 5.119 1.00 96.06 293 GLY A N 1
ATOM 2288 C CA . GLY A 1 293 ? -6.173 4.644 6.383 1.00 96.06 293 GLY A CA 1
ATOM 2289 C C . GLY A 1 293 ? -5.412 5.973 6.327 1.00 96.06 293 GLY A C 1
ATOM 2290 O O . GLY A 1 293 ? -5.902 7.002 6.802 1.00 96.06 293 GLY A O 1
ATOM 2291 N N . MET A 1 294 ? -4.220 5.990 5.721 1.00 94.88 294 MET A N 1
ATOM 2292 C CA . MET A 1 294 ? -3.416 7.208 5.583 1.00 94.88 294 MET A CA 1
ATOM 2293 C C . MET A 1 294 ? -4.110 8.243 4.688 1.00 94.88 294 MET A C 1
ATOM 2295 O O . MET A 1 294 ? -4.077 9.435 4.999 1.00 94.88 294 MET A O 1
ATOM 2299 N N . SER A 1 295 ? -4.770 7.798 3.616 1.00 95.56 295 SER A N 1
ATOM 2300 C CA . SER A 1 295 ? -5.499 8.675 2.698 1.00 95.56 295 SER A CA 1
ATOM 2301 C C . SER A 1 295 ? -6.793 9.233 3.291 1.00 95.56 295 SER A C 1
ATOM 2303 O O . SER A 1 295 ? -7.061 10.416 3.087 1.00 95.56 295 SER A O 1
ATOM 2305 N N . ALA A 1 296 ? -7.525 8.453 4.091 1.00 94.19 296 ALA A N 1
ATOM 2306 C CA . ALA A 1 296 ? -8.788 8.876 4.695 1.00 94.19 296 ALA A CA 1
ATOM 2307 C C . ALA A 1 296 ? -8.600 9.731 5.964 1.00 94.19 296 ALA A C 1
ATOM 2309 O O . ALA A 1 296 ? -9.174 10.814 6.091 1.00 94.19 296 ALA A O 1
ATOM 2310 N N . TRP A 1 297 ? -7.771 9.287 6.916 1.00 94.12 297 TRP A N 1
ATOM 2311 C CA . TRP A 1 297 ? -7.621 9.956 8.219 1.00 94.12 297 TRP A CA 1
ATOM 2312 C C . TRP A 1 297 ? -6.181 10.121 8.701 1.00 94.12 297 TRP A C 1
ATOM 2314 O O . TRP A 1 297 ? -5.959 10.715 9.757 1.00 94.12 297 TRP A O 1
ATOM 2324 N N . GLY A 1 298 ? -5.186 9.719 7.916 1.00 90.50 298 GLY A N 1
ATOM 2325 C CA . GLY A 1 298 ? -3.778 9.933 8.236 1.00 90.50 298 GLY A CA 1
ATOM 2326 C C . GLY A 1 298 ? -3.365 11.401 8.385 1.00 90.50 298 GLY A C 1
ATOM 2327 O O . GLY A 1 298 ? -4.106 12.345 8.077 1.00 90.50 298 GLY A O 1
ATOM 2328 N N . SER A 1 299 ? -2.135 11.618 8.853 1.00 87.94 299 SER A N 1
ATOM 2329 C CA . SER A 1 299 ? -1.540 12.960 8.954 1.00 87.94 299 SER A CA 1
ATOM 2330 C C . SER A 1 299 ? -1.414 13.637 7.586 1.00 87.94 299 SER A C 1
ATOM 2332 O O . SER A 1 299 ? -1.528 14.856 7.495 1.00 87.94 299 SER A O 1
ATOM 2334 N N . GLN A 1 300 ? -1.266 12.846 6.520 1.00 88.31 300 GLN A N 1
ATOM 2335 C CA . GLN A 1 300 ? -1.132 13.317 5.143 1.00 88.31 300 GLN A CA 1
ATOM 2336 C C . GLN A 1 300 ? -2.368 13.052 4.269 1.00 88.31 300 GLN A C 1
ATOM 2338 O O . GLN A 1 300 ? -2.215 12.958 3.053 1.00 88.31 300 GLN A O 1
ATOM 2343 N N . ARG A 1 301 ? -3.565 12.945 4.869 1.00 89.81 301 ARG A N 1
ATOM 2344 C CA . ARG A 1 301 ? -4.831 12.636 4.176 1.00 89.81 301 ARG A CA 1
ATOM 2345 C C . ARG A 1 301 ? -5.023 13.382 2.851 1.00 89.81 301 ARG A C 1
ATOM 2347 O O . ARG A 1 301 ? -4.614 14.537 2.710 1.00 89.81 301 ARG A O 1
ATOM 2354 N N . VAL A 1 302 ? -5.711 12.738 1.918 1.00 92.31 302 VAL A N 1
ATOM 2355 C CA . VAL A 1 302 ? -6.045 13.309 0.612 1.00 92.31 302 VAL A CA 1
ATOM 2356 C C . VAL A 1 302 ? -7.416 13.970 0.724 1.00 92.31 302 VAL A C 1
ATOM 2358 O O . VAL A 1 302 ? -8.438 13.298 0.755 1.00 92.31 302 VAL A O 1
ATOM 2361 N N . THR A 1 303 ? -7.448 15.299 0.832 1.00 86.81 303 THR A N 1
ATOM 2362 C CA . THR A 1 303 ? -8.692 16.058 1.068 1.00 86.81 303 THR A CA 1
ATOM 2363 C C . THR A 1 303 ? -9.648 16.065 -0.119 1.00 86.81 303 THR A C 1
ATOM 2365 O O . THR A 1 303 ? -10.811 16.396 0.062 1.00 86.81 303 THR A O 1
ATOM 2368 N N . SER A 1 304 ? -9.171 15.712 -1.313 1.00 85.31 304 SER A N 1
ATOM 2369 C CA . SER A 1 304 ? -9.994 15.555 -2.514 1.00 85.31 304 SER A CA 1
ATOM 2370 C C . SER A 1 304 ? -10.703 14.196 -2.596 1.00 85.31 304 SER A C 1
ATOM 2372 O O . SER A 1 304 ? -11.490 13.977 -3.516 1.00 85.31 304 SER A O 1
ATOM 2374 N N . LEU A 1 305 ? -10.446 13.273 -1.657 1.00 84.56 305 LEU A N 1
ATOM 2375 C CA . LEU A 1 305 ? -11.248 12.060 -1.502 1.00 84.56 305 LEU A CA 1
ATOM 2376 C C . LEU A 1 305 ? -12.578 12.426 -0.838 1.00 84.56 305 LEU A C 1
ATOM 2378 O O . LEU A 1 305 ? -12.652 12.603 0.376 1.00 84.56 305 LEU A O 1
ATOM 2382 N N . GLU A 1 306 ? -13.640 12.502 -1.630 1.00 81.69 306 GLU A N 1
ATOM 2383 C CA . GLU A 1 306 ? -15.008 12.747 -1.156 1.00 81.69 306 GLU A CA 1
ATOM 2384 C C . GLU A 1 306 ? -15.666 11.454 -0.638 1.00 81.69 306 GLU A C 1
ATOM 2386 O O . GLU A 1 306 ? -16.771 11.091 -1.029 1.00 81.69 306 GLU A O 1
ATOM 2391 N N . VAL A 1 307 ? -14.969 10.710 0.229 1.00 85.81 307 VAL A N 1
ATOM 2392 C CA . VAL A 1 307 ? -15.457 9.430 0.768 1.00 85.81 307 VAL A CA 1
ATOM 2393 C C . VAL A 1 307 ? -15.707 9.554 2.266 1.00 85.81 307 VAL A C 1
ATOM 2395 O O . VAL A 1 307 ? -14.814 9.900 3.040 1.00 85.81 307 VAL A O 1
ATOM 2398 N N . GLY A 1 308 ? -16.937 9.254 2.687 1.00 89.12 308 GLY A N 1
ATOM 2399 C CA . GLY A 1 308 ? -17.330 9.296 4.094 1.00 89.12 308 GLY A CA 1
ATOM 2400 C C . GLY A 1 308 ? -16.604 8.243 4.941 1.00 89.12 308 GLY A C 1
ATOM 2401 O O . GLY A 1 308 ? -16.387 7.114 4.494 1.00 89.12 308 GLY A O 1
ATOM 2402 N N . ARG A 1 309 ? -16.283 8.585 6.198 1.00 92.31 309 ARG A N 1
ATOM 2403 C CA . ARG A 1 309 ? -15.556 7.702 7.134 1.00 92.31 309 ARG A CA 1
ATOM 2404 C C . ARG A 1 309 ? -16.251 6.356 7.319 1.00 92.31 309 ARG A C 1
ATOM 2406 O O . ARG A 1 309 ? -15.580 5.332 7.290 1.00 92.31 309 ARG A O 1
ATOM 2413 N N . SER A 1 310 ? -17.581 6.344 7.430 1.00 94.00 310 SER A N 1
ATOM 2414 C CA . SER A 1 310 ? -18.363 5.107 7.552 1.00 94.00 310 SER A CA 1
ATOM 2415 C C . SER A 1 310 ? -18.220 4.199 6.329 1.00 94.00 310 SER A C 1
ATOM 2417 O O . SER A 1 310 ? -18.197 2.984 6.483 1.00 94.00 310 SER A O 1
ATOM 2419 N N . SER A 1 311 ? -18.104 4.767 5.122 1.00 94.69 311 SER A N 1
ATOM 2420 C CA . SER A 1 311 ? -17.921 3.978 3.895 1.00 94.69 311 SER A CA 1
ATOM 2421 C C . SER A 1 311 ? -16.552 3.310 3.896 1.00 94.69 311 SER A C 1
ATOM 2423 O O . SER A 1 311 ? -16.466 2.099 3.732 1.00 94.69 311 SER A O 1
ATOM 2425 N N . VAL A 1 312 ? -15.498 4.081 4.191 1.00 95.06 312 VAL A N 1
ATOM 2426 C CA . VAL A 1 312 ? -14.137 3.540 4.310 1.00 95.06 312 VAL A CA 1
ATOM 2427 C C . VAL A 1 312 ? -14.061 2.481 5.409 1.00 95.06 312 VAL A C 1
ATOM 2429 O O . VAL A 1 312 ? -13.500 1.416 5.181 1.00 95.06 312 VAL A O 1
ATOM 2432 N N . LEU A 1 313 ? -14.650 2.743 6.583 1.00 96.50 313 LEU A N 1
ATOM 2433 C CA . LEU A 1 313 ? -14.699 1.774 7.675 1.00 96.50 313 LEU A CA 1
ATOM 2434 C C . LEU A 1 313 ? -15.349 0.474 7.219 1.00 96.50 313 LEU A C 1
ATOM 2436 O O . LEU A 1 313 ? -14.712 -0.560 7.366 1.00 96.50 313 LEU A O 1
ATOM 2440 N N . ARG A 1 314 ? -16.545 0.512 6.616 1.00 96.56 314 ARG A N 1
ATOM 2441 C CA . ARG A 1 314 ? -17.228 -0.693 6.111 1.00 96.56 314 ARG A CA 1
ATOM 2442 C C . ARG A 1 314 ? -16.372 -1.464 5.110 1.00 96.56 314 ARG A C 1
ATOM 2444 O O . ARG A 1 314 ? -16.305 -2.684 5.201 1.00 96.56 314 ARG A O 1
ATOM 2451 N N . SER A 1 315 ? -15.673 -0.773 4.212 1.00 96.25 315 SER A N 1
ATOM 2452 C CA . SER A 1 315 ? -14.777 -1.428 3.256 1.00 96.25 315 SER A CA 1
ATOM 2453 C C . SER A 1 315 ? -13.554 -2.089 3.904 1.00 96.25 315 SER A C 1
ATOM 2455 O O . SER A 1 315 ? -12.947 -2.950 3.283 1.00 96.25 315 SER A O 1
ATOM 2457 N N . LEU A 1 316 ? -13.186 -1.735 5.143 1.00 97.69 316 LEU A N 1
ATOM 2458 C CA . LEU A 1 316 ? -12.104 -2.398 5.884 1.00 97.69 316 LEU A CA 1
ATOM 2459 C C . LEU A 1 316 ? -12.527 -3.719 6.548 1.00 97.69 316 LEU A C 1
ATOM 2461 O O . LEU A 1 316 ? -11.661 -4.407 7.088 1.00 97.69 316 LEU A O 1
ATOM 2465 N N . LEU A 1 317 ? -13.809 -4.101 6.512 1.00 97.69 317 LEU A N 1
ATOM 2466 C CA . LEU A 1 317 ? -14.300 -5.324 7.158 1.00 97.69 317 LEU A CA 1
ATOM 2467 C C . LEU A 1 317 ? -13.517 -6.596 6.757 1.00 97.69 317 LEU A C 1
ATOM 2469 O O . LEU A 1 317 ? -13.140 -7.339 7.667 1.00 97.69 317 LEU A O 1
ATOM 2473 N N . PRO A 1 318 ? -13.171 -6.835 5.473 1.00 97.69 318 PRO A N 1
ATOM 2474 C CA . PRO A 1 318 ? -12.358 -7.995 5.096 1.00 97.69 318 PRO A CA 1
ATOM 2475 C C . PRO A 1 318 ? -10.993 -8.023 5.795 1.00 97.69 318 PRO A C 1
ATOM 2477 O O . PRO A 1 318 ? -10.529 -9.073 6.237 1.00 97.69 318 PRO A O 1
ATOM 2480 N N . ALA A 1 319 ? -10.366 -6.856 5.980 1.00 97.81 319 ALA A N 1
ATOM 2481 C CA . ALA A 1 319 ? -9.089 -6.749 6.679 1.00 97.81 319 ALA A CA 1
ATOM 2482 C C . ALA A 1 319 ? -9.221 -7.001 8.189 1.00 97.81 319 ALA A C 1
ATOM 2484 O O . ALA A 1 319 ? -8.332 -7.610 8.779 1.00 97.81 319 ALA A O 1
ATOM 2485 N N . VAL A 1 320 ? -10.329 -6.578 8.809 1.00 97.75 320 VAL A N 1
ATOM 2486 C CA . VAL A 1 320 ? -10.646 -6.854 10.228 1.00 97.75 320 VAL A CA 1
ATOM 2487 C C . VAL A 1 320 ? -10.819 -8.355 10.476 1.00 97.75 320 VAL A C 1
ATOM 2489 O O . VAL A 1 320 ? -10.490 -8.848 11.550 1.00 97.75 320 VAL A O 1
ATOM 2492 N N . GLN A 1 321 ? -11.309 -9.089 9.477 1.00 95.94 321 GLN A N 1
ATOM 2493 C CA . GLN A 1 321 ? -11.501 -10.541 9.526 1.00 95.94 321 GLN A CA 1
ATOM 2494 C C . GLN A 1 321 ? -10.268 -11.332 9.058 1.00 95.94 321 GLN A C 1
ATOM 2496 O O . GLN A 1 321 ? -10.330 -12.556 8.938 1.00 95.94 321 GLN A O 1
ATOM 2501 N N . SER A 1 322 ? -9.147 -10.657 8.784 1.00 95.38 322 SER A N 1
ATOM 2502 C CA . SER A 1 322 ? -7.938 -11.311 8.292 1.00 95.38 322 SER A CA 1
ATOM 2503 C C . SER A 1 322 ? -7.377 -12.298 9.325 1.00 95.38 322 SER A C 1
ATOM 2505 O O . SER A 1 322 ? -7.268 -11.952 10.501 1.00 95.38 322 SER A O 1
ATOM 2507 N N . PRO A 1 323 ? -6.916 -13.492 8.908 1.00 93.00 323 PRO A N 1
ATOM 2508 C CA . PRO A 1 323 ? -6.267 -14.448 9.804 1.00 93.00 323 PRO A CA 1
ATOM 2509 C C . PRO A 1 323 ? -4.799 -14.091 10.100 1.00 93.00 323 PRO A C 1
ATOM 2511 O O . PRO A 1 323 ? -4.074 -14.887 10.695 1.00 93.00 323 PRO A O 1
ATOM 2514 N N . HIS A 1 324 ? -4.312 -12.928 9.654 1.00 92.62 324 HIS A N 1
ATOM 2515 C CA . HIS A 1 324 ? -2.901 -12.560 9.728 1.00 92.62 324 HIS A CA 1
ATOM 2516 C C . HIS A 1 324 ? -2.663 -11.376 10.669 1.00 92.62 324 HIS A C 1
ATOM 2518 O O . HIS A 1 324 ? -3.085 -10.253 10.389 1.00 92.62 324 HIS A O 1
ATOM 2524 N N . SER A 1 325 ? -1.875 -11.600 11.725 1.00 92.44 325 SER A N 1
ATOM 2525 C CA . SER A 1 325 ? -1.556 -10.590 12.748 1.00 92.44 325 SER A CA 1
ATOM 2526 C C . SER A 1 325 ? -0.978 -9.297 12.171 1.00 92.44 325 SER A C 1
ATOM 2528 O O . SER A 1 325 ? -1.301 -8.218 12.651 1.00 92.44 325 SER A O 1
ATOM 2530 N N . ILE A 1 326 ? -0.167 -9.374 11.109 1.00 93.00 326 ILE A N 1
ATOM 2531 C CA . ILE A 1 326 ? 0.410 -8.192 10.454 1.00 93.00 326 ILE A CA 1
ATOM 2532 C C . ILE A 1 326 ? -0.661 -7.270 9.852 1.00 93.00 326 ILE A C 1
ATOM 2534 O O . ILE A 1 326 ? -0.519 -6.051 9.919 1.00 93.00 326 ILE A O 1
ATOM 2538 N N . VAL A 1 327 ? -1.733 -7.836 9.286 1.00 96.19 327 VAL A N 1
ATOM 2539 C CA . VAL A 1 327 ? -2.855 -7.072 8.717 1.00 96.19 327 VAL A CA 1
ATOM 2540 C C . VAL A 1 327 ? -3.653 -6.438 9.847 1.00 96.19 327 VAL A C 1
ATOM 2542 O O . VAL A 1 327 ? -3.894 -5.233 9.830 1.00 96.19 327 VAL A O 1
ATOM 2545 N N . ILE A 1 328 ? -3.982 -7.238 10.860 1.00 96.62 328 ILE A N 1
ATOM 2546 C CA . ILE A 1 328 ? -4.750 -6.806 12.028 1.00 96.62 328 ILE A CA 1
ATOM 2547 C C . ILE A 1 328 ? -4.033 -5.690 12.785 1.00 96.62 328 ILE A C 1
ATOM 2549 O O . ILE A 1 328 ? -4.649 -4.687 13.131 1.00 96.62 328 ILE A O 1
ATOM 2553 N N . PHE A 1 329 ? -2.718 -5.796 12.954 1.00 95.12 329 PHE A N 1
ATOM 2554 C CA . PHE A 1 329 ? -1.906 -4.747 13.557 1.00 95.12 329 PHE A CA 1
ATOM 2555 C C . PHE A 1 329 ? -2.055 -3.407 12.822 1.00 95.12 329 PHE A C 1
ATOM 2557 O O . PHE A 1 329 ? -2.244 -2.369 13.451 1.00 95.12 329 PHE A O 1
ATOM 2564 N N . GLU A 1 330 ? -2.049 -3.405 11.486 1.00 97.25 330 GLU A N 1
ATOM 2565 C CA . GLU A 1 330 ? -2.259 -2.169 10.723 1.00 97.25 330 GLU A CA 1
ATOM 2566 C C . GLU A 1 330 ? -3.707 -1.661 10.798 1.00 97.25 330 GLU A C 1
ATOM 2568 O O . GLU A 1 330 ? -3.915 -0.447 10.834 1.00 97.25 330 GLU A O 1
ATOM 2573 N N . VAL A 1 331 ? -4.701 -2.555 10.876 1.00 98.12 331 VAL A N 1
ATOM 2574 C CA . VAL A 1 331 ? -6.105 -2.185 11.132 1.00 98.12 331 VAL A CA 1
ATOM 2575 C C . VAL A 1 331 ? -6.220 -1.450 12.468 1.00 98.12 331 VAL A C 1
ATOM 2577 O O . VAL A 1 331 ? -6.775 -0.352 12.505 1.00 98.12 331 VAL A O 1
ATOM 2580 N N . VAL A 1 332 ? -5.635 -1.994 13.537 1.00 97.75 332 VAL A N 1
ATOM 2581 C CA . VAL A 1 332 ? -5.634 -1.390 14.880 1.00 97.75 332 VAL A CA 1
ATOM 2582 C C . VAL A 1 332 ? -4.975 -0.013 14.862 1.00 97.75 332 VAL A C 1
ATOM 2584 O O . VAL A 1 332 ? -5.589 0.969 15.280 1.00 97.75 332 VAL A O 1
ATOM 2587 N N . LEU A 1 333 ? -3.782 0.113 14.273 1.00 96.38 333 LEU A N 1
ATOM 2588 C CA . LEU A 1 333 ? -3.127 1.416 14.124 1.00 96.38 333 LEU A CA 1
ATOM 2589 C C . LEU A 1 333 ? -3.973 2.406 13.309 1.00 96.38 333 LEU A C 1
ATOM 2591 O O . LEU A 1 333 ? -3.974 3.610 13.581 1.00 96.38 333 LEU A O 1
ATOM 2595 N N . SER A 1 334 ? -4.695 1.922 12.298 1.00 97.62 334 SER A N 1
ATOM 2596 C CA . SER A 1 334 ? -5.613 2.744 11.515 1.00 97.62 334 SER A CA 1
ATOM 2597 C C . SER A 1 334 ? -6.792 3.244 12.356 1.00 97.62 334 SER A C 1
ATOM 2599 O O . SER A 1 334 ? -7.089 4.440 12.302 1.00 97.62 334 SER A O 1
ATOM 2601 N N . LEU A 1 335 ? -7.400 2.384 13.181 1.00 98.12 335 LEU A N 1
ATOM 2602 C CA . LEU A 1 335 ? -8.476 2.749 14.110 1.00 98.12 335 LEU A CA 1
ATOM 2603 C C . LEU A 1 335 ? -8.007 3.756 15.160 1.00 98.12 335 LEU A C 1
ATOM 2605 O O . LEU A 1 335 ? -8.668 4.771 15.370 1.00 98.12 335 LEU A O 1
ATOM 2609 N N . GLN A 1 336 ? -6.831 3.556 15.754 1.00 96.94 336 GLN A N 1
ATOM 2610 C CA . GLN A 1 336 ? -6.271 4.527 16.691 1.00 96.94 336 GLN A CA 1
ATOM 2611 C C . GLN A 1 336 ? -6.089 5.908 16.050 1.00 96.94 336 GLN A C 1
ATOM 2613 O O . GLN A 1 336 ? -6.402 6.926 16.669 1.00 96.94 336 GLN A O 1
ATOM 2618 N N . ARG A 1 337 ? -5.588 5.970 14.805 1.00 95.81 337 ARG A N 1
ATOM 2619 C CA . ARG A 1 337 ? -5.446 7.237 14.062 1.00 95.81 337 ARG A CA 1
ATOM 2620 C C . ARG A 1 337 ? -6.799 7.907 13.829 1.00 95.81 337 ARG A C 1
ATOM 2622 O O . ARG A 1 337 ? -6.894 9.125 13.971 1.00 95.81 337 ARG A O 1
ATOM 2629 N N . LEU A 1 338 ? -7.824 7.127 13.487 1.00 96.19 338 LEU A N 1
ATOM 2630 C CA . LEU A 1 338 ? -9.192 7.610 13.317 1.00 96.19 338 LEU A CA 1
ATOM 2631 C C . LEU A 1 338 ? -9.737 8.200 14.628 1.00 96.19 338 LEU A C 1
ATOM 2633 O O . LEU A 1 338 ? -10.148 9.359 14.638 1.00 96.19 338 LEU A O 1
ATOM 2637 N N . ILE A 1 339 ? -9.669 7.450 15.732 1.00 95.12 339 ILE A N 1
ATOM 2638 C CA . ILE A 1 339 ? -10.190 7.855 17.048 1.00 95.12 339 ILE A CA 1
ATOM 2639 C C . ILE A 1 339 ? -9.467 9.101 17.568 1.00 95.12 339 ILE A C 1
ATOM 2641 O O . ILE A 1 339 ? -10.114 10.092 17.901 1.00 95.12 339 ILE A O 1
ATOM 2645 N N . LYS A 1 340 ? -8.125 9.102 17.562 1.00 92.38 340 LYS A N 1
ATOM 2646 C CA . LYS A 1 340 ? -7.307 10.241 18.025 1.00 92.38 340 LYS A CA 1
ATOM 2647 C C . LYS A 1 340 ? -7.659 11.545 17.308 1.00 92.38 340 LYS A C 1
ATOM 2649 O O . LYS A 1 340 ? -7.543 12.624 17.890 1.00 92.38 340 LYS A O 1
ATOM 2654 N N . LYS A 1 341 ? -8.042 11.454 16.033 1.00 91.25 341 LYS A N 1
ATOM 2655 C CA . LYS A 1 341 ? -8.243 12.615 15.165 1.00 91.25 341 LYS A CA 1
ATOM 2656 C C . LYS A 1 341 ? -9.697 13.059 15.035 1.00 91.25 341 LYS A C 1
ATOM 2658 O O . LYS A 1 341 ? -9.928 14.250 14.853 1.00 91.25 341 LYS A O 1
ATOM 2663 N N . TYR A 1 342 ? -10.640 12.123 15.072 1.00 92.19 342 TYR A N 1
ATOM 2664 C CA . TYR A 1 342 ? -12.047 12.372 14.755 1.00 92.19 342 TYR A CA 1
ATOM 2665 C C . TYR A 1 342 ? -13.024 11.815 15.793 1.00 92.19 342 TYR A C 1
ATOM 2667 O O . TYR A 1 342 ? -14.223 11.892 15.559 1.00 92.19 342 TYR A O 1
ATOM 2675 N N . GLY A 1 343 ? -12.566 11.253 16.915 1.00 92.44 343 GLY A N 1
ATOM 2676 C CA . GLY A 1 343 ? -13.449 10.596 17.886 1.00 92.44 343 GLY A CA 1
ATOM 2677 C C . GLY A 1 343 ? -14.574 11.476 18.443 1.00 92.44 343 GLY A C 1
ATOM 2678 O O . GLY A 1 343 ? -15.660 10.977 18.713 1.00 92.44 343 GLY A O 1
ATOM 2679 N N . ASP A 1 344 ? -14.366 12.787 18.534 1.00 89.75 344 ASP A N 1
ATOM 2680 C CA . ASP A 1 344 ? -15.383 13.766 18.940 1.00 89.75 344 ASP A CA 1
ATOM 2681 C C . ASP A 1 344 ? -16.408 14.111 17.842 1.00 89.75 344 ASP A C 1
ATOM 2683 O O . ASP A 1 344 ? -17.431 14.729 18.119 1.00 89.75 344 ASP A O 1
ATOM 2687 N N . GLN A 1 345 ? -16.129 13.725 16.596 1.00 91.88 345 GLN A N 1
ATOM 2688 C CA . GLN A 1 345 ? -16.952 13.975 15.407 1.00 91.88 345 GLN A CA 1
ATOM 2689 C C . GLN A 1 345 ? -17.592 12.699 14.849 1.00 91.88 345 GLN A C 1
ATOM 2691 O O . GLN A 1 345 ? -18.386 12.776 13.913 1.00 91.88 345 GLN A O 1
ATOM 2696 N N . MET A 1 346 ? -17.202 11.529 15.359 1.00 93.62 346 MET A N 1
ATOM 2697 C CA . MET A 1 346 ? -17.774 10.247 14.959 1.00 93.62 346 MET A CA 1
ATOM 2698 C C . MET A 1 346 ? -19.149 10.069 15.603 1.00 93.62 346 MET A C 1
ATOM 2700 O O . MET A 1 346 ? -19.303 10.318 16.796 1.00 93.62 346 MET A O 1
ATOM 2704 N N . LEU A 1 347 ? -20.126 9.630 14.807 1.00 91.75 347 LEU A N 1
ATOM 2705 C CA . LEU A 1 347 ? -21.483 9.310 15.250 1.00 91.75 347 LEU A CA 1
ATOM 2706 C C . LEU A 1 347 ? -21.739 7.825 14.973 1.00 91.75 347 LEU A C 1
ATOM 2708 O O . LEU A 1 347 ? -21.261 6.977 15.720 1.00 91.75 347 LEU A O 1
ATOM 2712 N N . ILE A 1 348 ? -22.380 7.505 13.844 1.00 92.31 348 ILE A N 1
ATOM 2713 C CA . ILE A 1 348 ? -22.646 6.128 13.390 1.00 92.31 348 ILE A CA 1
ATOM 2714 C C . ILE A 1 348 ? -21.367 5.308 13.162 1.00 92.31 348 ILE A C 1
ATOM 2716 O O . ILE A 1 348 ? -21.401 4.085 13.069 1.00 92.31 348 ILE A O 1
ATOM 2720 N N . GLU A 1 349 ? -20.216 5.970 13.022 1.00 96.12 349 GLU A N 1
ATOM 2721 C CA . GLU A 1 349 ? -18.925 5.300 12.927 1.00 96.12 349 GLU A CA 1
ATOM 2722 C C . GLU A 1 349 ? -18.559 4.557 14.213 1.00 96.12 349 GLU A C 1
ATOM 2724 O O . GLU A 1 349 ? -17.850 3.555 14.129 1.00 96.12 349 GLU A O 1
ATOM 2729 N N . TRP A 1 350 ? -19.048 4.997 15.378 1.00 96.75 350 TRP A N 1
ATOM 2730 C CA . TRP A 1 350 ? -18.787 4.310 16.643 1.00 96.75 350 TRP A CA 1
ATOM 2731 C C . TRP A 1 350 ? -19.356 2.894 16.664 1.00 96.75 350 TRP A C 1
ATOM 2733 O O . TRP A 1 350 ? -18.666 1.990 17.128 1.00 96.75 350 TRP A O 1
ATOM 2743 N N . ASP A 1 351 ? -20.531 2.671 16.072 1.00 95.94 351 ASP A N 1
ATOM 2744 C CA . ASP A 1 351 ? -21.137 1.337 15.973 1.00 95.94 351 ASP A CA 1
ATOM 2745 C C . ASP A 1 351 ? -20.213 0.364 15.224 1.00 95.94 351 ASP A C 1
ATOM 2747 O O . ASP A 1 351 ? -20.012 -0.777 15.641 1.00 95.94 351 ASP A O 1
ATOM 2751 N N . LEU A 1 352 ? -19.585 0.842 14.141 1.00 97.44 352 LEU A N 1
ATOM 2752 C CA . LEU A 1 352 ? -18.614 0.071 13.360 1.00 97.44 352 LEU A CA 1
ATOM 2753 C C . LEU A 1 352 ? -17.313 -0.155 14.137 1.00 97.44 352 LEU A C 1
ATOM 2755 O O . LEU A 1 352 ? -16.761 -1.250 14.099 1.00 97.44 352 LEU A O 1
ATOM 2759 N N . VAL A 1 353 ? -16.821 0.862 14.852 1.00 97.88 353 VAL A N 1
ATOM 2760 C CA . VAL A 1 353 ? -15.617 0.733 15.687 1.00 97.88 353 VAL A CA 1
ATOM 2761 C C . VAL A 1 353 ? -15.838 -0.300 16.794 1.00 97.88 353 VAL A C 1
ATOM 2763 O O . VAL A 1 353 ? -14.966 -1.138 17.011 1.00 97.88 353 VAL A O 1
ATOM 2766 N N . PHE A 1 354 ? -16.995 -0.297 17.459 1.00 97.75 354 PHE A N 1
ATOM 2767 C CA . PHE A 1 354 ? -17.315 -1.274 18.501 1.00 97.75 354 PHE A CA 1
ATOM 2768 C C . PHE A 1 354 ? -17.522 -2.680 17.946 1.00 97.75 354 PHE A C 1
ATOM 2770 O O . PHE A 1 354 ? -17.003 -3.631 18.528 1.00 97.75 354 PHE A O 1
ATOM 2777 N N . ASP A 1 355 ? -18.195 -2.837 16.802 1.00 97.81 355 ASP A N 1
ATOM 2778 C CA . ASP A 1 355 ? -18.246 -4.126 16.099 1.00 97.81 355 ASP A CA 1
ATOM 2779 C C . ASP A 1 355 ? -16.833 -4.641 15.774 1.00 97.81 355 ASP A C 1
ATOM 2781 O O . ASP A 1 355 ? -16.525 -5.810 16.014 1.00 97.81 355 ASP A O 1
ATOM 2785 N N . TYR A 1 356 ? -15.931 -3.766 15.318 1.00 98.25 356 TYR A N 1
ATOM 2786 C CA . TYR A 1 356 ? -14.553 -4.151 15.009 1.00 98.25 356 TYR A CA 1
ATOM 2787 C C . TYR A 1 356 ? -13.787 -4.555 16.260 1.00 98.25 356 TYR A C 1
ATOM 2789 O O . TYR A 1 356 ? -13.175 -5.617 16.256 1.00 98.25 356 TYR A O 1
ATOM 2797 N N . LEU A 1 357 ? -13.862 -3.787 17.348 1.00 97.69 357 LEU A N 1
ATOM 2798 C CA . LEU A 1 357 ? -13.222 -4.167 18.609 1.00 97.69 357 LEU A CA 1
ATOM 2799 C C . LEU A 1 357 ? -13.718 -5.539 19.097 1.00 97.69 357 LEU A C 1
ATOM 2801 O O . LEU A 1 357 ? -12.901 -6.387 19.436 1.00 97.69 357 LEU A O 1
ATOM 2805 N N . ARG A 1 358 ? -15.022 -5.839 19.022 1.00 97.38 358 ARG A N 1
ATOM 2806 C CA . ARG A 1 358 ? -15.535 -7.180 19.377 1.00 97.38 358 ARG A CA 1
ATOM 2807 C C . ARG A 1 358 ? -14.952 -8.284 18.490 1.00 97.38 358 ARG A C 1
ATOM 2809 O O . ARG A 1 358 ? -14.539 -9.320 19.000 1.00 97.38 358 ARG A O 1
ATOM 2816 N N . ARG A 1 359 ? -14.868 -8.065 17.172 1.00 97.38 359 ARG A N 1
ATOM 2817 C CA . ARG A 1 359 ? -14.262 -9.025 16.223 1.00 97.38 359 ARG A CA 1
ATOM 2818 C C . ARG A 1 359 ? -12.763 -9.211 16.436 1.00 97.38 359 ARG A C 1
ATOM 2820 O O . ARG A 1 359 ? -12.234 -10.272 16.119 1.00 97.38 359 ARG A O 1
ATOM 2827 N N . LEU A 1 360 ? -12.087 -8.185 16.943 1.00 96.56 360 LEU A N 1
ATOM 2828 C CA . LEU A 1 360 ? -10.651 -8.187 17.186 1.00 96.56 360 LEU A CA 1
ATOM 2829 C C . LEU A 1 360 ? -10.271 -8.807 18.537 1.00 96.56 360 LEU A C 1
ATOM 2831 O O . LEU A 1 360 ? -9.105 -9.148 18.722 1.00 96.56 360 LEU A O 1
ATOM 2835 N N . PHE A 1 361 ? -11.225 -9.025 19.446 1.00 95.19 361 PHE A N 1
ATOM 2836 C CA . PHE A 1 361 ? -10.978 -9.619 20.763 1.00 95.19 361 PHE A CA 1
ATOM 2837 C C . PHE A 1 361 ? -10.164 -10.929 20.752 1.00 95.19 361 PHE A C 1
ATOM 2839 O O . PHE A 1 361 ? -9.251 -11.039 21.571 1.00 95.19 361 PHE A O 1
ATOM 2846 N N . PRO A 1 362 ? -10.375 -11.898 19.831 1.00 93.38 362 PRO A N 1
ATOM 2847 C CA . PRO A 1 362 ? -9.579 -13.130 19.799 1.00 93.38 362 PRO A CA 1
ATOM 2848 C C . PRO A 1 362 ? -8.064 -12.897 19.688 1.00 93.38 362 PRO A C 1
ATOM 2850 O O . PRO A 1 362 ? -7.277 -13.738 20.118 1.00 93.38 362 PRO A O 1
ATOM 2853 N N . TRP A 1 363 ? -7.640 -11.742 19.162 1.00 92.06 363 TRP A N 1
ATOM 2854 C CA . TRP A 1 363 ? -6.231 -11.364 19.056 1.00 92.06 363 TRP A CA 1
ATOM 2855 C C . TRP A 1 363 ? -5.587 -10.963 20.390 1.00 92.06 363 TRP A C 1
ATOM 2857 O O . TRP A 1 363 ? -4.363 -10.898 20.457 1.00 92.06 363 TRP A O 1
ATOM 2867 N N . MET A 1 364 ? -6.368 -10.768 21.459 1.00 89.81 364 MET A N 1
ATOM 2868 C CA . MET A 1 364 ? -5.852 -10.553 22.820 1.00 89.81 364 MET A CA 1
ATOM 2869 C C . MET A 1 364 ? -5.169 -11.798 23.398 1.00 89.81 364 MET A C 1
ATOM 2871 O O . MET A 1 364 ? -4.272 -11.682 24.230 1.00 89.81 364 MET A O 1
ATOM 2875 N N . ALA A 1 365 ? -5.581 -12.991 22.957 1.00 82.94 365 ALA A N 1
ATOM 2876 C CA . ALA A 1 365 ? -5.049 -14.268 23.433 1.00 82.94 365 ALA A CA 1
ATOM 2877 C C . ALA A 1 365 ? -3.910 -14.821 22.558 1.00 82.94 365 ALA A C 1
ATOM 2879 O O . ALA A 1 365 ? -3.309 -15.843 22.898 1.00 82.94 365 ALA A O 1
ATOM 2880 N N . VAL A 1 366 ? -3.605 -14.174 21.428 1.00 74.12 366 VAL A N 1
ATOM 2881 C CA . VAL A 1 366 ? -2.536 -14.610 20.525 1.00 74.12 366 VAL A CA 1
ATOM 2882 C C . VAL A 1 366 ? -1.189 -14.266 21.155 1.00 74.12 366 VAL A C 1
ATOM 2884 O O . VAL A 1 366 ? -0.699 -13.147 21.046 1.00 74.12 366 VAL A O 1
ATOM 2887 N N . GLN A 1 367 ? -0.585 -15.249 21.820 1.00 56.72 367 GLN A N 1
ATOM 2888 C CA . GLN A 1 367 ? 0.812 -15.190 22.243 1.00 56.72 367 GLN A CA 1
ATOM 2889 C C . GLN A 1 367 ? 1.698 -15.419 21.015 1.00 56.72 367 GLN A C 1
ATOM 2891 O O . GLN A 1 367 ? 1.509 -16.405 20.295 1.00 56.72 367 GLN A O 1
ATOM 2896 N N . ALA A 1 368 ? 2.653 -14.528 20.741 1.00 51.47 368 ALA A N 1
ATOM 2897 C CA . ALA A 1 368 ? 3.603 -14.797 19.672 1.00 51.47 368 ALA A CA 1
ATOM 2898 C C . ALA A 1 368 ? 4.577 -15.892 20.124 1.00 51.47 368 ALA A C 1
ATOM 2900 O O . ALA A 1 368 ? 5.201 -15.819 21.185 1.00 51.47 368 ALA A O 1
ATOM 2901 N N . PHE A 1 369 ? 4.718 -16.927 19.301 1.00 42.66 369 PHE A N 1
ATOM 2902 C CA . PHE A 1 369 ? 5.799 -17.889 19.445 1.00 42.66 369 PHE A CA 1
ATOM 2903 C C . PHE A 1 369 ? 7.095 -17.243 18.942 1.00 42.66 369 PHE A C 1
ATOM 2905 O O . PHE A 1 369 ? 7.412 -17.380 17.769 1.00 42.66 369 PHE A O 1
ATOM 2912 N N . ALA A 1 370 ? 7.816 -16.581 19.850 1.00 38.88 370 ALA A N 1
ATOM 2913 C CA . ALA A 1 370 ? 9.181 -16.063 19.700 1.00 38.88 370 ALA A CA 1
ATOM 2914 C C . ALA A 1 370 ? 9.438 -15.003 18.594 1.00 38.88 370 ALA A C 1
ATOM 2916 O O . ALA A 1 370 ? 8.923 -15.068 17.483 1.00 38.88 370 ALA A O 1
ATOM 2917 N N . ASP A 1 371 ? 10.345 -14.080 18.937 1.00 42.66 371 ASP A N 1
ATOM 2918 C CA . ASP A 1 371 ? 10.846 -12.897 18.213 1.00 42.66 371 ASP A CA 1
ATOM 2919 C C . ASP A 1 371 ? 9.907 -11.683 18.098 1.00 42.66 371 ASP A C 1
ATOM 2921 O O . ASP A 1 371 ? 8.827 -11.775 17.526 1.00 42.66 371 ASP A O 1
ATOM 2925 N N . GLU A 1 372 ? 10.422 -10.531 18.572 1.00 48.59 372 GLU A N 1
ATOM 2926 C CA . GLU A 1 372 ? 9.839 -9.176 18.598 1.00 48.59 372 GLU A CA 1
ATOM 2927 C C . GLU A 1 372 ? 9.089 -8.804 17.303 1.00 48.59 372 GLU A C 1
ATOM 2929 O O . GLU A 1 372 ? 9.597 -8.123 16.403 1.00 48.59 372 GLU A O 1
ATOM 2934 N N . GLY A 1 373 ? 7.844 -9.255 17.201 1.00 56.47 373 GLY A N 1
ATOM 2935 C CA . GLY A 1 373 ? 6.991 -9.091 16.034 1.00 56.47 373 GLY A CA 1
ATOM 2936 C C . GLY A 1 373 ? 5.844 -8.112 16.290 1.00 56.47 373 GLY A C 1
ATOM 2937 O O . GLY A 1 373 ? 5.541 -7.759 17.429 1.00 56.47 373 GLY A O 1
ATOM 2938 N N . PRO A 1 374 ? 5.118 -7.674 15.244 1.00 58.19 374 PRO A N 1
ATOM 2939 C CA . PRO A 1 374 ? 3.870 -6.927 15.426 1.00 58.19 374 PRO A CA 1
ATOM 2940 C C . PRO A 1 374 ? 2.814 -7.716 16.223 1.00 58.19 374 PRO A C 1
ATOM 2942 O O . PRO A 1 374 ? 1.941 -7.103 16.825 1.00 58.19 374 PRO A O 1
ATOM 2945 N N . ALA A 1 375 ? 2.911 -9.051 16.275 1.00 60.78 375 ALA A N 1
ATOM 2946 C CA . ALA A 1 375 ? 2.046 -9.895 17.095 1.00 60.78 375 ALA A CA 1
ATOM 2947 C C . ALA A 1 375 ? 2.236 -9.657 18.607 1.00 60.78 375 ALA A C 1
ATOM 2949 O O . ALA A 1 375 ? 1.241 -9.579 19.317 1.00 60.78 375 ALA A O 1
ATOM 2950 N N . ASP A 1 376 ? 3.471 -9.441 19.080 1.00 68.38 376 ASP A N 1
ATOM 2951 C CA . ASP A 1 376 ? 3.765 -9.225 20.509 1.00 68.38 376 ASP A CA 1
ATOM 2952 C C . ASP A 1 376 ? 3.151 -7.939 21.058 1.00 68.38 376 ASP A C 1
ATOM 2954 O O . ASP A 1 376 ? 2.764 -7.853 22.221 1.00 68.38 376 ASP A O 1
ATOM 2958 N N . ARG A 1 377 ? 3.052 -6.915 20.206 1.00 83.81 377 ARG A N 1
ATOM 2959 C CA . ARG A 1 377 ? 2.493 -5.611 20.578 1.00 83.81 377 ARG A CA 1
ATOM 2960 C C . ARG A 1 377 ? 0.996 -5.508 20.326 1.00 83.81 377 ARG A C 1
ATOM 2962 O O . ARG A 1 377 ? 0.385 -4.541 20.765 1.00 83.81 377 ARG A O 1
ATOM 2969 N N . LEU A 1 378 ? 0.395 -6.472 19.631 1.00 90.00 378 LEU A N 1
ATOM 2970 C CA . LEU A 1 378 ? -0.978 -6.351 19.154 1.00 90.00 378 LEU A CA 1
ATOM 2971 C C . LEU A 1 378 ? -1.990 -6.220 20.298 1.00 90.00 378 LEU A C 1
ATOM 2973 O O . LEU A 1 378 ? -2.853 -5.349 20.235 1.00 90.00 378 LEU A O 1
ATOM 2977 N N . ALA A 1 379 ? -1.860 -7.037 21.346 1.00 90.44 379 ALA A N 1
ATOM 2978 C CA . ALA A 1 379 ? -2.739 -6.964 22.514 1.00 90.44 379 ALA A CA 1
ATOM 2979 C C . ALA A 1 379 ? -2.642 -5.598 23.219 1.00 90.44 379 ALA A C 1
ATOM 2981 O O . ALA A 1 379 ? -3.663 -5.018 23.583 1.00 90.44 379 ALA A O 1
ATOM 2982 N N . GLY A 1 380 ? -1.426 -5.051 23.341 1.00 91.50 380 GLY A N 1
ATOM 2983 C CA . GLY A 1 380 ? -1.200 -3.711 23.887 1.00 91.50 380 GLY A CA 1
ATOM 2984 C C . GLY A 1 380 ? -1.839 -2.618 23.030 1.00 91.50 380 GLY A C 1
ATOM 2985 O O . GLY A 1 380 ? -2.593 -1.803 23.541 1.00 91.50 380 GLY A O 1
ATOM 2986 N N . GLU A 1 381 ? -1.634 -2.650 21.712 1.00 95.06 381 GLU A N 1
ATOM 2987 C CA . GLU A 1 381 ? -2.217 -1.662 20.791 1.00 95.06 381 GLU A CA 1
ATOM 2988 C C . GLU A 1 381 ? -3.755 -1.749 20.726 1.00 95.06 381 GLU A C 1
ATOM 2990 O O . GLU A 1 381 ? -4.439 -0.735 20.548 1.00 95.06 381 GLU A O 1
ATOM 2995 N N . LEU A 1 382 ? -4.327 -2.949 20.870 1.00 94.94 382 LEU A N 1
ATOM 2996 C CA . LEU A 1 382 ? -5.774 -3.146 20.994 1.00 94.94 382 LEU A CA 1
ATOM 2997 C C . LEU A 1 382 ? -6.304 -2.524 22.283 1.00 94.94 382 LEU A C 1
ATOM 2999 O O . LEU A 1 382 ? -7.288 -1.783 22.237 1.00 94.94 382 LEU A O 1
ATOM 3003 N N . LEU A 1 383 ? -5.632 -2.780 23.408 1.00 93.81 383 LEU A N 1
ATOM 3004 C CA . LEU A 1 383 ? -5.997 -2.187 24.686 1.00 93.81 383 LEU A CA 1
ATOM 3005 C C . LEU A 1 383 ? -5.885 -0.659 24.635 1.00 93.81 383 LEU A C 1
ATOM 3007 O O . LEU A 1 383 ? -6.834 0.032 24.991 1.00 93.81 383 LEU A O 1
ATOM 3011 N N . ASP A 1 384 ? -4.797 -0.126 24.083 1.00 94.44 384 ASP A N 1
ATOM 3012 C CA . ASP A 1 384 ? -4.623 1.311 23.863 1.00 94.44 384 ASP A CA 1
ATOM 3013 C C . ASP A 1 384 ? -5.752 1.892 23.004 1.00 94.44 384 ASP A C 1
ATOM 3015 O O . ASP A 1 384 ? -6.213 3.006 23.245 1.00 94.44 384 ASP A O 1
ATOM 3019 N N . THR A 1 385 ? -6.254 1.137 22.020 1.00 96.31 385 THR A N 1
ATOM 3020 C CA . THR A 1 385 ? -7.402 1.562 21.205 1.00 96.31 385 THR A CA 1
ATOM 3021 C C . THR A 1 385 ? -8.666 1.716 22.046 1.00 96.31 385 THR A C 1
ATOM 3023 O O . THR A 1 385 ? -9.374 2.710 21.884 1.00 96.31 385 THR A O 1
ATOM 3026 N N . LEU A 1 386 ? -8.930 0.781 22.963 1.00 94.94 386 LEU A N 1
ATOM 3027 C CA . LEU A 1 386 ? -10.054 0.857 23.899 1.00 94.94 386 LEU A CA 1
ATOM 3028 C C . LEU A 1 386 ? -9.900 2.049 24.858 1.00 94.94 386 LEU A C 1
ATOM 3030 O O . LEU A 1 386 ? -10.838 2.828 25.035 1.00 94.94 386 LEU A O 1
ATOM 3034 N N . LEU A 1 387 ? -8.697 2.247 25.403 1.00 93.25 387 LEU A N 1
ATOM 3035 C CA . LEU A 1 387 ? -8.388 3.342 26.328 1.00 93.25 387 LEU A CA 1
ATOM 3036 C C . LEU A 1 387 ? -8.483 4.724 25.668 1.00 93.25 387 LEU A C 1
ATOM 3038 O O . LEU A 1 387 ? -8.827 5.703 26.327 1.00 93.25 387 LEU A O 1
ATOM 3042 N N . LEU A 1 388 ? -8.250 4.832 24.355 1.00 93.56 388 LEU A N 1
ATOM 3043 C CA . LEU A 1 388 ? -8.506 6.075 23.620 1.00 93.56 388 LEU A CA 1
ATOM 3044 C C . LEU A 1 388 ? -9.990 6.451 23.607 1.00 93.56 388 LEU A C 1
ATOM 3046 O O . LEU A 1 388 ? -10.307 7.640 23.651 1.00 93.56 388 LEU A O 1
ATOM 3050 N N . VAL A 1 389 ? -10.892 5.468 23.535 1.00 93.31 389 VAL A N 1
ATOM 3051 C CA . VAL A 1 389 ? -12.338 5.720 23.615 1.00 93.31 389 VAL A CA 1
ATOM 3052 C C . VAL A 1 389 ? -12.707 6.177 25.021 1.00 93.31 389 VAL A C 1
ATOM 3054 O O . VAL A 1 389 ? -13.385 7.193 25.178 1.00 93.31 389 VAL A O 1
ATOM 3057 N N . GLU A 1 390 ? -12.189 5.493 26.041 1.00 90.88 390 GLU A N 1
ATOM 3058 C CA . GLU A 1 390 ? -12.413 5.869 27.437 1.00 90.88 390 GLU A CA 1
ATOM 3059 C C . GLU A 1 390 ? -11.922 7.291 27.734 1.00 90.88 390 GLU A C 1
ATOM 3061 O O . GLU A 1 390 ? -12.644 8.087 28.332 1.00 90.88 390 GLU A O 1
ATOM 3066 N N . ALA A 1 391 ? -10.737 7.660 27.242 1.00 89.06 391 ALA A N 1
ATOM 3067 C CA . ALA A 1 391 ? -10.181 9.000 27.412 1.00 89.06 391 ALA A CA 1
ATOM 3068 C C . ALA A 1 391 ? -11.056 10.103 26.781 1.00 89.06 391 ALA A C 1
ATOM 3070 O O . ALA A 1 391 ? -11.060 11.236 27.267 1.00 89.06 391 ALA A O 1
ATOM 3071 N N . LEU A 1 392 ? -11.824 9.797 25.725 1.00 88.88 392 LEU A N 1
ATOM 3072 C CA . LEU A 1 392 ? -12.799 10.732 25.142 1.00 88.88 392 LEU A CA 1
ATOM 3073 C C . LEU A 1 392 ? -14.060 10.885 26.004 1.00 88.88 392 LEU A C 1
ATOM 3075 O O . LEU A 1 392 ? -14.705 11.938 25.961 1.00 88.88 392 LEU A O 1
ATOM 3079 N N . HIS A 1 393 ? -14.433 9.851 26.760 1.00 85.00 393 HIS A N 1
ATOM 3080 C CA . HIS A 1 393 ? -15.561 9.890 27.689 1.00 85.00 393 HIS A CA 1
ATOM 3081 C C . HIS A 1 393 ? -15.177 10.555 29.023 1.00 85.00 393 HIS A C 1
ATOM 3083 O O . HIS A 1 393 ? -15.903 11.418 29.524 1.00 85.00 393 HIS A O 1
ATOM 3089 N N . HIS A 1 394 ? -13.992 10.230 29.548 1.00 78.81 394 HIS A N 1
ATOM 3090 C CA . HIS A 1 394 ? -13.441 10.720 30.811 1.00 78.81 394 HIS A CA 1
ATOM 3091 C C . HIS A 1 394 ? -12.122 11.493 30.604 1.00 78.81 394 HIS A C 1
ATOM 3093 O O . HIS A 1 394 ? -11.051 11.034 31.006 1.00 78.81 394 HIS A O 1
ATOM 3099 N N . PRO A 1 395 ? -12.162 12.729 30.070 1.00 64.88 395 PRO A N 1
ATOM 3100 C CA . PRO A 1 395 ? -10.955 13.499 29.739 1.00 64.88 395 PRO A CA 1
ATOM 3101 C C . PRO A 1 395 ? -10.081 13.887 30.948 1.00 64.88 395 PRO A C 1
ATOM 3103 O O . PRO A 1 395 ? -8.991 14.421 30.770 1.00 64.88 395 PRO A O 1
ATOM 3106 N N . LYS A 1 396 ? -10.538 13.636 32.184 1.00 58.78 396 LYS A N 1
ATOM 3107 C CA . LYS A 1 396 ? -9.827 13.959 33.434 1.00 58.78 396 LYS A CA 1
ATOM 3108 C C . LYS A 1 396 ? -8.713 12.966 33.807 1.00 58.78 396 LYS A C 1
ATOM 3110 O O . LYS A 1 396 ? -8.003 13.235 34.769 1.00 58.78 396 LYS A O 1
ATOM 3115 N N . GLN A 1 397 ? -8.571 11.841 33.102 1.00 52.94 397 GLN A N 1
ATOM 3116 C CA . GLN A 1 397 ? -7.600 10.791 33.450 1.00 52.94 397 GLN A CA 1
ATOM 3117 C C . GLN A 1 397 ? -6.240 10.892 32.728 1.00 52.94 397 GLN A C 1
ATOM 3119 O O . GLN A 1 397 ? -5.347 10.104 33.027 1.00 52.94 397 GLN A O 1
ATOM 3124 N N . LEU A 1 398 ? -6.030 11.860 31.825 1.00 50.56 398 LEU A N 1
ATOM 3125 C CA . LEU A 1 398 ? -4.699 12.113 31.257 1.00 50.56 398 LEU A CA 1
ATOM 3126 C C . LEU A 1 398 ? -3.904 13.090 32.136 1.00 50.56 398 LEU A C 1
ATOM 3128 O O . LEU A 1 398 ? -4.387 14.167 32.479 1.00 50.56 398 LEU A O 1
ATOM 3132 N N . SER A 1 399 ? -2.659 12.729 32.447 1.00 46.97 399 SER A N 1
ATOM 3133 C CA . SER A 1 399 ? -1.703 13.539 33.214 1.00 46.97 399 SER A CA 1
ATOM 3134 C C . SER A 1 399 ? -1.235 14.815 32.501 1.00 46.97 399 SER A C 1
ATOM 3136 O O . SER A 1 399 ? -0.614 15.661 33.140 1.00 46.97 399 SER A O 1
ATOM 3138 N N . ASP A 1 400 ? -1.560 14.983 31.216 1.00 46.94 400 ASP A N 1
ATOM 3139 C CA . ASP A 1 400 ? -1.277 16.194 30.448 1.00 46.94 400 ASP A CA 1
ATOM 3140 C C . ASP A 1 400 ? -2.578 16.947 30.124 1.00 46.94 400 ASP A C 1
ATOM 3142 O O . ASP A 1 400 ? -3.450 16.401 29.439 1.00 46.94 400 ASP A O 1
ATOM 3146 N N . PRO A 1 401 ? -2.740 18.211 30.563 1.00 43.47 401 PRO A N 1
ATOM 3147 C CA . PRO A 1 401 ? -3.886 19.016 30.172 1.00 43.47 401 PRO A CA 1
ATOM 3148 C C . PRO A 1 401 ? -3.799 19.318 28.667 1.00 43.47 401 PRO A C 1
ATOM 3150 O O . PRO A 1 401 ? -2.806 19.903 28.220 1.00 43.47 401 PRO A O 1
ATOM 3153 N N . PRO A 1 402 ? -4.813 18.980 27.848 1.00 48.50 402 PRO A N 1
ATOM 3154 C CA . PRO A 1 402 ? -4.785 19.363 26.449 1.00 48.50 402 PRO A CA 1
ATOM 3155 C C . PRO A 1 402 ? -4.923 20.885 26.349 1.00 48.50 402 PRO A C 1
ATOM 3157 O O . PRO A 1 402 ? -5.953 21.465 26.702 1.00 48.50 402 PRO A O 1
ATOM 3160 N N . LEU A 1 403 ? -3.875 21.537 25.835 1.00 43.09 403 LEU A N 1
ATOM 3161 C CA . LEU A 1 403 ? -3.967 22.903 25.340 1.00 43.09 403 LEU A CA 1
ATOM 3162 C C . LEU A 1 403 ? -5.104 22.961 24.311 1.00 43.09 403 LEU A C 1
ATOM 3164 O O . LEU A 1 403 ? -5.033 22.331 23.259 1.00 43.09 403 LEU A O 1
ATOM 3168 N N . SER A 1 404 ? -6.129 23.753 24.628 1.00 47.94 404 SER A N 1
ATOM 3169 C CA . SER A 1 404 ? -7.219 24.161 23.738 1.00 47.94 404 SER A CA 1
ATOM 3170 C C . SER A 1 404 ? -8.104 23.029 23.189 1.00 47.94 404 SER A C 1
ATOM 3172 O O . SER A 1 404 ? -7.813 22.424 22.160 1.00 47.94 404 SER A O 1
ATOM 3174 N N . SER A 1 405 ? -9.241 22.757 23.839 1.00 46.91 405 SER A N 1
ATOM 3175 C CA . SER A 1 405 ? -10.546 22.563 23.166 1.00 46.91 405 SER A CA 1
ATOM 3176 C C . SER A 1 405 ? -11.626 22.148 24.168 1.00 46.91 405 SER A C 1
ATOM 3178 O O . SER A 1 405 ? -11.696 21.002 24.598 1.00 46.91 405 SER A O 1
ATOM 3180 N N . SER A 1 406 ? -12.541 23.064 24.475 1.00 51.28 406 SER A N 1
ATOM 3181 C CA . SER A 1 406 ? -13.714 22.850 25.334 1.00 51.28 406 SER A CA 1
ATOM 3182 C C . SER A 1 406 ? -14.764 21.861 24.781 1.00 51.28 406 SER A C 1
ATOM 3184 O O . SER A 1 406 ? -15.887 21.846 25.280 1.00 51.28 406 SER A O 1
ATOM 3186 N N . HIS A 1 407 ? -14.455 21.038 23.767 1.00 52.38 407 HIS A N 1
ATOM 3187 C CA . HIS A 1 407 ? -15.471 20.309 22.987 1.00 52.38 407 HIS A CA 1
ATOM 3188 C C . HIS A 1 407 ? -15.120 18.879 22.540 1.00 52.38 407 HIS A C 1
ATOM 3190 O O . HIS A 1 407 ? -15.958 18.255 21.895 1.00 52.38 407 HIS A O 1
ATOM 3196 N N . ARG A 1 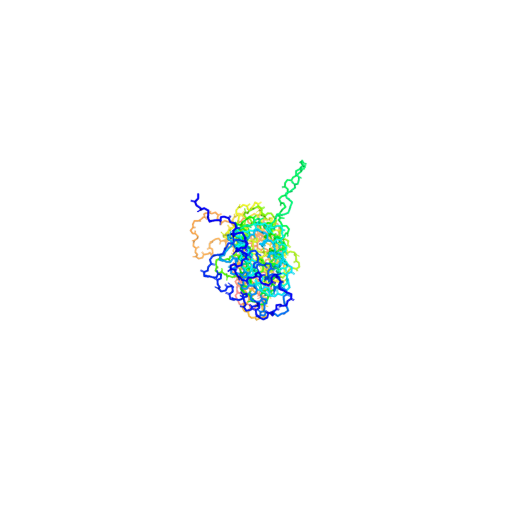408 ? -13.963 18.301 22.900 1.00 63.28 408 ARG A N 1
ATOM 3197 C CA . ARG A 1 408 ? -13.708 16.878 22.603 1.00 63.28 408 ARG A CA 1
ATOM 3198 C C . ARG A 1 408 ? -14.442 15.982 23.597 1.00 63.28 408 ARG A C 1
ATOM 3200 O O . ARG A 1 408 ? -13.921 15.687 24.667 1.00 63.28 408 ARG A O 1
ATOM 3207 N N . ARG A 1 409 ? -15.675 15.603 23.260 1.00 80.50 409 ARG A N 1
ATOM 3208 C CA . ARG A 1 409 ? -16.503 14.675 24.039 1.00 80.50 409 ARG A CA 1
ATOM 3209 C C . ARG A 1 409 ? -16.860 13.469 23.191 1.00 80.50 409 ARG A C 1
ATOM 3211 O O . ARG A 1 409 ? -17.216 13.633 22.027 1.00 80.50 409 ARG A O 1
ATOM 3218 N N . PHE A 1 410 ? -16.791 12.290 23.792 1.00 88.00 410 PHE A N 1
ATOM 3219 C CA . PHE A 1 410 ? -17.330 11.066 23.215 1.00 88.00 410 PHE A CA 1
ATOM 3220 C C . PHE A 1 410 ? -18.814 11.246 22.842 1.00 88.00 410 PHE A C 1
ATOM 3222 O O . PHE A 1 410 ? -19.602 11.717 23.660 1.00 88.00 410 PHE A O 1
ATOM 3229 N N . GLN A 1 411 ? -19.160 10.906 21.597 1.00 89.69 411 GLN A N 1
ATOM 3230 C CA . GLN A 1 411 ? -20.521 10.993 21.041 1.00 89.69 411 GLN A CA 1
ATOM 3231 C C . GLN A 1 411 ? -21.129 9.611 20.743 1.00 89.69 411 GLN A C 1
ATOM 3233 O O . GLN A 1 411 ? -22.234 9.529 20.214 1.00 89.69 411 GLN A O 1
ATOM 3238 N N . GLY A 1 412 ? -20.399 8.526 21.019 1.00 90.19 412 GLY A N 1
ATOM 3239 C CA . GLY A 1 412 ? -20.898 7.170 20.814 1.00 90.19 412 GLY A CA 1
ATOM 3240 C C . GLY A 1 412 ? -21.829 6.716 21.938 1.00 90.19 412 GLY A C 1
ATOM 3241 O O . GLY A 1 412 ? -21.997 7.390 22.957 1.00 90.19 412 GLY A O 1
ATOM 3242 N N . ASN A 1 413 ? -22.420 5.538 21.763 1.00 93.38 413 ASN A N 1
ATOM 3243 C CA . ASN A 1 413 ? -23.248 4.919 22.787 1.00 93.38 413 ASN A CA 1
ATOM 3244 C C . ASN A 1 413 ? -22.378 4.317 23.907 1.00 93.38 413 ASN A C 1
ATOM 3246 O O . ASN A 1 413 ? -21.526 3.463 23.653 1.00 93.38 413 ASN A O 1
ATOM 3250 N N . LEU A 1 414 ? -22.604 4.750 25.152 1.00 91.94 414 LEU A N 1
ATOM 3251 C CA . LEU A 1 414 ? -21.886 4.233 26.321 1.00 91.94 414 LEU A CA 1
ATOM 3252 C C . LEU A 1 414 ? -22.220 2.775 26.630 1.00 91.94 414 LEU A C 1
ATOM 3254 O O . LEU A 1 414 ? -21.328 2.043 27.046 1.00 91.94 414 LEU A O 1
ATOM 3258 N N . TYR A 1 415 ? -23.454 2.333 26.376 1.00 93.56 415 TYR A N 1
ATOM 3259 C CA . TYR A 1 415 ? -23.828 0.928 26.548 1.00 93.56 415 TYR A CA 1
ATOM 3260 C C . TYR A 1 415 ? -23.013 0.030 25.617 1.00 93.56 415 TYR A C 1
ATOM 3262 O O . TYR A 1 415 ? -22.472 -0.984 26.052 1.00 93.56 415 TYR A O 1
ATOM 3270 N N . ASP A 1 416 ? -22.858 0.434 24.354 1.00 95.56 416 ASP A N 1
ATOM 3271 C CA . ASP A 1 416 ? -22.054 -0.313 23.388 1.00 95.56 416 ASP A CA 1
ATOM 3272 C C . ASP A 1 416 ? -20.572 -0.313 23.749 1.00 95.56 416 ASP A C 1
ATOM 3274 O O . ASP A 1 416 ? -19.934 -1.365 23.672 1.00 95.56 416 ASP A O 1
ATOM 3278 N N . PHE A 1 417 ? -20.041 0.836 24.176 1.00 95.75 417 PHE A N 1
ATOM 3279 C CA . PHE A 1 417 ? -18.662 0.948 24.643 1.00 95.75 417 PHE A CA 1
ATOM 3280 C C . PHE A 1 417 ? -18.395 0.014 25.826 1.00 95.75 417 PHE A C 1
ATOM 3282 O O . PHE A 1 417 ? -17.480 -0.806 25.770 1.00 95.75 417 PHE A O 1
ATOM 3289 N N . TYR A 1 418 ? -19.212 0.086 26.876 1.00 95.94 418 TYR A N 1
ATOM 3290 C CA . TYR A 1 418 ? -19.025 -0.731 28.070 1.00 95.94 418 TYR A CA 1
ATOM 3291 C C . TYR A 1 418 ? -19.291 -2.219 27.823 1.00 95.94 418 TYR A C 1
ATOM 3293 O O . TYR A 1 418 ? -18.608 -3.050 28.415 1.00 95.94 418 TYR A O 1
ATOM 3301 N N . ALA A 1 419 ? -20.161 -2.573 26.872 1.00 96.12 419 ALA A N 1
ATOM 3302 C CA . ALA A 1 419 ? -20.285 -3.951 26.401 1.00 96.12 419 ALA A CA 1
ATOM 3303 C C . ALA A 1 419 ? -18.992 -4.462 25.735 1.00 96.12 419 ALA A C 1
ATOM 3305 O O . ALA A 1 419 ? -18.676 -5.645 25.831 1.00 96.12 419 ALA A O 1
ATOM 3306 N N . VAL A 1 420 ? -18.216 -3.598 25.065 1.00 97.12 420 VAL A N 1
ATOM 3307 C CA . VAL A 1 420 ? -16.870 -3.964 24.583 1.00 97.12 420 VAL A CA 1
ATOM 3308 C C . VAL A 1 420 ? -15.897 -4.100 25.754 1.00 97.12 420 VAL A C 1
ATOM 3310 O O . VAL A 1 420 ? -15.165 -5.083 25.809 1.00 97.12 420 VAL A O 1
ATOM 3313 N N . VAL A 1 421 ? -15.890 -3.156 26.702 1.00 96.06 421 VAL A N 1
ATOM 3314 C CA . VAL A 1 421 ? -15.015 -3.217 27.891 1.00 96.06 421 VAL A CA 1
ATOM 3315 C C . VAL A 1 421 ? -15.218 -4.518 28.665 1.00 96.06 421 VAL A C 1
ATOM 3317 O O . VAL A 1 421 ? -14.246 -5.139 29.079 1.00 96.06 421 VAL A O 1
ATOM 3320 N N . GLU A 1 422 ? -16.460 -4.966 28.813 1.00 94.44 422 GLU A N 1
ATOM 3321 C CA . GLU A 1 422 ? -16.803 -6.214 29.495 1.00 94.44 422 GLU A CA 1
ATOM 3322 C C . GLU A 1 422 ? -16.193 -7.447 28.812 1.00 94.44 422 GLU A C 1
ATOM 3324 O O . GLU A 1 422 ? -15.639 -8.313 29.486 1.00 94.44 422 GLU A O 1
ATOM 3329 N N . VAL A 1 423 ? -16.180 -7.487 27.474 1.00 94.75 423 VAL A N 1
ATOM 3330 C CA . VAL A 1 423 ? -15.486 -8.539 26.708 1.00 94.75 423 VAL A CA 1
ATOM 3331 C C . VAL A 1 423 ? -13.973 -8.504 26.967 1.00 94.75 423 VAL A C 1
ATOM 3333 O O . VAL A 1 423 ? -13.335 -9.546 27.081 1.00 94.75 423 VAL A O 1
ATOM 3336 N N . TYR A 1 424 ? -13.396 -7.310 27.104 1.00 94.81 424 TYR A N 1
ATOM 3337 C CA . TYR A 1 424 ? -11.962 -7.095 27.326 1.00 94.81 424 TYR A CA 1
ATOM 3338 C C . TYR A 1 424 ? -11.542 -7.108 28.807 1.00 94.81 424 TYR A C 1
ATOM 3340 O O . TYR A 1 424 ? -10.353 -6.954 29.093 1.00 94.81 424 TYR A O 1
ATOM 3348 N N . MET A 1 425 ? -12.473 -7.324 29.742 1.00 92.44 425 MET A N 1
ATOM 3349 C CA . MET A 1 425 ? -12.310 -7.039 31.175 1.00 92.44 425 MET A CA 1
ATOM 3350 C C . MET A 1 425 ? -11.045 -7.645 31.794 1.00 92.44 425 MET A C 1
ATOM 3352 O O . MET A 1 425 ? -10.361 -6.973 32.560 1.00 92.44 425 MET A O 1
ATOM 3356 N N . ALA A 1 426 ? -10.694 -8.879 31.420 1.00 90.00 426 ALA A N 1
ATOM 3357 C CA . ALA A 1 426 ? -9.516 -9.584 31.936 1.00 90.00 426 ALA A CA 1
ATOM 3358 C C . ALA A 1 426 ? -8.173 -8.899 31.602 1.00 90.00 426 ALA A C 1
ATOM 3360 O O . ALA A 1 426 ? -7.163 -9.180 32.242 1.00 90.00 426 ALA A O 1
ATOM 3361 N N . TYR A 1 427 ? -8.157 -8.015 30.603 1.00 91.38 427 TYR A N 1
ATOM 3362 C CA . TYR A 1 427 ? -6.972 -7.294 30.132 1.00 91.38 427 TYR A CA 1
ATOM 3363 C C . TYR A 1 427 ? -7.005 -5.801 30.481 1.00 91.38 427 TYR A C 1
ATOM 3365 O O . TYR A 1 427 ? -6.004 -5.106 30.307 1.00 91.38 427 TYR A O 1
ATOM 3373 N N . CYS A 1 428 ? -8.151 -5.286 30.929 1.00 92.69 428 CYS A N 1
ATOM 3374 C CA . CYS A 1 428 ? -8.340 -3.866 31.182 1.00 92.69 428 CYS A CA 1
ATOM 3375 C C . CYS A 1 428 ? -7.618 -3.400 32.458 1.00 92.69 428 CYS A C 1
ATOM 3377 O O . CYS A 1 428 ? -7.555 -4.135 33.447 1.00 92.69 428 CYS A O 1
ATOM 3379 N N . PRO A 1 429 ? -7.128 -2.146 32.493 1.00 92.62 429 PRO A N 1
ATOM 3380 C CA . PRO A 1 429 ? -6.693 -1.520 33.731 1.00 92.62 429 PRO A CA 1
ATOM 3381 C C . PRO A 1 429 ? -7.817 -1.487 34.766 1.00 92.62 429 PRO A C 1
ATOM 3383 O O . PRO A 1 429 ? -8.991 -1.319 34.430 1.00 92.62 429 PRO A O 1
ATOM 3386 N N . LEU A 1 430 ? -7.437 -1.547 36.043 1.00 92.31 430 LEU A N 1
ATOM 3387 C CA . LEU A 1 430 ? -8.378 -1.519 37.163 1.00 92.31 430 LEU A CA 1
ATOM 3388 C C . LEU A 1 430 ? -9.352 -0.330 37.089 1.00 92.31 430 LEU A C 1
ATOM 3390 O O . LEU A 1 430 ? -10.545 -0.506 37.303 1.00 92.31 430 LEU A O 1
ATOM 3394 N N . ALA A 1 431 ? -8.855 0.861 36.740 1.00 92.31 431 ALA A N 1
ATOM 3395 C CA . ALA A 1 431 ? -9.675 2.068 36.635 1.00 92.31 431 ALA A CA 1
ATOM 3396 C C . ALA A 1 431 ? -10.812 1.923 35.608 1.00 92.31 431 ALA A C 1
ATOM 3398 O O . ALA A 1 431 ? -11.942 2.310 35.894 1.00 92.31 431 ALA A O 1
ATOM 3399 N N . THR A 1 432 ? -10.531 1.311 34.456 1.00 93.62 432 THR A N 1
ATOM 3400 C CA . THR A 1 432 ? -11.517 1.063 33.397 1.00 93.62 432 THR A CA 1
ATOM 3401 C C . THR A 1 432 ? -12.612 0.105 33.863 1.00 93.62 432 THR A C 1
ATOM 3403 O O . THR A 1 432 ? -13.797 0.336 33.622 1.00 93.62 432 THR A O 1
ATOM 3406 N N . VAL A 1 433 ? -12.237 -0.950 34.595 1.00 95.19 433 VAL A N 1
ATOM 3407 C CA . VAL A 1 433 ? -13.203 -1.914 35.147 1.00 95.19 433 VAL A CA 1
ATOM 3408 C C . VAL A 1 433 ? -14.047 -1.276 36.261 1.00 95.19 433 VAL A C 1
ATOM 3410 O O . VAL A 1 433 ? -15.258 -1.467 36.306 1.00 95.19 433 VAL A O 1
ATOM 3413 N N . THR A 1 434 ? -13.451 -0.442 37.115 1.00 94.50 434 THR A N 1
ATOM 3414 C CA . THR A 1 434 ? -14.173 0.354 38.126 1.00 94.50 434 THR A CA 1
ATOM 3415 C C . THR A 1 434 ? -15.174 1.327 37.492 1.00 94.50 434 THR A C 1
ATOM 3417 O O . THR A 1 434 ? -16.290 1.493 38.000 1.00 94.50 434 THR A O 1
ATOM 3420 N N . ASN A 1 435 ? -14.821 1.954 36.367 1.00 94.12 435 ASN A N 1
ATOM 3421 C CA . ASN A 1 435 ? -15.732 2.818 35.613 1.00 94.12 435 ASN A CA 1
ATOM 3422 C C . ASN A 1 435 ? -16.907 2.018 35.023 1.00 94.12 435 ASN A C 1
ATOM 3424 O O . ASN A 1 435 ? -18.053 2.455 35.131 1.00 94.12 435 ASN A O 1
ATOM 3428 N N . LEU A 1 436 ? -16.651 0.812 34.499 1.00 95.56 436 LEU A N 1
ATOM 3429 C CA . LEU A 1 436 ? -17.696 -0.113 34.043 1.00 95.56 436 LEU A CA 1
ATOM 3430 C C . LEU A 1 436 ? -18.681 -0.479 35.168 1.00 95.56 436 LEU A C 1
ATOM 3432 O O . LEU A 1 436 ? -19.892 -0.423 34.951 1.00 95.56 436 LEU A O 1
ATOM 3436 N N . VAL A 1 437 ? -18.194 -0.806 36.372 1.00 95.94 437 VAL A N 1
ATOM 3437 C CA . VAL A 1 437 ? -19.071 -1.088 37.529 1.00 95.94 437 VAL A CA 1
ATOM 3438 C C . VAL A 1 437 ? -19.919 0.132 37.881 1.00 95.94 437 VAL A C 1
ATOM 3440 O O . VAL A 1 437 ? -21.119 -0.000 38.110 1.00 95.94 437 VAL A O 1
ATOM 3443 N N . THR A 1 438 ? -19.318 1.325 37.870 1.00 93.94 438 THR A N 1
ATOM 3444 C CA . THR A 1 438 ? -20.030 2.585 38.143 1.00 93.94 438 THR A CA 1
ATOM 3445 C C . THR A 1 438 ? -21.154 2.814 37.134 1.00 93.94 438 THR A C 1
ATOM 3447 O O . THR A 1 438 ? -22.269 3.143 37.521 1.00 93.94 438 THR A O 1
ATOM 3450 N N . PHE A 1 439 ? -20.885 2.580 35.848 1.00 93.94 439 PHE A N 1
ATOM 3451 C CA . PHE A 1 439 ? -21.886 2.693 34.792 1.00 93.94 439 PHE A CA 1
ATOM 3452 C C . PHE A 1 439 ? -23.031 1.682 34.965 1.00 93.94 439 PHE A C 1
ATOM 3454 O O . PHE A 1 439 ? -24.201 2.044 34.872 1.00 93.94 439 PHE A O 1
ATOM 3461 N N . ARG A 1 440 ? -22.719 0.416 35.274 1.00 94.50 440 ARG A N 1
ATOM 3462 C CA . ARG A 1 440 ? -23.739 -0.621 35.518 1.00 94.50 440 ARG A CA 1
ATOM 3463 C C . ARG A 1 440 ? -24.587 -0.334 36.762 1.00 94.50 440 ARG A C 1
ATOM 3465 O O . ARG A 1 440 ? -25.772 -0.665 36.770 1.00 94.50 440 ARG A O 1
ATOM 3472 N N . ALA A 1 441 ? -24.014 0.307 37.781 1.00 93.12 441 ALA A N 1
ATOM 3473 C CA . ALA A 1 441 ? -24.724 0.663 39.007 1.00 93.12 441 ALA A CA 1
ATOM 3474 C C . ALA A 1 441 ? -25.914 1.609 38.757 1.00 93.12 441 ALA A C 1
ATOM 3476 O O . ALA A 1 441 ? -26.929 1.496 39.443 1.00 93.12 441 ALA A O 1
ATOM 3477 N N . GLU A 1 442 ? -25.848 2.485 37.744 1.00 90.75 442 GLU A N 1
ATOM 3478 C CA . GLU A 1 442 ? -26.941 3.417 37.411 1.00 90.75 442 GLU A CA 1
ATOM 3479 C C . GLU A 1 442 ? -28.255 2.688 37.079 1.00 90.75 442 GLU A C 1
ATOM 3481 O O . GLU A 1 442 ? -29.335 3.137 37.476 1.00 90.75 442 GLU A O 1
ATOM 3486 N N . ALA A 1 443 ? -28.163 1.536 36.405 1.00 90.94 443 ALA A N 1
ATOM 3487 C CA . ALA A 1 443 ? -29.305 0.707 36.013 1.00 90.94 443 ALA A CA 1
ATOM 3488 C C . ALA A 1 443 ? -29.809 -0.219 37.135 1.00 90.94 443 ALA A C 1
ATOM 3490 O O . ALA A 1 443 ? -30.829 -0.889 36.975 1.00 90.94 443 ALA A O 1
ATOM 3491 N N . CYS A 1 444 ? -29.108 -0.274 38.269 1.00 90.25 444 CYS A N 1
ATOM 3492 C CA . CYS A 1 444 ? -29.480 -1.104 39.414 1.00 90.25 444 CYS A CA 1
ATOM 3493 C C . CYS A 1 444 ? -30.422 -0.375 40.390 1.00 90.25 444 CYS A C 1
ATOM 3495 O O . CYS A 1 444 ? -30.875 -0.961 41.368 1.00 90.25 444 CYS A O 1
ATOM 3497 N N . HIS A 1 445 ? -30.747 0.897 40.141 1.00 86.88 445 HIS A N 1
ATOM 3498 C CA . HIS A 1 445 ? -31.653 1.671 40.985 1.00 86.88 445 HIS A CA 1
ATOM 3499 C C . HIS A 1 445 ? -33.123 1.536 40.520 1.00 86.88 445 HIS A C 1
ATOM 3501 O O . HIS A 1 445 ? -33.392 1.736 39.331 1.00 86.88 445 HIS A O 1
ATOM 3507 N N . PRO A 1 446 ? -34.112 1.305 41.415 1.00 85.38 446 PRO A N 1
ATOM 3508 C CA . PRO A 1 446 ? -35.512 1.084 41.019 1.00 85.38 446 PRO A CA 1
ATOM 3509 C C . PRO A 1 446 ? -36.175 2.237 40.267 1.00 85.38 446 PRO A C 1
ATOM 3511 O O . PRO A 1 446 ? -37.080 2.026 39.467 1.00 85.38 446 PRO A O 1
ATOM 3514 N N . ALA A 1 447 ? -35.746 3.473 40.532 1.00 86.00 447 ALA A N 1
ATOM 3515 C CA . ALA A 1 447 ? -36.235 4.641 39.796 1.00 86.00 447 ALA A CA 1
ATOM 3516 C C . ALA A 1 447 ? -35.588 4.808 38.408 1.00 86.00 447 ALA A C 1
ATOM 3518 O O . ALA A 1 447 ? -36.076 5.618 37.623 1.00 86.00 447 ALA A O 1
ATOM 3519 N N . SER A 1 448 ? -34.500 4.088 38.119 1.00 87.19 448 SER A N 1
ATOM 3520 C CA . SER A 1 448 ? -33.774 4.180 36.847 1.00 87.19 448 SER A CA 1
ATOM 3521 C C . SER A 1 448 ? -34.264 3.154 35.827 1.00 87.19 448 SER A C 1
ATOM 3523 O O . SER A 1 448 ? -34.423 3.493 34.658 1.00 87.19 448 SER A O 1
ATOM 3525 N N . ASP A 1 449 ? -34.516 1.912 36.257 1.00 87.19 449 ASP A N 1
ATOM 3526 C CA . ASP A 1 449 ? -34.918 0.809 35.378 1.00 87.19 449 ASP A CA 1
ATOM 3527 C C . ASP A 1 449 ? -35.959 -0.095 36.062 1.00 87.19 449 ASP A C 1
ATOM 3529 O O . ASP A 1 449 ? -35.841 -0.448 37.233 1.00 87.19 449 ASP A O 1
ATOM 3533 N N . SER A 1 450 ? -36.976 -0.525 35.316 1.00 88.25 450 SER A N 1
ATOM 3534 C CA . SER A 1 450 ? -37.945 -1.531 35.768 1.00 88.25 450 SER A CA 1
ATOM 3535 C C . SER A 1 450 ? -37.320 -2.898 36.086 1.00 88.25 450 SER A C 1
ATOM 3537 O O . SER A 1 450 ? -37.837 -3.614 36.940 1.00 88.25 450 SER A O 1
ATOM 3539 N N . ASN A 1 451 ? -36.205 -3.249 35.435 1.00 89.38 451 ASN A N 1
ATOM 3540 C CA . ASN A 1 451 ? -35.470 -4.503 35.623 1.00 89.38 451 ASN A CA 1
ATOM 3541 C C . ASN A 1 451 ? -34.307 -4.370 36.621 1.00 89.38 451 ASN A C 1
ATOM 3543 O O . ASN A 1 451 ? -33.422 -5.225 36.655 1.00 89.38 451 ASN A O 1
ATOM 3547 N N . TRP A 1 452 ? -34.299 -3.319 37.445 1.00 89.44 452 TRP A N 1
ATOM 3548 C CA . TRP A 1 452 ? -33.201 -2.992 38.359 1.00 89.44 452 TRP A CA 1
ATOM 3549 C C . TRP A 1 452 ? -32.719 -4.166 39.227 1.00 89.44 452 TRP A C 1
ATOM 3551 O O . TRP A 1 452 ? -31.518 -4.312 39.430 1.00 89.44 452 TRP A O 1
ATOM 3561 N N . LEU A 1 453 ? -33.629 -5.021 39.714 1.00 86.25 453 LEU A N 1
ATOM 3562 C CA . LEU A 1 453 ? -33.278 -6.155 40.574 1.00 86.25 453 LEU A CA 1
ATOM 3563 C C . LEU A 1 453 ? -32.484 -7.219 39.805 1.00 86.25 453 LEU A C 1
ATOM 3565 O O . LEU A 1 453 ? -31.516 -7.762 40.331 1.00 86.25 453 LEU A O 1
ATOM 3569 N N . ALA A 1 454 ? -32.859 -7.478 38.548 1.00 89.38 454 ALA A N 1
ATOM 3570 C CA . ALA A 1 454 ? -32.109 -8.370 37.668 1.00 89.38 454 ALA A CA 1
ATOM 3571 C C . ALA A 1 454 ? -30.741 -7.766 37.317 1.00 89.38 454 ALA A C 1
ATOM 3573 O O . ALA A 1 454 ? -29.730 -8.450 37.416 1.00 89.38 454 ALA A O 1
ATOM 3574 N N . ASN A 1 455 ? -30.692 -6.462 37.019 1.00 91.31 455 ASN A N 1
ATOM 3575 C CA . ASN A 1 455 ? -29.434 -5.754 36.764 1.00 91.31 455 ASN A CA 1
ATOM 3576 C C . ASN A 1 455 ? -28.480 -5.820 37.971 1.00 91.31 455 ASN A C 1
ATOM 3578 O O . ASN A 1 455 ? -27.276 -6.003 37.799 1.00 91.31 455 ASN A O 1
ATOM 3582 N N . LEU A 1 456 ? -29.015 -5.699 39.190 1.00 89.25 456 LEU A N 1
ATOM 3583 C CA . LEU A 1 456 ? -28.241 -5.788 40.426 1.00 89.25 456 LEU A CA 1
ATOM 3584 C C . LEU A 1 456 ? -27.724 -7.209 40.680 1.00 89.25 456 LEU A C 1
ATOM 3586 O O . LEU A 1 456 ? -26.561 -7.378 41.047 1.00 89.25 456 LEU A O 1
ATOM 3590 N N . HIS A 1 457 ? -28.558 -8.223 40.439 1.00 88.94 457 HIS A N 1
ATOM 3591 C CA . HIS A 1 457 ? -28.134 -9.621 40.469 1.00 88.94 457 HIS A CA 1
ATOM 3592 C C . HIS A 1 457 ? -26.990 -9.876 39.479 1.00 88.94 457 HIS A C 1
ATOM 3594 O O . HIS A 1 457 ? -25.952 -10.418 39.860 1.00 88.94 457 HIS A O 1
ATOM 3600 N N . ASP A 1 458 ? -27.135 -9.422 38.234 1.00 92.00 458 ASP A N 1
ATOM 3601 C CA . ASP A 1 458 ? -26.121 -9.587 37.192 1.00 92.00 458 ASP A CA 1
ATOM 3602 C C . ASP A 1 458 ? -24.815 -8.856 37.536 1.00 92.00 458 ASP A C 1
ATOM 3604 O O . ASP A 1 458 ? -23.729 -9.386 37.291 1.00 92.00 458 ASP A O 1
ATOM 3608 N N . LEU A 1 459 ? -24.892 -7.673 38.159 1.00 93.31 459 LEU A N 1
ATOM 3609 C CA . LEU A 1 459 ? -23.724 -6.929 38.636 1.00 93.31 459 LEU A CA 1
ATOM 3610 C C . LEU A 1 459 ? -22.950 -7.736 39.689 1.00 93.31 459 LEU A C 1
ATOM 3612 O O . LEU A 1 459 ? -21.735 -7.900 39.566 1.00 93.31 459 LEU A O 1
ATOM 3616 N N . VAL A 1 460 ? -23.633 -8.287 40.695 1.00 90.25 460 VAL A N 1
ATOM 3617 C CA . VAL A 1 460 ? -22.995 -9.116 41.734 1.00 90.25 460 VAL A CA 1
ATOM 3618 C C . VAL A 1 460 ? -22.424 -10.403 41.129 1.00 90.25 460 VAL A C 1
ATOM 3620 O O . VAL A 1 460 ? -21.270 -10.753 41.392 1.00 90.25 460 VAL A O 1
ATOM 3623 N N . ALA A 1 461 ? -23.184 -11.078 40.266 1.00 90.31 461 ALA A N 1
ATOM 3624 C CA . ALA A 1 461 ? -22.754 -12.308 39.607 1.00 90.31 461 ALA A CA 1
ATOM 3625 C C . ALA A 1 461 ? -21.522 -12.103 38.706 1.00 90.31 461 ALA A C 1
ATOM 3627 O O . ALA A 1 461 ? -20.670 -12.985 38.622 1.00 90.31 461 ALA A O 1
ATOM 3628 N N . THR A 1 462 ? -21.403 -10.939 38.062 1.00 92.19 462 THR A N 1
ATOM 3629 C CA . THR A 1 462 ? -20.308 -10.636 37.127 1.00 92.19 462 THR A CA 1
ATOM 3630 C C . THR A 1 462 ? -19.062 -10.109 37.838 1.00 92.19 462 THR A C 1
ATOM 3632 O O . THR A 1 462 ? -17.950 -10.531 37.526 1.00 92.19 462 THR A O 1
ATOM 3635 N N . PHE A 1 463 ? -19.223 -9.189 38.797 1.00 92.50 463 PHE A N 1
ATOM 3636 C CA . PHE A 1 463 ? -18.104 -8.427 39.367 1.00 92.50 463 PHE A CA 1
ATOM 3637 C C . PHE A 1 463 ? -17.700 -8.843 40.782 1.00 92.50 463 PHE A C 1
ATOM 3639 O O . PHE A 1 463 ? -16.600 -8.500 41.209 1.00 92.50 463 PHE A O 1
ATOM 3646 N N . PHE A 1 464 ? -18.557 -9.556 41.518 1.00 88.56 464 PHE A N 1
ATOM 3647 C CA . PHE A 1 464 ? -18.265 -9.986 42.887 1.00 88.56 464 PHE A CA 1
ATOM 3648 C C . PHE A 1 464 ? -18.041 -11.500 43.002 1.00 88.56 464 PHE A C 1
ATOM 3650 O O . PHE A 1 464 ? -17.045 -11.921 43.599 1.00 88.56 464 PHE A O 1
ATOM 3657 N N . ALA A 1 465 ? -18.940 -12.305 42.427 1.00 84.62 465 ALA A N 1
ATOM 3658 C CA . ALA A 1 465 ? -18.945 -13.761 42.589 1.00 84.62 465 ALA A CA 1
ATOM 3659 C C . ALA A 1 465 ? -17.678 -14.481 42.070 1.00 84.62 465 ALA A C 1
ATOM 3661 O O . ALA A 1 465 ? -17.225 -15.417 42.730 1.00 84.62 465 ALA A O 1
ATOM 3662 N N . PRO A 1 466 ? -17.061 -14.096 40.932 1.00 87.38 466 PRO A N 1
ATOM 3663 C CA . PRO A 1 466 ? -15.879 -14.796 40.442 1.00 87.38 466 PRO A CA 1
ATOM 3664 C C . PRO A 1 466 ? -14.618 -14.406 41.228 1.00 87.38 466 PRO A C 1
ATOM 3666 O O . PRO A 1 466 ? -14.250 -13.234 41.303 1.00 87.38 466 PRO A O 1
ATOM 3669 N N . THR A 1 467 ? -13.879 -15.401 41.723 1.00 80.31 467 THR A N 1
ATOM 3670 C CA . THR A 1 467 ? -12.625 -15.204 42.483 1.00 80.31 467 THR A CA 1
ATOM 3671 C C . THR A 1 467 ? -11.481 -14.612 41.653 1.00 80.31 467 THR A C 1
ATOM 3673 O O . THR A 1 467 ? -10.536 -14.058 42.206 1.00 80.31 467 THR A O 1
ATOM 3676 N N . GLY A 1 468 ? -11.560 -14.697 40.320 1.00 82.44 468 GLY A N 1
ATOM 3677 C CA . GLY A 1 468 ? -10.578 -14.110 39.403 1.00 82.44 468 GLY A CA 1
ATOM 3678 C C . GLY A 1 468 ? -10.693 -12.591 39.225 1.00 82.44 468 GLY A C 1
ATOM 3679 O O . GLY A 1 468 ? -9.818 -11.991 38.601 1.00 82.44 468 GLY A O 1
ATOM 3680 N N . VAL A 1 469 ? -11.752 -11.957 39.741 1.00 86.88 469 VAL A N 1
ATOM 3681 C CA . VAL A 1 469 ? -11.934 -10.501 39.661 1.00 86.88 469 VAL A CA 1
ATOM 3682 C C . VAL A 1 469 ? -11.112 -9.811 40.753 1.00 86.88 469 VAL A C 1
ATOM 3684 O O . VAL A 1 469 ? -11.018 -10.277 41.884 1.00 86.88 469 VAL A O 1
ATOM 3687 N N . HIS A 1 470 ? -10.504 -8.670 40.428 1.00 89.50 470 HIS A N 1
ATOM 3688 C CA . HIS A 1 470 ? -9.672 -7.930 41.375 1.00 89.50 470 HIS A CA 1
ATOM 3689 C C . HIS A 1 470 ? -10.479 -7.458 42.602 1.00 89.50 470 HIS A C 1
ATOM 3691 O O . HIS A 1 470 ? -11.544 -6.862 42.445 1.00 89.50 470 HIS A O 1
ATOM 3697 N N . VAL A 1 471 ? -9.937 -7.625 43.817 1.00 88.81 471 VAL A N 1
ATOM 3698 C CA . VAL A 1 471 ? -10.624 -7.316 45.093 1.00 88.81 471 VAL A CA 1
ATOM 3699 C C . VAL A 1 471 ? -11.260 -5.923 45.135 1.00 88.81 471 VAL A C 1
ATOM 3701 O O . VAL A 1 471 ? -12.394 -5.778 45.569 1.00 88.81 471 VAL A O 1
ATOM 3704 N N . ILE A 1 472 ? -10.588 -4.892 44.612 1.00 91.19 472 ILE A N 1
ATOM 3705 C CA . ILE A 1 472 ? -11.137 -3.522 44.558 1.00 91.19 472 ILE A CA 1
ATOM 3706 C C . ILE A 1 472 ? -12.452 -3.453 43.757 1.00 91.19 472 ILE A C 1
ATOM 3708 O O . ILE A 1 472 ? -13.381 -2.770 44.179 1.00 91.19 472 ILE A O 1
ATOM 3712 N N . VAL A 1 473 ? -12.555 -4.178 42.639 1.00 93.19 473 VAL A N 1
ATOM 3713 C CA . VAL A 1 473 ? -13.780 -4.249 41.821 1.00 93.19 473 VAL A CA 1
ATOM 3714 C C . VAL A 1 473 ? -14.872 -5.009 42.576 1.00 93.19 473 VAL A C 1
ATOM 3716 O O . VAL A 1 473 ? -16.011 -4.551 42.632 1.00 93.19 473 VAL A O 1
ATOM 3719 N N . ARG A 1 474 ? -14.506 -6.120 43.231 1.00 91.31 474 ARG A N 1
ATOM 3720 C CA . ARG A 1 474 ? -15.412 -6.926 44.066 1.00 91.31 474 ARG A CA 1
ATOM 3721 C C . ARG A 1 474 ? -16.002 -6.097 45.215 1.00 91.31 474 ARG A C 1
ATOM 3723 O O . ARG A 1 474 ? -17.212 -6.095 45.424 1.00 91.31 474 ARG A O 1
ATOM 3730 N N . LEU A 1 475 ? -15.165 -5.331 45.917 1.00 89.81 475 LEU A N 1
ATOM 3731 C CA . LEU A 1 475 ? -15.580 -4.428 46.995 1.00 89.81 475 LEU A CA 1
ATOM 3732 C C . LEU A 1 475 ? -16.487 -3.299 46.495 1.00 89.81 475 LEU A C 1
ATOM 3734 O O . LEU A 1 475 ? -17.448 -2.940 47.171 1.00 89.81 475 LEU A O 1
ATOM 3738 N N . GLN A 1 476 ? -16.214 -2.751 45.311 1.00 93.38 476 GLN A N 1
ATOM 3739 C CA . GLN A 1 476 ? -17.076 -1.741 44.703 1.00 93.38 476 GLN A CA 1
ATOM 3740 C C . GLN A 1 476 ? -18.458 -2.311 44.358 1.00 93.38 476 GLN A C 1
ATOM 3742 O O . GLN A 1 476 ? -19.464 -1.669 44.646 1.00 93.38 476 GLN A O 1
ATOM 3747 N N . ALA A 1 477 ? -18.521 -3.523 43.800 1.00 91.81 477 ALA A N 1
ATOM 3748 C CA . ALA A 1 477 ? -19.783 -4.207 43.526 1.00 91.81 477 ALA A CA 1
ATOM 3749 C C . ALA A 1 477 ? -20.601 -4.449 44.810 1.00 91.81 477 ALA A C 1
ATOM 3751 O O . ALA A 1 477 ? -21.805 -4.194 44.830 1.00 91.81 477 ALA A O 1
ATOM 3752 N N . LEU A 1 478 ? -19.944 -4.846 45.908 1.00 88.44 478 LEU A N 1
ATOM 3753 C CA . LEU A 1 478 ? -20.585 -4.949 47.224 1.00 88.44 478 LEU A CA 1
ATOM 3754 C C . LEU A 1 478 ? -21.073 -3.595 47.762 1.00 88.44 478 LEU A C 1
ATOM 3756 O O . LEU A 1 478 ? -22.143 -3.540 48.363 1.00 88.44 478 LEU A O 1
ATOM 3760 N N . SER A 1 479 ? -20.329 -2.504 47.543 1.00 90.62 479 SER A N 1
ATOM 3761 C CA . SER A 1 479 ? -20.771 -1.151 47.926 1.00 90.62 479 SER A CA 1
ATOM 3762 C C . SER A 1 479 ? -22.055 -0.763 47.197 1.00 90.62 479 SER A C 1
ATOM 3764 O O . SER A 1 479 ? -22.990 -0.274 47.821 1.00 90.62 479 SER A O 1
ATOM 3766 N N . VAL A 1 480 ? -22.138 -1.051 45.895 1.00 90.81 480 VAL A N 1
ATOM 3767 C CA . VAL A 1 480 ? -23.344 -0.804 45.090 1.00 90.81 480 VAL A CA 1
ATOM 3768 C C . VAL A 1 480 ? -24.532 -1.610 45.624 1.00 90.81 480 VAL A C 1
ATOM 3770 O O . VAL A 1 480 ? -25.616 -1.057 45.808 1.00 90.81 480 VAL A O 1
ATOM 3773 N N . LEU A 1 481 ? -24.327 -2.896 45.939 1.00 88.00 481 LEU A N 1
ATOM 3774 C CA . LEU A 1 481 ? -25.350 -3.738 46.566 1.00 88.00 481 LEU A CA 1
ATOM 3775 C C . LEU A 1 481 ? -25.834 -3.141 47.891 1.00 88.00 481 LEU A C 1
ATOM 3777 O O . LEU A 1 481 ? -27.038 -3.001 48.098 1.00 88.00 481 LEU A O 1
ATOM 3781 N N . HIS A 1 482 ? -24.902 -2.761 48.766 1.00 85.31 482 HIS A N 1
ATOM 3782 C CA . HIS A 1 482 ? -25.207 -2.147 50.053 1.00 85.31 482 HIS A CA 1
ATOM 3783 C C . HIS A 1 482 ? -26.042 -0.872 49.895 1.00 85.31 482 HIS A C 1
ATOM 3785 O O . HIS A 1 482 ? -27.089 -0.727 50.528 1.00 85.31 482 HIS A O 1
ATOM 3791 N N . GLU A 1 483 ? -25.607 0.043 49.031 1.00 87.88 483 GLU A N 1
ATOM 3792 C CA . GLU A 1 483 ? -26.275 1.323 48.792 1.00 87.88 483 GLU A CA 1
ATOM 3793 C C . GLU A 1 483 ? -27.701 1.130 48.266 1.00 87.88 483 GLU A C 1
ATOM 3795 O O . GLU A 1 483 ? -28.634 1.772 48.747 1.00 87.88 483 GLU A O 1
ATOM 3800 N N . ILE A 1 484 ? -27.909 0.208 47.326 1.00 86.31 484 ILE A N 1
ATOM 3801 C CA . ILE A 1 484 ? -29.239 -0.022 46.752 1.00 86.31 484 ILE A CA 1
ATOM 3802 C C . ILE A 1 484 ? -30.152 -0.721 47.756 1.00 86.31 484 ILE A C 1
ATOM 3804 O O . ILE A 1 484 ? -31.297 -0.306 47.932 1.00 86.31 484 ILE A O 1
ATOM 3808 N N . VAL A 1 485 ? -29.661 -1.745 48.454 1.00 80.00 485 VAL A N 1
ATOM 3809 C CA . VAL A 1 485 ? -30.452 -2.488 49.441 1.00 80.00 485 VAL A CA 1
ATOM 3810 C C . VAL A 1 485 ? -30.823 -1.588 50.625 1.00 80.00 485 VAL A C 1
ATOM 3812 O O . VAL A 1 485 ? -31.969 -1.607 51.070 1.00 80.00 485 VAL A O 1
ATOM 3815 N N . THR A 1 486 ? -29.923 -0.726 51.106 1.00 81.69 486 THR A N 1
ATOM 3816 C CA . THR A 1 486 ? -30.244 0.252 52.165 1.00 81.69 486 THR A CA 1
ATOM 3817 C C . THR A 1 486 ? -31.249 1.304 51.705 1.00 81.69 486 THR A C 1
ATOM 3819 O O . THR A 1 486 ? -32.208 1.595 52.427 1.00 81.69 486 THR A O 1
ATOM 3822 N N . LEU A 1 487 ? -31.080 1.843 50.495 1.00 82.12 487 LEU A N 1
ATOM 3823 C CA . LEU A 1 487 ? -31.985 2.838 49.923 1.00 82.12 487 LEU A CA 1
ATOM 3824 C C . LEU A 1 487 ? -33.391 2.277 49.702 1.00 82.12 487 LEU A C 1
ATOM 3826 O O . LEU A 1 487 ? -34.388 2.954 49.958 1.00 82.12 487 LEU A O 1
ATOM 3830 N N . CYS A 1 488 ? -33.474 1.025 49.262 1.00 76.69 488 CYS A N 1
ATOM 3831 C CA . CYS A 1 488 ? -34.726 0.400 48.874 1.00 76.69 488 CYS A CA 1
ATOM 3832 C C . CYS A 1 488 ? -35.353 -0.439 49.995 1.00 76.69 488 CYS A C 1
ATOM 3834 O O . CYS A 1 488 ? -36.396 -1.043 49.761 1.00 76.69 488 CYS A O 1
ATOM 3836 N N . ARG A 1 489 ? -34.798 -0.421 51.219 1.00 74.12 489 ARG A N 1
ATOM 3837 C CA . ARG A 1 489 ? -35.269 -1.222 52.371 1.00 74.12 489 ARG A CA 1
ATOM 3838 C C . ARG A 1 489 ? -36.753 -1.073 52.705 1.00 74.12 489 ARG A C 1
ATOM 3840 O O . ARG A 1 489 ? -37.345 -1.944 53.319 1.00 74.12 489 ARG A O 1
ATOM 3847 N N . HIS A 1 490 ? -37.336 0.072 52.352 1.00 71.50 490 HIS A N 1
ATOM 3848 C CA . HIS A 1 490 ? -38.740 0.400 52.631 1.00 71.50 490 HIS A CA 1
ATOM 3849 C C . HIS A 1 490 ? -39.672 0.122 51.447 1.00 71.50 490 HIS A C 1
ATOM 3851 O O . HIS A 1 490 ? -40.883 0.261 51.576 1.00 71.50 490 HIS A O 1
ATOM 3857 N N . ILE A 1 491 ? -39.097 -0.171 50.281 1.00 68.12 491 ILE A N 1
ATOM 3858 C CA . ILE A 1 491 ? -39.792 -0.344 48.997 1.00 68.12 491 ILE A CA 1
ATOM 3859 C C . ILE A 1 491 ? -39.696 -1.806 48.538 1.00 68.12 491 ILE A C 1
ATOM 3861 O O . ILE A 1 491 ? -40.551 -2.286 47.801 1.00 68.12 491 ILE A O 1
ATOM 3865 N N . CYS A 1 492 ? -38.652 -2.510 48.968 1.00 62.72 492 CYS A N 1
ATOM 3866 C CA . CYS A 1 492 ? -38.399 -3.899 48.639 1.00 62.72 492 CYS A CA 1
ATOM 3867 C C . CYS A 1 492 ? -39.035 -4.814 49.682 1.00 62.72 492 CYS A C 1
ATOM 3869 O O . CYS A 1 492 ? -38.662 -4.761 50.850 1.00 62.72 492 CYS A O 1
ATOM 3871 N N . ASP A 1 493 ? -39.966 -5.657 49.238 1.00 62.50 493 ASP A N 1
ATOM 3872 C CA . ASP A 1 493 ? -40.442 -6.821 49.994 1.00 62.50 493 ASP A CA 1
ATOM 3873 C C . ASP A 1 493 ? -39.304 -7.843 50.214 1.00 62.50 493 ASP A C 1
ATOM 3875 O O . ASP A 1 493 ? -38.254 -7.765 49.563 1.00 62.50 493 ASP A O 1
ATOM 3879 N N . ASP A 1 494 ? -39.563 -8.851 51.061 1.00 66.94 494 ASP A N 1
ATOM 3880 C CA . ASP A 1 494 ? -38.693 -9.997 51.407 1.00 66.94 494 ASP A CA 1
ATOM 3881 C C . ASP A 1 494 ? -37.927 -10.607 50.212 1.00 66.94 494 ASP A C 1
ATOM 3883 O O . ASP A 1 494 ? -36.830 -11.130 50.368 1.00 66.94 494 ASP A O 1
ATOM 3887 N N . ARG A 1 495 ? -38.435 -10.451 48.984 1.00 67.31 495 ARG A N 1
ATOM 3888 C CA . ARG A 1 495 ? -37.802 -10.902 47.736 1.00 67.31 495 ARG A CA 1
ATOM 3889 C C . ARG A 1 495 ? -36.375 -10.402 47.516 1.00 67.31 495 ARG A C 1
ATOM 3891 O O . ARG A 1 495 ? -35.560 -11.152 47.008 1.00 67.31 495 ARG A O 1
ATOM 3898 N N . VAL A 1 496 ? -36.039 -9.158 47.857 1.00 68.81 496 VAL A N 1
ATOM 3899 C CA . VAL A 1 496 ? -34.656 -8.661 47.653 1.00 68.81 496 VAL A CA 1
ATOM 3900 C C . VAL A 1 496 ? -33.699 -9.263 48.679 1.00 68.81 496 VAL A C 1
ATOM 3902 O O . VAL A 1 496 ? -32.524 -9.491 48.387 1.00 68.81 496 VAL A O 1
ATOM 3905 N N . LEU A 1 497 ? -34.215 -9.562 49.871 1.00 70.75 497 LEU A N 1
ATOM 3906 C CA . LEU A 1 497 ? -33.467 -10.254 50.907 1.00 70.75 497 LEU A CA 1
ATOM 3907 C C . LEU A 1 497 ? -33.239 -11.719 50.513 1.00 70.75 497 LEU A C 1
ATOM 3909 O O . LEU A 1 497 ? -32.095 -12.171 50.502 1.00 70.75 497 LEU A O 1
ATOM 3913 N N . ASP A 1 498 ? -34.298 -12.417 50.112 1.00 73.75 498 ASP A N 1
ATOM 3914 C CA . ASP A 1 498 ? -34.268 -13.846 49.795 1.00 73.75 498 ASP A CA 1
ATOM 3915 C C . ASP A 1 498 ? -33.570 -14.154 48.462 1.00 73.75 498 ASP A C 1
ATOM 3917 O O . ASP A 1 498 ? -32.740 -15.062 48.397 1.00 73.75 498 ASP A O 1
ATOM 3921 N N . ASP A 1 499 ? -33.864 -13.390 47.404 1.00 72.06 499 ASP A N 1
ATOM 3922 C CA . ASP A 1 499 ? -33.394 -13.693 46.045 1.00 72.06 499 ASP A CA 1
ATOM 3923 C C . ASP A 1 499 ? -31.967 -13.173 45.780 1.00 72.06 499 ASP A C 1
ATOM 3925 O O . ASP A 1 499 ? -31.325 -13.609 44.824 1.00 72.06 499 ASP A O 1
ATOM 3929 N N . LEU A 1 500 ? -31.454 -12.237 46.592 1.00 72.44 500 LEU A N 1
ATOM 3930 C CA . LEU A 1 500 ? -30.181 -11.559 46.314 1.00 72.44 500 LEU A CA 1
ATOM 3931 C C . LEU A 1 500 ? -29.271 -11.416 47.536 1.00 72.44 500 LEU A C 1
ATOM 3933 O O . LEU A 1 500 ? -28.108 -11.818 47.477 1.00 72.44 500 LEU A O 1
ATOM 3937 N N . PHE A 1 501 ? -29.769 -10.854 48.640 1.00 72.69 501 PHE A N 1
ATOM 3938 C CA . PHE A 1 501 ? -28.926 -10.577 49.806 1.00 72.69 501 PHE A CA 1
ATOM 3939 C C . PHE A 1 501 ? -28.409 -11.868 50.451 1.00 72.69 501 PHE A C 1
ATOM 3941 O O . PHE A 1 501 ? -27.203 -12.017 50.636 1.00 72.69 501 PHE A O 1
ATOM 3948 N N . VAL A 1 502 ? -29.291 -12.833 50.727 1.00 76.81 502 VAL A N 1
ATOM 3949 C CA . VAL A 1 502 ? -28.925 -14.119 51.344 1.00 76.81 502 VAL A CA 1
ATOM 3950 C C . VAL A 1 502 ? -27.952 -14.929 50.467 1.00 76.81 502 VAL A C 1
ATOM 3952 O O . VAL A 1 502 ? -26.919 -15.348 50.996 1.00 76.81 502 VAL A O 1
ATOM 3955 N N . PRO A 1 503 ? -28.180 -15.110 49.148 1.00 78.94 503 PRO A N 1
ATOM 3956 C CA . PRO A 1 503 ? -27.191 -15.733 48.264 1.00 78.94 503 PRO A CA 1
ATOM 3957 C C . PRO A 1 503 ? -25.848 -14.993 48.234 1.00 78.94 503 PRO A C 1
ATOM 3959 O O . PRO A 1 503 ? -24.793 -15.625 48.257 1.00 78.94 503 PRO A O 1
ATOM 3962 N N . CYS A 1 504 ? -25.855 -13.656 48.235 1.00 73.94 504 CYS A N 1
ATOM 3963 C CA . CYS A 1 504 ? -24.617 -12.878 48.259 1.00 73.94 504 CYS A CA 1
ATOM 3964 C C . CYS A 1 504 ? -23.846 -13.059 49.576 1.00 73.94 504 CYS A C 1
ATOM 3966 O O . CYS A 1 504 ? -22.620 -13.143 49.552 1.00 73.94 504 CYS A O 1
ATOM 3968 N N . LEU A 1 505 ? -24.534 -13.168 50.719 1.00 71.62 505 LEU A N 1
ATOM 3969 C CA . LEU A 1 505 ? -23.900 -13.459 52.010 1.00 71.62 505 LEU A CA 1
ATOM 3970 C C . LEU A 1 505 ? -23.216 -14.833 52.019 1.00 71.62 505 LEU A C 1
ATOM 3972 O O . LEU A 1 505 ? -22.159 -14.970 52.629 1.00 71.62 505 LEU A O 1
ATOM 3976 N N . GLN A 1 506 ? -23.786 -15.832 51.335 1.00 74.12 506 GLN A N 1
ATOM 3977 C CA . GLN A 1 506 ? -23.150 -17.148 51.176 1.00 74.12 506 GLN A CA 1
ATOM 3978 C C . GLN A 1 506 ? -21.862 -17.040 50.357 1.00 74.12 506 GLN A C 1
ATOM 3980 O O . GLN A 1 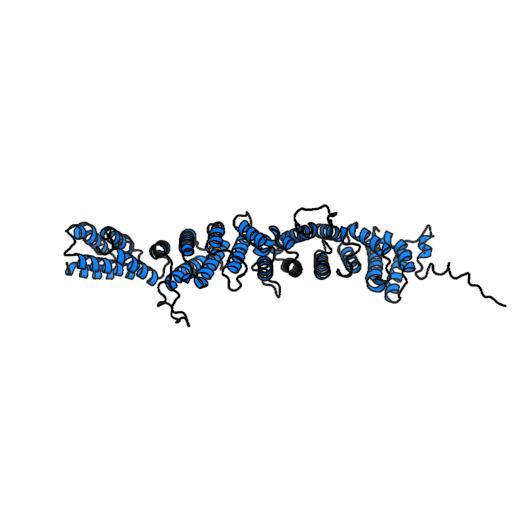506 ? -20.822 -17.517 50.796 1.00 74.12 506 GLN A O 1
ATOM 3985 N N . LEU A 1 507 ? -21.906 -16.325 49.226 1.00 73.44 507 LEU A N 1
ATOM 3986 C CA . LEU A 1 507 ? -20.724 -16.086 48.392 1.00 73.44 507 LEU A CA 1
ATOM 3987 C C . LEU A 1 507 ? -19.595 -15.376 49.149 1.00 73.44 507 LEU A C 1
ATOM 3989 O O . LEU A 1 507 ? -18.432 -15.646 48.876 1.00 73.44 507 LEU A O 1
ATOM 3993 N N . VAL A 1 508 ? -19.923 -14.476 50.085 1.00 68.31 508 VAL A N 1
ATOM 3994 C CA . VAL A 1 508 ? -18.907 -13.820 50.919 1.00 68.31 508 VAL A CA 1
ATOM 3995 C C . VAL A 1 508 ? -18.434 -14.720 52.067 1.00 68.31 508 VAL A C 1
ATOM 3997 O O . VAL A 1 508 ? -17.265 -14.677 52.429 1.00 68.31 508 VAL A O 1
ATOM 4000 N N . HIS A 1 509 ? -19.317 -15.521 52.671 1.00 67.69 509 HIS A N 1
ATOM 4001 C CA . HIS A 1 509 ? -18.925 -16.457 53.732 1.00 67.69 509 HIS A CA 1
ATOM 4002 C C . HIS A 1 509 ? -17.883 -17.467 53.243 1.00 67.69 509 HIS A C 1
ATOM 4004 O O . HIS A 1 509 ? -16.954 -17.797 53.979 1.00 67.69 509 HIS A O 1
ATOM 4010 N N . ASP A 1 510 ? -18.040 -17.902 51.995 1.00 72.25 510 ASP A N 1
ATOM 4011 C CA . ASP A 1 510 ? -17.150 -18.840 51.319 1.00 72.25 510 ASP A CA 1
ATOM 4012 C C . ASP A 1 510 ? -15.951 -18.139 50.632 1.00 72.25 510 ASP A C 1
ATOM 4014 O O . ASP A 1 510 ? -15.182 -18.791 49.925 1.00 72.25 510 ASP A O 1
ATOM 4018 N N . ASP A 1 511 ? -15.783 -16.819 50.806 1.00 72.00 511 ASP A N 1
ATOM 4019 C CA . ASP A 1 511 ? -14.720 -16.025 50.179 1.00 72.00 511 ASP A CA 1
ATOM 4020 C C . ASP A 1 511 ? -13.400 -16.123 50.954 1.00 72.00 511 ASP A C 1
ATOM 4022 O O . ASP A 1 511 ? -13.324 -15.864 52.157 1.00 72.00 511 ASP A O 1
ATOM 4026 N N . ASP A 1 512 ? -12.325 -16.439 50.237 1.00 70.94 512 ASP A N 1
ATOM 4027 C CA . ASP A 1 512 ? -10.983 -16.530 50.809 1.00 70.94 512 ASP A CA 1
ATOM 4028 C C . ASP A 1 512 ? -10.352 -15.144 51.077 1.00 70.94 512 ASP A C 1
ATOM 4030 O O . ASP A 1 512 ? -9.355 -15.056 51.803 1.00 70.94 512 ASP A O 1
ATOM 4034 N N . ASP A 1 513 ? -10.889 -14.049 50.508 1.00 73.75 513 ASP A N 1
ATOM 4035 C CA . ASP A 1 513 ? -10.346 -12.695 50.686 1.00 73.75 513 ASP A CA 1
ATOM 4036 C C . ASP A 1 513 ? -10.826 -12.040 52.005 1.00 73.75 513 ASP A C 1
ATOM 4038 O O . ASP A 1 513 ? -12.007 -11.698 52.155 1.00 73.75 513 ASP A O 1
ATOM 4042 N N . PRO A 1 514 ? -9.918 -11.746 52.962 1.00 71.50 514 PRO A N 1
ATOM 4043 C CA . PRO A 1 514 ? -10.289 -11.146 54.242 1.00 71.50 514 PRO A CA 1
ATOM 4044 C C . PRO A 1 514 ? -10.959 -9.771 54.114 1.00 71.50 514 PRO A C 1
ATOM 4046 O O . PRO A 1 514 ? -11.750 -9.394 54.979 1.00 71.50 514 PRO A O 1
ATOM 4049 N N . GLN A 1 515 ? -10.642 -8.990 53.074 1.00 71.06 515 GLN A N 1
ATOM 4050 C CA . GLN A 1 515 ? -11.225 -7.662 52.873 1.00 71.06 515 GLN A CA 1
ATOM 4051 C C . GLN A 1 515 ? -12.680 -7.752 52.410 1.00 71.06 515 GLN A C 1
ATOM 4053 O O . GLN A 1 515 ? -13.508 -6.969 52.883 1.00 71.06 515 GLN A O 1
ATOM 4058 N N . ALA A 1 516 ? -13.001 -8.720 51.548 1.00 67.81 516 ALA A N 1
ATOM 4059 C CA . ALA A 1 516 ? -14.375 -9.003 51.140 1.00 67.81 516 ALA A CA 1
ATOM 4060 C C . ALA A 1 516 ? -15.216 -9.474 52.340 1.00 67.81 516 ALA A C 1
ATOM 4062 O O . ALA A 1 516 ? -16.287 -8.918 52.604 1.00 67.81 516 ALA A O 1
ATOM 4063 N N . CYS A 1 517 ? -14.667 -10.382 53.155 1.00 66.50 517 CYS A N 1
ATOM 4064 C CA . CYS A 1 517 ? -15.285 -10.862 54.395 1.00 66.50 517 CYS A CA 1
ATOM 4065 C C . CYS A 1 517 ? -15.577 -9.735 55.403 1.00 66.50 517 CYS A C 1
ATOM 4067 O O . CYS A 1 517 ? -16.669 -9.662 55.972 1.00 66.50 517 CYS A O 1
ATOM 4069 N N . VAL A 1 518 ? -14.634 -8.806 55.607 1.00 67.00 518 VAL A N 1
ATOM 4070 C CA . VAL A 1 518 ? -14.821 -7.656 56.513 1.00 67.00 518 VAL A CA 1
ATOM 4071 C C . VAL A 1 518 ? -15.861 -6.665 55.983 1.00 67.00 518 VAL A C 1
ATOM 4073 O O . VAL A 1 518 ? -16.648 -6.133 56.770 1.00 67.00 518 VAL A O 1
ATOM 4076 N N . ALA A 1 519 ? -15.889 -6.407 54.672 1.00 64.50 519 ALA A N 1
ATOM 4077 C CA . ALA A 1 519 ? -16.887 -5.529 54.061 1.00 64.50 519 ALA A CA 1
ATOM 4078 C C . ALA A 1 519 ? -18.312 -6.089 54.228 1.00 64.50 519 ALA A C 1
ATOM 4080 O O . ALA A 1 519 ? -19.230 -5.346 54.574 1.00 64.50 519 ALA A O 1
ATOM 4081 N N . CYS A 1 520 ? -18.480 -7.405 54.100 1.00 61.94 520 CYS A N 1
ATOM 4082 C CA . CYS A 1 520 ? -19.750 -8.082 54.355 1.00 61.94 520 CYS A CA 1
ATOM 4083 C C . CYS A 1 520 ? -20.151 -8.096 55.833 1.00 61.94 520 CYS A C 1
ATOM 4085 O O . CYS A 1 520 ? -21.325 -7.926 56.153 1.00 61.94 520 CYS A O 1
ATOM 4087 N N . GLY A 1 521 ? -19.190 -8.218 56.754 1.00 59.06 521 GLY A N 1
ATOM 4088 C CA . GLY A 1 521 ? -19.469 -8.060 58.182 1.00 59.06 521 GLY A CA 1
ATOM 4089 C C . GLY A 1 521 ? -20.191 -6.742 58.483 1.00 59.06 521 GLY A C 1
ATOM 4090 O O . GLY A 1 521 ? -21.117 -6.726 59.282 1.00 59.06 521 GLY A O 1
ATOM 4091 N N . ARG A 1 522 ? -19.845 -5.652 57.784 1.00 60.59 522 ARG A N 1
ATOM 4092 C CA . ARG A 1 522 ? -20.525 -4.350 57.926 1.00 60.59 522 ARG A CA 1
ATOM 4093 C C . ARG A 1 522 ? -21.938 -4.343 57.336 1.00 60.59 522 ARG A C 1
ATOM 4095 O O . ARG A 1 522 ? -22.837 -3.808 57.971 1.00 60.59 522 ARG A O 1
ATOM 4102 N N . LEU A 1 523 ? -22.144 -4.994 56.189 1.00 59.94 523 LEU A N 1
ATOM 4103 C CA . LEU A 1 523 ? -23.470 -5.214 55.591 1.00 59.94 523 LEU A CA 1
ATOM 4104 C C . LEU A 1 523 ? -24.422 -5.979 56.531 1.00 59.94 523 LEU A C 1
ATOM 4106 O O . LEU A 1 523 ? -25.610 -5.682 56.560 1.00 59.94 523 LEU A O 1
ATOM 4110 N N . HIS A 1 524 ? -23.898 -6.932 57.308 1.00 55.62 524 HIS A N 1
ATOM 4111 C CA . HIS A 1 524 ? -24.669 -7.782 58.223 1.00 55.62 524 HIS A CA 1
ATOM 4112 C C . HIS A 1 524 ? -25.077 -7.093 59.542 1.00 55.62 524 HIS A C 1
ATOM 4114 O O . HIS A 1 524 ? -25.920 -7.619 60.256 1.00 55.62 524 HIS A O 1
ATOM 4120 N N . PHE A 1 525 ? -24.460 -5.958 59.901 1.00 50.84 525 PHE A N 1
ATOM 4121 C CA . PHE A 1 525 ? -24.764 -5.226 61.144 1.00 50.84 525 PHE A CA 1
ATOM 4122 C C . PHE A 1 525 ? -25.747 -4.057 60.955 1.00 50.84 525 PHE A C 1
ATOM 4124 O O . PHE A 1 525 ? -26.213 -3.501 61.949 1.00 50.84 525 PHE A O 1
ATOM 4131 N N . GLU A 1 526 ? -26.037 -3.655 59.714 1.00 49.91 526 GLU A N 1
ATOM 4132 C CA . GLU A 1 526 ? -26.895 -2.497 59.399 1.00 49.91 526 GLU A CA 1
ATOM 4133 C C . GLU A 1 526 ? -28.291 -2.873 58.862 1.00 49.91 526 GLU A C 1
ATOM 4135 O O . GLU A 1 526 ? -29.156 -1.999 58.741 1.00 49.91 526 GLU A O 1
ATOM 4140 N N . TYR A 1 527 ? -28.512 -4.163 58.603 1.00 47.50 527 TYR A N 1
ATOM 4141 C CA . TYR A 1 527 ? -29.814 -4.810 58.416 1.00 47.50 527 TYR A CA 1
ATOM 4142 C C . TYR A 1 527 ? -30.114 -5.684 59.631 1.00 47.50 527 TYR A C 1
ATOM 4144 O O . TYR A 1 527 ? -31.296 -5.715 60.046 1.00 47.50 527 TYR A O 1
#

Organism: Aphanomyces astaci (NCBI:txid112090)

Sequence (527 aa):
MYTLRREDAADHVADSLGFSVYLTSSRVDERVFVAHVAKVAVGLRRVRVDSCHLQSAWQCVDKLLSHRNHDTRAIAYTFLDVCLELHYDRVPLGMRLAIFQLLATGHGEFLRRQNSLRLLVQDGRTVLPFAKDLGWVLLTLLETSDAQKELSSLLHCILRRSPHALGTQNQHQTNSDDECVDVEPEIVTSITTLLSGRADAAYARRDKDACKRFLKFMTILVNHELDAAAATPECLASLCGLVNVKEDGVSTWAIIKHLLSGASRYQVLHGLLGLLEAPVAPFVVRGAVFFIGMSAWGSQRVTSLEVGRSSVLRSLLPAVQSPHSIVIFEVVLSLQRLIKKYGDQMLIEWDLVFDYLRRLFPWMAVQAFADEGPADRLAGELLDTLLLVEALHHPKQLSDPPLSSSHRRFQGNLYDFYAVVEVYMAYCPLATVTNLVTFRAEACHPASDSNWLANLHDLVATFFAPTGVHVIVRLQALSVLHEIVTLCRHICDDRVLDDLFVPCLQLVHDDDDPQACVACGRLHFEY

Secondary structure (DSSP, 8-state):
-----S-SSSSSSTTTTS-HHHHH-S---HHHHHHHHHHHHHHHTTS---HHHHHHHHHHHGGGGG-SSHHHHHHHHHHHHHHHHHSGGGS-HHHHHHHHHHHHH--S-HHHHHHHHHHHTGGGT--TTTHHHHHHHHHHHHHH-S-HHHHHHHHHHHHHH-GGGG--S------S-S-------HHHHHHHHHHHHHHHHHHHTT-HHHHHHHHHHHHHHHHTT-HHHHTSHHHHHHHHHTTT--BTTB-HHHHHHHHHHSTTHHHHHHHHHHTTTSS--HHHHHHHHHHHHHHHTSTT--TT----HHHHHHHTHHHHT-S-HHHHHHHHHHHHHHHHHHTTT-STHHHHHHHHHHHHGGGGS---SSSS-HHHHHHHHHHHHHHHHHHHH-GGG-SS--SS-TT----S-HHHHHHHHHHHGGGS-HHHHHHHHHHHHHTTSTTT-TTHHHHHHHHHHHHTS-TTS-HHHHHHHHHHHHHHHHHHTTT--THHIIIIIHHHHHHHHT---HHHHHHHHHHHHH-